Protein AF-A0A1V6R074-F1 (afdb_monomer)

Foldseek 3Di:
DQPPLLVVLCVLQVPAFEAAAEEADDCVVPNFDLLAQAAADGDHPVNVVVVCVSNRHQAYEYEYRCRNPQPCPVVLVSCVVNPLVRYAYAGAHDLVPDDPVNLVVNVVSRYQAYEQDCLVQVNQPPLVSVLVSQLSRLVSCLSRQLGEYEYAHQDLLSLVVCLCSLVPRRVVSVHAYE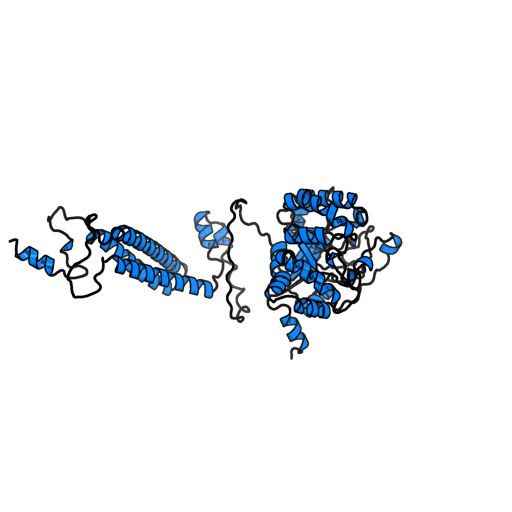YEALSLQAFQQQDDVVCVSPSCPDHNNVSVLQCLLVRSYAYENELNVQHHPPPAQSLSCLVSLVSNVVSPLLRYEYHHHPVAFDHDDRDDSVNRPDHGYHDDYDVNNNSVNVSVSDDPVSSCSHTPVSVCSSSDDDDPPDDDDDDDDDDDDDDDDDDDDDPDDDDDPDPPPPVVLVVDDDPVSVVVVVVPPPQPPVNVVVVVVVVVVLLVVLVVLLVVLQLDDPDPDDDDRQAQDCPRPPHVCSLVSLVVSLVVLVVQLVVLVVCCVVPVDCVSVVSNVSSVVSSVVSVCCNQQRHPPHDQDPVPRDRPVCPQPPHHDPVSVVVVVVPD

Solvent-accessible surface area (backbone atoms only — not comparable to full-atom values): 28790 Å² total; per-residue (Å²): 133,81,52,74,67,59,57,56,31,50,64,75,28,80,84,42,23,41,34,61,29,30,46,65,32,51,54,89,84,46,68,61,35,96,84,24,64,45,28,68,64,80,39,43,67,70,59,50,55,52,53,35,56,71,60,37,42,65,31,37,26,43,35,56,45,61,29,39,50,55,66,48,68,60,50,42,53,51,33,50,76,70,32,64,92,44,28,38,30,26,37,36,74,50,59,90,76,64,48,74,65,57,56,48,55,41,41,76,50,38,34,42,28,35,40,59,62,32,74,84,65,64,17,55,89,30,68,69,45,37,56,52,52,54,46,47,49,44,60,61,40,69,86,44,82,63,30,32,42,33,37,68,59,80,54,35,67,49,31,61,71,44,44,60,49,46,51,67,59,29,37,68,71,64,40,46,37,33,33,42,41,48,52,51,55,45,16,49,77,55,47,61,76,91,34,73,69,41,65,74,66,43,63,27,38,65,45,47,47,49,34,24,42,75,65,58,31,29,37,23,59,21,47,60,78,73,26,35,76,50,74,55,48,37,67,54,38,50,67,59,54,46,53,47,46,75,42,27,50,74,29,36,34,38,22,66,39,38,72,28,71,62,77,91,68,93,55,55,72,73,61,11,71,36,82,44,70,59,53,92,74,52,62,66,50,29,50,52,46,56,54,76,76,42,55,73,68,54,45,47,28,29,31,41,49,31,53,47,58,58,69,53,68,73,84,73,77,88,69,73,91,82,77,96,72,92,82,85,88,80,86,86,88,89,83,93,82,77,95,83,79,89,89,85,81,75,81,83,64,60,76,65,56,78,74,57,62,74,73,64,42,58,61,60,57,69,66,70,60,82,72,49,74,63,54,53,47,51,51,49,52,50,50,51,49,53,51,50,52,43,52,50,49,52,46,72,48,46,79,47,82,90,64,95,76,83,85,76,81,67,64,56,43,95,85,38,90,85,51,91,54,33,67,64,50,38,50,56,46,21,52,52,24,44,54,50,14,51,52,25,42,55,47,21,75,76,64,69,44,67,70,28,50,54,43,23,53,54,27,43,50,52,20,51,50,32,49,45,42,60,50,54,60,32,71,83,33,74,63,41,90,89,71,75,49,62,61,79,54,55,46,70,98,56,76,51,70,67,53,60,52,56,63,67,73,74,114

Organism: NCBI:txid60172

Radius of gyration: 33.89 Å; Cα contacts (8 Å, |Δi|>4): 691; chains: 1; bounding box: 108×57×76 Å

pLDDT: mean 78.93, std 23.16, range [24.23, 98.81]

Mean predicted aligned error: 17.3 Å

Structure (mmCIF, N/CA/C/O backbone):
data_AF-A0A1V6R074-F1
#
_entry.id   AF-A0A1V6R074-F1
#
loop_
_atom_site.group_PDB
_atom_site.id
_atom_site.type_symbol
_atom_site.label_atom_id
_atom_site.label_alt_id
_atom_site.label_comp_id
_atom_site.label_asym_id
_atom_site.label_entity_id
_atom_site.label_seq_id
_atom_site.pdbx_PDB_ins_code
_atom_site.Cartn_x
_atom_site.Cartn_y
_atom_site.Cartn_z
_atom_site.occupancy
_atom_site.B_iso_or_equiv
_atom_site.auth_seq_id
_atom_site.auth_comp_id
_atom_site.auth_asym_id
_atom_site.auth_atom_id
_atom_site.pdbx_PDB_model_num
ATOM 1 N N . MET A 1 1 ? -10.860 -35.120 1.953 1.00 34.34 1 MET A N 1
ATOM 2 C CA . MET A 1 1 ? -9.921 -34.884 3.066 1.00 34.34 1 MET A CA 1
ATOM 3 C C . MET A 1 1 ? -9.210 -33.583 2.770 1.00 34.34 1 MET A C 1
ATOM 5 O O . MET A 1 1 ? -8.476 -33.525 1.796 1.00 34.34 1 MET A O 1
ATOM 9 N N . ILE A 1 2 ? -9.532 -32.528 3.511 1.00 37.94 2 ILE A N 1
ATOM 10 C CA . ILE A 1 2 ? -8.759 -31.283 3.483 1.00 37.94 2 ILE A CA 1
ATOM 11 C C . ILE A 1 2 ? -7.493 -31.594 4.293 1.00 37.94 2 ILE A C 1
ATOM 13 O O . ILE A 1 2 ? -7.618 -32.130 5.392 1.00 37.94 2 ILE A O 1
ATOM 17 N N . SER A 1 3 ? -6.301 -31.396 3.724 1.00 40.56 3 SER A N 1
ATOM 18 C CA . SER A 1 3 ? -5.041 -31.616 4.449 1.00 40.56 3 SER A CA 1
ATOM 19 C C . SER A 1 3 ? -4.970 -30.684 5.665 1.00 40.56 3 SER A C 1
ATOM 21 O O . SER A 1 3 ? -5.509 -29.578 5.611 1.00 40.56 3 SER A O 1
ATOM 23 N N . GLU A 1 4 ? -4.294 -31.098 6.744 1.00 44.56 4 GLU A N 1
ATOM 24 C CA . GLU A 1 4 ? -4.107 -30.270 7.954 1.00 44.56 4 GLU A CA 1
ATOM 25 C C . GLU A 1 4 ? -3.586 -28.857 7.625 1.00 44.56 4 GLU A C 1
ATOM 27 O O . GLU A 1 4 ? -4.014 -27.878 8.240 1.00 44.56 4 GLU A O 1
ATOM 32 N N . ASP A 1 5 ? -2.762 -28.738 6.580 1.00 52.88 5 ASP A N 1
ATOM 33 C CA . ASP A 1 5 ? -2.196 -27.476 6.092 1.00 52.88 5 ASP A CA 1
ATOM 34 C C . ASP A 1 5 ? -3.255 -26.531 5.478 1.00 52.88 5 ASP A C 1
ATOM 36 O O . ASP A 1 5 ? -3.235 -25.324 5.714 1.00 52.88 5 ASP A O 1
ATOM 40 N N . SER A 1 6 ? -4.274 -27.058 4.783 1.00 50.34 6 SER A N 1
ATOM 41 C CA . SER A 1 6 ? -5.385 -26.235 4.272 1.00 50.34 6 SER A CA 1
ATOM 42 C C . SER A 1 6 ? -6.289 -25.694 5.386 1.00 50.34 6 SER A C 1
ATOM 44 O O . SER A 1 6 ? -6.827 -24.595 5.255 1.00 50.34 6 SER A O 1
ATOM 46 N N . THR A 1 7 ? -6.447 -26.421 6.494 1.00 52.94 7 THR A N 1
ATOM 47 C CA . THR A 1 7 ? -7.154 -25.921 7.688 1.00 52.94 7 THR A CA 1
ATOM 48 C C . THR A 1 7 ? -6.379 -24.810 8.398 1.00 52.94 7 THR A C 1
ATOM 50 O O . THR A 1 7 ? -6.995 -23.848 8.851 1.00 52.94 7 THR A O 1
ATOM 53 N N . ALA A 1 8 ? -5.045 -24.890 8.445 1.00 56.25 8 ALA A N 1
ATOM 54 C CA . ALA A 1 8 ? -4.196 -23.858 9.047 1.00 56.25 8 ALA A CA 1
ATOM 55 C C . ALA A 1 8 ? -4.209 -22.538 8.249 1.00 56.25 8 ALA A C 1
ATOM 57 O O . ALA A 1 8 ? -4.224 -21.459 8.838 1.00 56.25 8 ALA A O 1
ATOM 58 N N . VAL A 1 9 ? -4.273 -22.601 6.914 1.00 59.31 9 VAL A N 1
ATOM 59 C CA . VAL A 1 9 ? -4.403 -21.408 6.054 1.00 59.31 9 VAL A CA 1
ATOM 60 C C . VAL A 1 9 ? -5.750 -20.705 6.259 1.00 59.31 9 VAL A C 1
ATOM 62 O O . VAL A 1 9 ? -5.797 -19.480 6.368 1.00 59.31 9 VAL A O 1
ATOM 65 N N . LEU A 1 10 ? -6.850 -21.457 6.377 1.00 58.22 10 LEU A N 1
ATOM 66 C CA . LEU A 1 10 ? -8.176 -20.880 6.638 1.00 58.22 10 LEU A CA 1
ATOM 67 C C . LEU A 1 10 ? -8.248 -20.148 7.992 1.00 58.22 10 LEU A C 1
ATOM 69 O O . LEU A 1 10 ? -9.023 -19.202 8.131 1.00 58.22 10 LEU A O 1
ATOM 73 N N . GLN A 1 11 ? -7.410 -20.523 8.966 1.00 70.56 11 GLN A N 1
ATOM 74 C CA . GLN A 1 11 ? -7.314 -19.830 10.256 1.00 70.56 11 GLN A CA 1
ATOM 75 C C . GLN A 1 11 ? -6.596 -18.475 10.184 1.00 70.56 11 GLN A C 1
ATOM 77 O O . GLN A 1 11 ? -6.813 -17.642 11.064 1.00 70.56 11 GLN A O 1
ATOM 82 N N . LEU A 1 12 ? -5.767 -18.213 9.163 1.00 84.69 12 LEU A N 1
ATOM 83 C CA . LEU A 1 12 ? -5.092 -16.916 9.033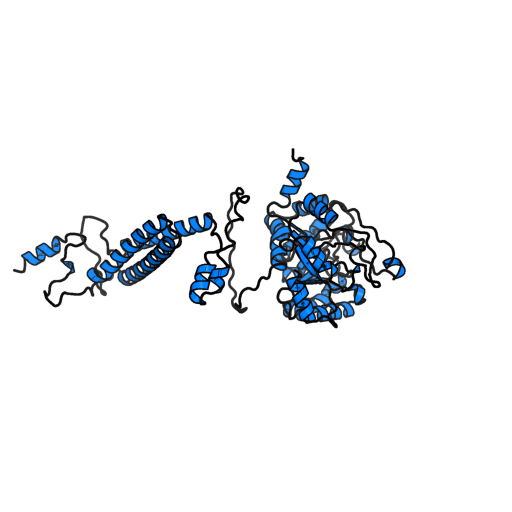 1.00 84.69 12 LEU A CA 1
ATOM 84 C C . LEU A 1 12 ? -6.074 -15.800 8.668 1.00 84.69 12 LEU A C 1
ATOM 86 O O . LEU A 1 12 ? -5.911 -14.672 9.125 1.00 84.69 12 LEU A O 1
ATOM 90 N N . PHE A 1 13 ? -7.119 -16.091 7.893 1.00 88.44 13 PHE A N 1
ATOM 91 C CA . PHE A 1 13 ? -8.046 -15.075 7.386 1.00 88.44 13 PHE A CA 1
ATOM 92 C C . PHE A 1 13 ? -9.510 -15.406 7.701 1.00 88.44 13 PHE A C 1
ATOM 94 O O . PHE A 1 13 ? -10.326 -15.507 6.783 1.00 88.44 13 PHE A O 1
ATOM 101 N N . PRO A 1 14 ? -9.895 -15.505 8.990 1.00 79.69 14 PRO A N 1
ATOM 102 C CA . PRO A 1 14 ? -11.241 -15.935 9.382 1.00 79.69 14 PRO A CA 1
ATOM 103 C C . PRO A 1 14 ? -12.351 -15.008 8.858 1.00 79.69 14 PRO A C 1
ATOM 105 O O . PRO A 1 14 ? -13.484 -15.435 8.673 1.00 79.69 14 PRO A O 1
ATOM 108 N N . ASN A 1 15 ? -12.021 -13.745 8.567 1.00 83.31 15 ASN A N 1
ATOM 109 C CA . ASN A 1 15 ? -12.948 -12.727 8.061 1.00 83.31 15 ASN A CA 1
ATOM 110 C C . ASN A 1 15 ? -12.632 -12.297 6.611 1.00 83.31 15 ASN A C 1
ATOM 112 O O . ASN A 1 15 ? -13.031 -11.208 6.179 1.00 83.31 15 ASN A O 1
ATOM 116 N N . GLY A 1 16 ? -11.882 -13.127 5.879 1.00 85.62 16 GLY A N 1
ATOM 117 C CA . GLY A 1 16 ? -11.248 -12.772 4.611 1.00 85.62 16 GLY A CA 1
ATOM 118 C C . GLY A 1 16 ? -9.976 -11.941 4.801 1.00 85.62 16 GLY A C 1
ATOM 119 O O . GLY A 1 16 ? -9.656 -11.495 5.903 1.00 85.62 16 GLY A O 1
ATOM 120 N N . GLY A 1 17 ? -9.239 -11.736 3.710 1.00 92.56 17 GLY A N 1
ATOM 121 C CA . GLY A 1 17 ? -7.958 -11.026 3.707 1.00 92.56 17 GLY A CA 1
ATOM 122 C C . GLY A 1 17 ? -7.796 -10.161 2.463 1.00 92.56 17 GLY A C 1
ATOM 123 O O . GLY A 1 17 ? -8.316 -10.498 1.393 1.00 92.56 17 GLY A O 1
ATOM 124 N N . TRP A 1 18 ? -7.115 -9.029 2.618 1.00 97.06 18 TRP A N 1
ATOM 125 C CA . TRP A 1 18 ? -6.745 -8.127 1.533 1.00 97.06 18 TRP A CA 1
ATOM 126 C C . TRP A 1 18 ? -5.254 -8.202 1.256 1.00 97.06 18 TRP A C 1
ATOM 128 O O . TRP A 1 18 ? -4.452 -8.008 2.161 1.00 97.06 18 TRP A O 1
ATOM 138 N N . ASP A 1 19 ? -4.906 -8.364 -0.013 1.00 97.88 19 ASP A N 1
ATOM 139 C CA . ASP A 1 19 ? -3.576 -8.050 -0.524 1.00 97.88 19 ASP A CA 1
ATOM 140 C C . ASP A 1 19 ? -3.597 -6.669 -1.181 1.00 97.88 19 ASP A C 1
ATOM 142 O O . ASP A 1 19 ? -4.124 -6.518 -2.286 1.00 97.88 19 ASP A O 1
ATOM 146 N N . VAL A 1 20 ? -3.066 -5.638 -0.513 1.00 97.88 20 VAL A N 1
ATOM 147 C CA . VAL A 1 20 ? -3.132 -4.263 -1.041 1.00 97.88 20 VAL A CA 1
ATOM 148 C C . VAL A 1 20 ? -1.967 -3.877 -1.961 1.00 97.88 20 VAL A C 1
ATOM 150 O O . VAL A 1 20 ? -1.836 -2.701 -2.321 1.00 97.88 20 VAL A O 1
ATOM 153 N N . HIS A 1 21 ? -1.086 -4.819 -2.306 1.00 98.38 21 HIS A N 1
ATOM 154 C CA . HIS A 1 21 ? 0.039 -4.546 -3.195 1.00 98.38 21 HIS A CA 1
ATOM 155 C C . HIS A 1 21 ? 0.448 -5.808 -3.954 1.00 98.38 21 HIS A C 1
ATOM 157 O O . HIS A 1 21 ? 1.218 -6.613 -3.451 1.00 98.38 21 HIS A O 1
ATOM 163 N N . HIS A 1 22 ? -0.021 -5.932 -5.191 1.00 98.56 22 HIS A N 1
ATOM 164 C CA . HIS A 1 22 ? 0.469 -6.915 -6.155 1.00 98.56 22 HIS A CA 1
ATOM 165 C C . HIS A 1 22 ? 0.427 -6.327 -7.568 1.00 98.56 22 HIS A C 1
ATOM 167 O O . HIS A 1 22 ? -0.206 -5.289 -7.805 1.00 98.56 22 HIS A O 1
ATOM 173 N N . HIS A 1 23 ? 1.075 -7.014 -8.501 1.00 98.38 23 HIS A N 1
ATOM 174 C CA . HIS A 1 23 ? 1.160 -6.654 -9.910 1.00 98.38 23 HIS A CA 1
ATOM 175 C C . HIS A 1 23 ? 0.782 -7.839 -10.799 1.00 98.38 23 HIS A C 1
ATOM 177 O O . HIS A 1 23 ? 1.006 -8.987 -10.436 1.00 98.38 23 HIS A O 1
ATOM 183 N N . ILE A 1 24 ? 0.266 -7.558 -11.993 1.00 98.44 24 ILE A N 1
ATOM 184 C CA . ILE A 1 24 ? 0.071 -8.541 -13.065 1.00 98.44 24 ILE A CA 1
ATOM 185 C C . ILE A 1 24 ? 0.965 -8.136 -14.231 1.00 98.44 24 ILE A C 1
ATOM 187 O O . ILE A 1 24 ? 1.045 -6.953 -14.564 1.00 98.44 24 ILE A O 1
ATOM 191 N N . PHE A 1 25 ? 1.608 -9.120 -14.855 1.00 98.25 25 PHE A N 1
ATOM 192 C CA . PHE A 1 25 ? 2.463 -8.920 -16.017 1.00 98.25 25 PHE A CA 1
ATOM 193 C C . PHE A 1 25 ? 2.107 -9.924 -17.121 1.00 98.25 25 PHE A C 1
ATOM 195 O O . PHE A 1 25 ? 2.429 -11.104 -17.031 1.00 98.25 25 PHE A O 1
ATOM 202 N N . GLU A 1 26 ? 1.432 -9.463 -18.172 1.00 97.31 26 GLU A N 1
ATOM 203 C CA . GLU A 1 26 ? 1.058 -10.264 -19.349 1.00 97.31 26 GLU A CA 1
ATOM 204 C C . GLU A 1 26 ? 1.522 -9.554 -20.638 1.00 97.31 26 GLU A C 1
ATOM 206 O O . GLU A 1 26 ? 0.696 -8.975 -21.350 1.00 97.31 26 GLU A O 1
ATOM 211 N N . PRO A 1 27 ? 2.844 -9.550 -20.933 1.00 95.62 27 PRO A N 1
ATOM 212 C CA . PRO A 1 27 ? 3.430 -8.787 -22.042 1.00 95.62 27 PRO A CA 1
ATOM 213 C C . PRO A 1 27 ? 2.909 -9.187 -23.430 1.00 95.62 27 PRO A C 1
ATOM 215 O O . PRO A 1 27 ? 2.964 -8.391 -24.362 1.00 95.62 27 PRO A O 1
ATOM 218 N N . GLU A 1 28 ? 2.385 -10.409 -23.565 1.00 94.88 28 GLU A N 1
ATOM 219 C CA . GLU A 1 28 ? 1.765 -10.898 -24.802 1.00 94.88 28 GLU A CA 1
ATOM 220 C C . GLU A 1 28 ? 0.409 -10.233 -25.091 1.00 94.88 28 GLU A C 1
ATOM 222 O O . GLU A 1 28 ? 0.060 -10.042 -26.253 1.00 94.88 28 GLU A O 1
ATOM 227 N N . ARG A 1 29 ? -0.354 -9.861 -24.051 1.00 95.69 29 ARG A N 1
ATOM 228 C CA . ARG A 1 29 ? -1.637 -9.144 -24.194 1.00 95.69 29 ARG A CA 1
ATOM 229 C C . ARG A 1 29 ? -1.439 -7.637 -24.266 1.00 95.69 29 ARG A C 1
ATOM 231 O O . ARG A 1 29 ? -2.143 -6.963 -25.010 1.00 95.69 29 ARG A O 1
ATOM 238 N N . PHE A 1 30 ? -0.506 -7.121 -23.472 1.00 96.94 30 PHE A N 1
ATOM 239 C CA . PHE A 1 30 ? -0.196 -5.700 -23.390 1.00 96.94 30 PHE A CA 1
ATOM 240 C C . PHE A 1 30 ? 1.321 -5.528 -23.412 1.00 96.94 30 PHE A C 1
ATOM 242 O O . PHE A 1 30 ? 1.972 -5.997 -22.482 1.00 96.94 30 PHE A O 1
ATOM 249 N N . PRO A 1 31 ? 1.911 -4.873 -24.423 1.00 96.31 31 PRO A N 1
ATOM 250 C CA . PRO A 1 31 ? 3.356 -4.704 -24.486 1.00 96.31 31 PRO A CA 1
ATOM 251 C C . PRO A 1 31 ? 3.860 -3.814 -23.344 1.00 96.31 31 PRO A C 1
ATOM 253 O O . PRO A 1 31 ? 3.188 -2.877 -22.913 1.00 96.31 31 PRO A O 1
ATOM 256 N N . TYR A 1 32 ? 5.075 -4.079 -22.864 1.00 96.69 32 TYR A N 1
ATOM 257 C CA . TYR A 1 32 ? 5.729 -3.171 -21.926 1.00 96.69 32 TYR A CA 1
ATOM 258 C C . TYR A 1 32 ? 6.119 -1.851 -22.591 1.00 96.69 32 TYR A C 1
ATOM 260 O O . TYR A 1 32 ? 6.419 -1.796 -23.785 1.00 96.69 32 TYR A O 1
ATOM 268 N N . SER A 1 33 ? 6.216 -0.800 -21.779 1.00 95.25 33 SER A N 1
ATOM 269 C CA . SER A 1 33 ? 6.705 0.497 -22.230 1.00 95.25 33 SER A CA 1
ATOM 270 C C . SER A 1 33 ? 8.169 0.408 -22.704 1.00 95.25 33 SER A C 1
ATOM 272 O O . SER A 1 33 ? 8.992 -0.289 -22.088 1.00 95.25 33 SER A O 1
ATOM 274 N N . PRO A 1 34 ? 8.549 1.137 -23.770 1.00 92.94 34 PRO A N 1
ATOM 275 C CA . PRO A 1 34 ? 9.948 1.321 -24.157 1.00 92.94 34 PRO A CA 1
ATOM 276 C C . PRO A 1 34 ? 10.819 1.959 -23.062 1.00 92.94 34 PRO A C 1
ATOM 278 O O . PRO A 1 34 ? 12.024 1.705 -23.036 1.00 92.94 34 PRO A O 1
ATOM 281 N N . ASP A 1 35 ? 10.209 2.729 -22.153 1.00 90.50 35 ASP A N 1
ATOM 282 C CA . ASP A 1 35 ? 10.868 3.476 -21.069 1.00 90.50 35 ASP A CA 1
ATOM 283 C C . ASP A 1 35 ? 10.756 2.777 -19.703 1.00 90.50 35 ASP A C 1
ATOM 285 O O . ASP A 1 35 ? 10.937 3.382 -18.643 1.00 90.50 35 ASP A O 1
ATOM 289 N N . ARG A 1 36 ? 10.424 1.483 -19.703 1.00 94.00 36 ARG A N 1
ATOM 290 C CA . ARG A 1 36 ? 10.296 0.679 -18.484 1.00 94.00 36 ARG A CA 1
ATOM 291 C C . ARG A 1 36 ? 11.578 0.673 -17.651 1.00 94.00 36 ARG A C 1
ATOM 293 O O . ARG A 1 36 ? 12.682 0.537 -18.166 1.00 94.00 36 ARG A O 1
ATOM 300 N N . HIS A 1 37 ? 11.405 0.719 -16.334 1.00 93.88 37 HIS A N 1
ATOM 301 C CA . HIS A 1 37 ? 12.501 0.654 -15.362 1.00 93.88 37 HIS A CA 1
ATOM 302 C C . HIS A 1 37 ? 13.059 -0.768 -15.131 1.00 93.88 37 HIS A C 1
ATOM 304 O O . HIS A 1 37 ? 14.153 -0.911 -14.583 1.00 93.88 37 HIS A O 1
ATOM 310 N N . LEU A 1 38 ? 12.310 -1.813 -15.511 1.00 95.56 38 LEU A N 1
ATOM 311 C CA . LEU A 1 38 ? 12.726 -3.222 -15.547 1.00 95.56 38 LEU A CA 1
ATOM 312 C C . LEU A 1 38 ? 11.820 -4.026 -16.497 1.00 95.56 38 LEU A C 1
ATOM 314 O O . LEU A 1 38 ? 10.683 -3.612 -16.755 1.00 95.56 38 LEU A O 1
ATOM 318 N N . THR A 1 39 ? 12.293 -5.186 -16.964 1.00 97.06 39 THR A N 1
ATOM 319 C CA . THR A 1 39 ? 11.515 -6.152 -17.764 1.00 97.06 39 THR A CA 1
ATOM 320 C C . THR A 1 39 ? 11.200 -7.387 -16.919 1.00 97.06 39 THR A C 1
ATOM 322 O O . THR A 1 39 ? 12.080 -8.222 -16.728 1.00 97.06 39 THR A O 1
ATOM 325 N N . PRO A 1 40 ? 9.985 -7.518 -16.366 1.00 96.62 40 PRO A N 1
ATOM 326 C CA . PRO A 1 40 ? 9.620 -8.698 -15.600 1.00 96.62 40 PRO A CA 1
ATOM 327 C C . PRO A 1 40 ? 9.151 -9.834 -16.535 1.00 96.62 40 PRO A C 1
ATOM 329 O O . PRO A 1 40 ? 8.530 -9.551 -17.566 1.00 96.62 40 PRO A O 1
ATOM 332 N N . PRO A 1 41 ? 9.391 -11.112 -16.191 1.00 96.88 41 PRO A N 1
ATOM 333 C CA . PRO A 1 41 ? 8.764 -12.249 -16.862 1.00 96.88 41 PRO A CA 1
ATOM 334 C C . PRO A 1 41 ? 7.224 -12.210 -16.778 1.00 96.88 41 PRO A C 1
ATOM 336 O O . PRO A 1 41 ? 6.667 -11.420 -16.020 1.00 96.88 41 PRO A O 1
ATOM 339 N N . PRO A 1 42 ? 6.495 -13.070 -17.507 1.00 97.44 42 PRO A N 1
ATOM 340 C CA . PRO A 1 42 ? 5.044 -13.159 -17.359 1.00 97.44 42 PRO A CA 1
ATOM 341 C C . PRO A 1 42 ? 4.594 -13.641 -15.964 1.00 97.44 42 PRO A C 1
ATOM 343 O O . PRO A 1 42 ? 4.947 -14.732 -15.498 1.00 97.44 42 PRO A O 1
ATOM 346 N N . ALA A 1 43 ? 3.720 -12.859 -15.336 1.00 98.00 43 ALA A N 1
ATOM 347 C CA . ALA A 1 43 ? 3.038 -13.130 -14.076 1.00 98.00 43 ALA A CA 1
ATOM 348 C C . ALA A 1 43 ? 1.528 -12.925 -14.261 1.00 98.00 43 ALA A C 1
ATOM 350 O O . ALA A 1 43 ? 0.970 -11.860 -14.001 1.00 98.00 43 ALA A O 1
ATOM 351 N N . THR A 1 44 ? 0.881 -13.972 -14.770 1.00 97.88 44 THR A N 1
ATOM 352 C CA . THR A 1 44 ? -0.517 -13.940 -15.224 1.00 97.88 44 THR A CA 1
ATOM 353 C C . THR A 1 44 ? -1.537 -13.873 -14.086 1.00 97.88 44 THR A C 1
ATOM 355 O O . THR A 1 44 ? -1.274 -14.376 -12.989 1.00 97.88 44 THR A O 1
ATOM 358 N N . ILE A 1 45 ? -2.757 -13.437 -14.399 1.00 97.69 45 ILE A N 1
ATOM 359 C CA . ILE A 1 45 ? -3.919 -13.471 -13.491 1.00 97.69 45 ILE A CA 1
ATOM 360 C C . ILE A 1 45 ? -4.194 -14.881 -12.960 1.00 97.69 45 ILE A C 1
ATOM 362 O O . ILE A 1 45 ? -4.503 -15.057 -11.781 1.00 97.69 45 ILE A O 1
ATOM 366 N N . SER A 1 46 ? -4.057 -15.904 -13.810 1.00 97.50 46 SER A N 1
ATOM 367 C CA . SER A 1 46 ? -4.261 -17.302 -13.408 1.00 97.50 46 SER A CA 1
ATOM 368 C C . SER A 1 46 ? -3.309 -17.705 -12.275 1.00 97.50 46 SER A C 1
ATOM 370 O O . SER A 1 46 ? -3.749 -18.220 -11.244 1.00 97.50 46 SER A O 1
ATOM 372 N N . ARG A 1 47 ? -2.016 -17.379 -12.419 1.00 97.94 47 ARG A N 1
ATOM 373 C CA . ARG A 1 47 ? -0.983 -17.630 -11.399 1.00 97.94 47 ARG A CA 1
ATOM 374 C C . ARG A 1 47 ? -1.256 -16.848 -10.113 1.00 97.94 47 ARG A C 1
ATOM 376 O O . ARG A 1 47 ? -1.193 -17.441 -9.038 1.00 97.94 47 ARG A O 1
ATOM 383 N N . TYR A 1 48 ? -1.646 -15.576 -10.211 1.00 98.31 48 TYR A N 1
ATOM 384 C CA . TYR A 1 48 ? -2.021 -14.793 -9.030 1.00 98.31 48 TYR A CA 1
ATOM 385 C C . TYR A 1 48 ? -3.238 -15.381 -8.303 1.00 98.31 48 TYR A C 1
ATOM 387 O O . TYR A 1 48 ? -3.254 -15.480 -7.081 1.00 98.31 48 TYR A O 1
ATOM 395 N N . ASN A 1 49 ? -4.257 -15.843 -9.031 1.00 96.94 49 ASN A N 1
ATOM 396 C CA . ASN A 1 49 ? -5.431 -16.466 -8.423 1.00 96.94 49 ASN A CA 1
ATOM 397 C C . ASN A 1 49 ? -5.105 -17.793 -7.718 1.00 96.94 49 ASN A C 1
ATOM 399 O O . ASN A 1 49 ? -5.749 -18.115 -6.720 1.00 96.94 49 ASN A O 1
ATOM 403 N N . VAL A 1 50 ? -4.121 -18.560 -8.204 1.00 96.38 50 VAL A N 1
ATOM 404 C CA . VAL A 1 50 ? -3.600 -19.737 -7.486 1.00 96.38 50 VAL A CA 1
ATOM 405 C C . VAL A 1 50 ? -2.927 -19.307 -6.183 1.00 96.38 50 VAL A C 1
ATOM 407 O O . VAL A 1 50 ? -3.327 -19.793 -5.128 1.00 96.38 50 VAL A O 1
ATOM 410 N N . PHE A 1 51 ? -1.999 -18.351 -6.251 1.00 96.38 51 PHE A N 1
ATOM 411 C CA . PHE A 1 51 ? -1.305 -17.786 -5.089 1.00 96.38 51 PHE A CA 1
ATOM 412 C C . PHE A 1 51 ? -2.287 -17.276 -4.021 1.00 96.38 51 PHE A C 1
ATOM 414 O O . PHE A 1 51 ? -2.259 -17.697 -2.866 1.00 96.38 51 PHE A O 1
ATOM 421 N N . LYS A 1 52 ? -3.247 -16.445 -4.435 1.00 93.31 52 LYS A N 1
ATOM 422 C CA . LYS A 1 52 ? -4.269 -15.851 -3.568 1.00 93.31 52 LYS A CA 1
ATOM 423 C C . LYS A 1 52 ? -5.099 -16.919 -2.842 1.00 93.31 52 LYS A C 1
ATOM 425 O O . LYS A 1 52 ? -5.339 -16.801 -1.642 1.00 93.31 52 LYS A O 1
ATOM 430 N N . ARG A 1 53 ? -5.499 -17.985 -3.552 1.00 92.06 53 ARG A N 1
ATOM 431 C CA . ARG A 1 53 ? -6.231 -19.123 -2.964 1.00 92.06 53 ARG A CA 1
ATOM 432 C C . ARG A 1 53 ? -5.378 -19.929 -1.989 1.00 92.06 53 ARG A C 1
ATOM 434 O O . ARG A 1 53 ? -5.902 -20.328 -0.957 1.00 92.06 53 ARG A O 1
ATOM 441 N N . GLN A 1 54 ? -4.103 -20.160 -2.304 1.00 90.62 54 GLN A N 1
ATOM 442 C CA . GLN A 1 54 ? -3.180 -20.892 -1.429 1.00 90.62 54 GLN A CA 1
ATOM 443 C C . GLN A 1 54 ? -2.936 -20.173 -0.104 1.00 90.62 54 GLN A C 1
ATOM 445 O O . GLN A 1 54 ? -2.751 -20.841 0.904 1.00 90.62 54 GLN A O 1
ATOM 450 N N . LEU A 1 55 ? -2.978 -18.839 -0.095 1.00 90.19 55 LEU A N 1
ATOM 451 C CA . LEU A 1 55 ? -2.866 -18.051 1.131 1.00 90.19 55 LEU A CA 1
ATOM 452 C C . LEU A 1 55 ? -4.215 -17.797 1.820 1.00 90.19 55 LEU A C 1
ATOM 454 O O . LEU A 1 55 ? -4.225 -17.396 2.972 1.00 90.19 55 LEU A O 1
ATOM 458 N N . GLY A 1 56 ? -5.358 -18.020 1.164 1.00 90.06 56 GLY A N 1
ATOM 459 C CA . GLY A 1 56 ? -6.679 -17.698 1.728 1.00 90.06 56 GLY A CA 1
ATOM 460 C C . GLY A 1 56 ? -7.054 -16.211 1.642 1.00 90.06 56 GLY A C 1
ATOM 461 O O . GLY A 1 56 ? -7.949 -15.744 2.346 1.00 90.06 56 GLY A O 1
ATOM 462 N N . ILE A 1 57 ? -6.391 -15.452 0.769 1.00 93.81 57 ILE A N 1
ATOM 463 C CA . ILE A 1 57 ? -6.710 -14.049 0.489 1.00 93.81 57 ILE A CA 1
ATOM 464 C C . ILE A 1 57 ? -7.980 -13.995 -0.374 1.00 93.81 57 ILE A C 1
ATOM 466 O O . ILE A 1 57 ? -8.200 -14.817 -1.263 1.00 93.81 57 ILE A O 1
ATOM 470 N N . THR A 1 58 ? -8.841 -13.009 -0.132 1.00 94.12 58 THR A N 1
ATOM 471 C CA . THR A 1 58 ? -10.156 -12.926 -0.793 1.00 94.12 58 THR A CA 1
ATOM 472 C C . THR A 1 58 ? -10.347 -11.643 -1.593 1.00 94.12 58 THR A C 1
ATOM 474 O O . THR A 1 58 ? -11.130 -11.631 -2.535 1.00 94.12 58 THR A O 1
ATOM 477 N N . ASN A 1 59 ? -9.634 -10.571 -1.243 1.00 96.31 59 ASN A N 1
ATOM 478 C CA . ASN A 1 59 ? -9.717 -9.266 -1.898 1.00 96.31 59 ASN A CA 1
ATOM 479 C C . ASN A 1 59 ? -8.315 -8.790 -2.274 1.00 96.31 59 ASN A C 1
ATOM 481 O O . ASN A 1 59 ? -7.335 -9.181 -1.636 1.00 96.31 59 ASN A O 1
ATOM 485 N N . SER A 1 60 ? -8.211 -7.917 -3.270 1.00 96.94 60 SER A N 1
ATOM 486 C CA . SER A 1 60 ? -6.914 -7.363 -3.647 1.00 96.94 60 SER A CA 1
ATOM 487 C C . SER A 1 60 ? -6.978 -5.921 -4.140 1.00 96.94 60 SER A C 1
ATOM 489 O O . SER A 1 60 ? -8.009 -5.428 -4.597 1.00 96.94 60 SER A O 1
ATOM 491 N N . VAL A 1 61 ? -5.847 -5.226 -4.046 1.00 98.06 61 VAL A N 1
ATOM 492 C CA . VAL A 1 61 ? -5.606 -3.958 -4.732 1.00 98.06 61 VAL A CA 1
ATOM 493 C C . VAL A 1 61 ? -4.503 -4.183 -5.757 1.00 98.06 61 VAL A C 1
ATOM 495 O O . VAL A 1 61 ? -3.343 -4.394 -5.398 1.00 98.06 61 VAL A O 1
ATOM 498 N N . LEU A 1 62 ? -4.881 -4.176 -7.034 1.00 98.38 62 LEU A N 1
ATOM 499 C CA . LEU A 1 62 ? -3.964 -4.310 -8.156 1.00 98.38 62 LEU A CA 1
ATOM 500 C C . LEU A 1 62 ? -3.240 -2.982 -8.368 1.00 98.38 62 LEU A C 1
ATOM 502 O O . LEU A 1 62 ? -3.849 -1.975 -8.730 1.00 98.38 62 LEU A O 1
ATOM 506 N N . THR A 1 63 ? -1.932 -2.974 -8.140 1.00 98.00 63 THR A N 1
ATOM 507 C CA . THR A 1 63 ? -1.102 -1.801 -8.408 1.00 98.00 63 THR A CA 1
ATOM 508 C C . THR A 1 63 ? -0.569 -1.893 -9.830 1.00 98.00 63 THR A C 1
ATOM 510 O O . THR A 1 63 ? -0.011 -2.916 -10.227 1.00 98.00 63 THR A O 1
ATOM 513 N N . HIS A 1 64 ? -0.710 -0.823 -10.609 1.00 97.69 64 HIS A N 1
ATOM 514 C CA . HIS A 1 64 ? -0.174 -0.765 -11.962 1.00 97.69 64 HIS A CA 1
ATOM 515 C C . HIS A 1 64 ? 1.341 -1.008 -11.960 1.00 97.69 64 HIS A C 1
ATOM 517 O O . HIS A 1 64 ? 2.092 -0.395 -11.194 1.00 97.69 64 HIS A O 1
ATOM 523 N N . GLY A 1 65 ? 1.790 -1.940 -12.799 1.00 95.81 65 GLY A N 1
ATOM 524 C CA . GLY A 1 65 ? 3.207 -2.231 -12.951 1.00 95.81 65 GLY A CA 1
ATOM 525 C C . GLY A 1 65 ? 3.892 -1.099 -13.707 1.00 95.81 65 GLY A C 1
ATOM 526 O O . GLY A 1 65 ? 3.571 -0.858 -14.865 1.00 95.81 65 GLY A O 1
ATOM 527 N N . LEU A 1 66 ? 4.888 -0.447 -13.100 1.00 95.31 66 LEU A N 1
ATOM 528 C CA . LEU A 1 66 ? 5.594 0.687 -13.719 1.00 95.31 66 LEU A CA 1
ATOM 529 C C . LEU A 1 66 ? 6.314 0.317 -15.036 1.00 95.31 66 LEU A C 1
ATOM 531 O O . LEU A 1 66 ? 6.747 1.199 -15.774 1.00 95.31 66 LEU A O 1
ATOM 535 N N . SER A 1 67 ? 6.457 -0.977 -15.349 1.00 95.62 67 SER A N 1
ATOM 536 C CA . SER A 1 67 ? 6.962 -1.464 -16.641 1.00 95.62 67 SER A CA 1
ATOM 537 C C . SER A 1 67 ? 6.005 -1.216 -17.813 1.00 95.62 67 SER A C 1
ATOM 539 O O . SER A 1 67 ? 6.437 -1.263 -18.960 1.00 95.62 67 SER A O 1
ATOM 541 N N . TYR A 1 68 ? 4.735 -0.909 -17.546 1.00 95.69 68 TYR A N 1
ATOM 542 C CA . TYR A 1 68 ? 3.752 -0.497 -18.551 1.00 95.69 68 TYR A CA 1
ATOM 543 C C . TYR A 1 68 ? 3.748 1.019 -18.812 1.00 95.69 68 TYR A C 1
ATOM 545 O O . TYR A 1 68 ? 3.133 1.476 -19.770 1.00 95.69 68 TYR A O 1
ATOM 553 N N . GLY A 1 69 ? 4.494 1.808 -18.030 1.00 91.75 69 GLY A N 1
ATOM 554 C CA . GLY A 1 69 ? 4.500 3.267 -18.144 1.00 91.75 69 GLY A CA 1
ATOM 555 C C . GLY A 1 69 ? 3.273 3.902 -17.487 1.00 91.75 69 GLY A C 1
ATOM 556 O O . GLY A 1 69 ? 2.923 3.540 -16.366 1.00 91.75 69 GLY A O 1
ATOM 557 N N . SER A 1 70 ? 2.673 4.893 -18.151 1.00 87.56 70 SER A N 1
ATOM 558 C CA . SER A 1 70 ? 1.454 5.584 -17.702 1.00 87.56 70 SER A CA 1
ATOM 559 C C . SER A 1 70 ? 0.180 5.090 -18.403 1.00 87.56 70 SER A C 1
ATOM 561 O O . SER A 1 70 ? -0.916 5.531 -18.055 1.00 87.56 70 SER A O 1
ATOM 563 N N . ASP A 1 71 ? 0.293 4.164 -19.362 1.00 89.56 71 ASP A N 1
ATOM 564 C CA . ASP A 1 71 ? -0.868 3.563 -20.020 1.00 89.56 71 ASP A CA 1
ATOM 565 C C . ASP A 1 71 ? -1.554 2.547 -19.094 1.00 89.56 71 ASP A C 1
ATOM 567 O O . ASP A 1 71 ? -1.135 1.398 -18.953 1.00 89.56 71 ASP A O 1
ATOM 571 N N . CYS A 1 72 ? -2.653 2.976 -18.474 1.00 94.75 72 CYS A N 1
ATOM 572 C CA . CYS A 1 72 ? -3.454 2.151 -17.573 1.00 94.75 72 CYS A CA 1
ATOM 573 C C . CYS A 1 72 ? -4.485 1.244 -18.279 1.00 94.75 72 CYS A C 1
ATOM 575 O O . CYS A 1 72 ? -5.316 0.649 -17.592 1.00 94.75 72 CYS A O 1
ATOM 577 N N . SER A 1 73 ? -4.462 1.093 -19.608 1.00 92.94 73 SER A N 1
ATOM 578 C CA . SER A 1 73 ? -5.404 0.217 -20.331 1.00 92.94 73 SER A CA 1
ATOM 579 C C . SER A 1 73 ? -5.327 -1.253 -19.889 1.00 92.94 73 SER A C 1
ATOM 581 O O . SER A 1 73 ? -6.352 -1.925 -19.728 1.00 92.94 73 SER A O 1
ATOM 583 N N . CYS A 1 74 ? -4.119 -1.751 -19.602 1.00 96.12 74 CYS A N 1
ATOM 584 C CA . CYS A 1 74 ? -3.934 -3.099 -19.066 1.00 96.12 74 CYS A CA 1
ATOM 585 C C . CYS A 1 74 ? -4.514 -3.231 -17.650 1.00 96.12 74 CYS A C 1
ATOM 587 O O . CYS A 1 74 ? -5.153 -4.229 -17.328 1.00 96.12 74 CYS A O 1
ATOM 589 N N . LEU A 1 75 ? -4.370 -2.192 -16.818 1.00 97.25 75 LEU A N 1
ATOM 590 C CA . LEU A 1 75 ? -4.834 -2.185 -15.432 1.00 97.25 75 LEU A CA 1
ATOM 591 C C . LEU A 1 75 ? -6.347 -2.367 -15.340 1.00 97.25 75 LEU A C 1
ATOM 593 O O . LEU A 1 75 ? -6.814 -3.178 -14.543 1.00 97.25 75 LEU A O 1
ATOM 597 N N . THR A 1 76 ? -7.114 -1.617 -16.131 1.00 94.38 76 THR A N 1
ATOM 598 C CA . THR A 1 76 ? -8.584 -1.671 -16.106 1.00 94.38 76 THR A CA 1
ATOM 599 C C . THR A 1 76 ? -9.101 -3.022 -16.599 1.00 94.38 76 THR A C 1
ATOM 601 O O . THR A 1 76 ? -10.008 -3.599 -15.993 1.00 94.38 76 THR A O 1
ATOM 604 N N . THR A 1 77 ? -8.458 -3.575 -17.631 1.00 96.56 77 THR A N 1
ATOM 605 C CA . THR A 1 77 ? -8.730 -4.927 -18.137 1.00 96.56 77 THR A CA 1
ATOM 606 C C . THR A 1 77 ? -8.462 -5.974 -17.055 1.00 96.56 77 THR A C 1
ATOM 608 O O . THR A 1 77 ? -9.358 -6.729 -16.686 1.00 96.56 77 THR A O 1
ATOM 611 N N . PHE A 1 78 ? -7.266 -5.970 -16.462 1.00 97.81 78 PHE A N 1
ATOM 612 C CA . PHE A 1 78 ? -6.896 -6.929 -15.421 1.00 97.81 78 PHE A CA 1
ATOM 613 C C . PHE A 1 78 ? -7.750 -6.801 -14.156 1.00 97.81 78 PHE A C 1
ATOM 615 O O . PHE A 1 78 ? -8.053 -7.803 -13.516 1.00 97.81 78 PHE A O 1
ATOM 622 N N . THR A 1 79 ? -8.173 -5.587 -13.799 1.00 96.81 79 THR A N 1
ATOM 623 C CA . THR A 1 79 ? -9.067 -5.349 -12.652 1.00 96.81 79 THR A CA 1
ATOM 624 C C . THR A 1 79 ? -10.426 -6.010 -12.864 1.00 96.81 79 THR A C 1
ATOM 626 O O . THR A 1 79 ? -10.983 -6.593 -11.934 1.00 96.81 79 THR A O 1
ATOM 629 N N . THR A 1 80 ? -10.938 -5.960 -14.096 1.00 95.81 80 THR A N 1
ATOM 630 C CA . THR A 1 80 ? -12.190 -6.619 -14.477 1.00 95.81 80 THR A CA 1
ATOM 631 C C . THR A 1 80 ? -12.022 -8.139 -14.482 1.00 95.81 80 THR A C 1
ATOM 633 O O . THR A 1 80 ? -12.830 -8.839 -13.874 1.00 95.81 80 THR A O 1
ATOM 636 N N . ASP A 1 81 ? -10.938 -8.645 -15.079 1.00 96.69 81 ASP A N 1
ATOM 637 C CA . ASP A 1 81 ? -10.603 -10.077 -15.130 1.00 96.69 81 ASP A CA 1
ATOM 638 C C . ASP A 1 81 ? -10.409 -10.695 -13.726 1.00 96.69 81 ASP A C 1
ATOM 640 O O . ASP A 1 81 ? -10.733 -11.862 -13.499 1.00 96.69 81 ASP A O 1
ATOM 644 N N . LEU A 1 82 ? -9.891 -9.923 -12.762 1.00 95.81 82 LEU A N 1
ATOM 645 C CA . LEU A 1 82 ? -9.727 -10.343 -11.362 1.00 95.81 82 LEU A CA 1
ATOM 646 C C . LEU A 1 82 ? -11.032 -10.319 -10.550 1.00 95.81 82 LEU A C 1
ATOM 648 O O . LEU A 1 82 ? -11.088 -10.937 -9.482 1.00 95.81 82 LEU A O 1
ATOM 652 N N . GLY A 1 83 ? -12.068 -9.644 -11.053 1.00 94.44 83 GLY A N 1
ATOM 653 C CA . GLY A 1 83 ? -13.364 -9.483 -10.404 1.00 94.44 83 GLY A CA 1
ATOM 654 C C . GLY A 1 83 ? -13.541 -8.087 -9.787 1.00 94.44 83 GLY A C 1
ATOM 655 O O . GLY A 1 83 ? -12.981 -7.812 -8.720 1.00 94.44 83 GLY A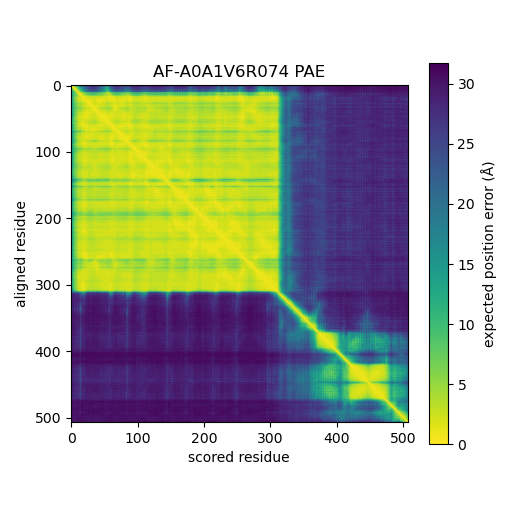 O 1
ATOM 656 N N . PRO A 1 84 ? -14.383 -7.212 -10.369 1.00 89.19 84 PRO A N 1
ATOM 657 C CA . PRO A 1 84 ? -14.526 -5.821 -9.928 1.00 89.19 84 PRO A CA 1
ATOM 658 C C . PRO A 1 84 ? -15.160 -5.671 -8.536 1.00 89.19 84 PRO A C 1
ATOM 660 O O . PRO A 1 84 ? -15.034 -4.619 -7.914 1.00 89.19 84 PRO A O 1
ATOM 663 N N . ASP A 1 85 ? -15.811 -6.701 -7.995 1.00 90.12 85 ASP A N 1
ATOM 664 C CA . ASP A 1 85 ? -16.389 -6.653 -6.645 1.00 90.12 85 ASP A CA 1
ATOM 665 C C . ASP A 1 85 ? -15.342 -6.839 -5.541 1.00 90.12 85 ASP A C 1
ATOM 667 O O . ASP A 1 85 ? -15.477 -6.273 -4.453 1.00 90.12 85 ASP A O 1
ATOM 671 N N . ILE A 1 86 ? -14.278 -7.588 -5.837 1.00 93.44 86 ILE A N 1
ATOM 672 C CA . ILE A 1 86 ? -13.250 -8.010 -4.873 1.00 93.44 86 ILE A CA 1
ATOM 673 C C . ILE A 1 86 ? -11.877 -7.389 -5.145 1.00 93.44 86 ILE A C 1
ATOM 675 O O . ILE A 1 86 ? -10.984 -7.485 -4.300 1.00 93.44 86 ILE A O 1
ATOM 679 N N . THR A 1 87 ? -11.709 -6.732 -6.294 1.00 95.88 87 THR A N 1
ATOM 680 C CA . THR A 1 87 ? -10.466 -6.065 -6.676 1.00 95.88 87 THR A CA 1
ATOM 681 C C . THR A 1 87 ? -10.680 -4.568 -6.875 1.00 95.88 87 THR A C 1
ATOM 683 O O . THR A 1 87 ? -11.669 -4.106 -7.445 1.00 95.88 87 THR A O 1
ATOM 686 N N . ARG A 1 88 ? -9.748 -3.772 -6.353 1.00 96.75 88 ARG A N 1
ATOM 687 C CA . ARG A 1 88 ? -9.603 -2.341 -6.660 1.00 96.75 88 ARG A CA 1
ATOM 688 C C . ARG A 1 88 ? -8.258 -2.113 -7.323 1.00 96.75 88 ARG A C 1
ATOM 690 O O . ARG A 1 88 ? -7.401 -2.989 -7.273 1.00 96.75 88 ARG A O 1
ATOM 697 N N . ALA A 1 89 ? -8.064 -0.942 -7.911 1.00 97.44 89 ALA A N 1
ATOM 698 C CA . ALA A 1 89 ? -6.836 -0.643 -8.630 1.00 97.44 89 ALA A CA 1
ATOM 699 C C . ALA A 1 89 ? -6.167 0.658 -8.180 1.00 97.44 89 ALA A C 1
ATOM 701 O O . ALA A 1 89 ? -6.832 1.600 -7.742 1.00 97.44 89 ALA A O 1
ATOM 702 N N . ILE A 1 90 ? -4.844 0.697 -8.328 1.00 97.94 90 ILE A N 1
ATOM 703 C CA . ILE A 1 90 ? -4.003 1.886 -8.183 1.00 97.94 90 ILE A CA 1
ATOM 704 C C . ILE A 1 90 ? -3.297 2.114 -9.517 1.00 97.94 90 ILE A C 1
ATOM 706 O O . ILE A 1 90 ? -2.503 1.277 -9.946 1.00 97.94 90 ILE A O 1
ATOM 710 N N . GLY A 1 91 ? -3.619 3.222 -10.182 1.00 97.31 91 GLY A N 1
ATOM 711 C CA . GLY A 1 91 ? -3.074 3.574 -11.493 1.00 97.31 91 GLY A CA 1
ATOM 712 C C . GLY A 1 91 ? -1.742 4.311 -11.431 1.00 97.31 91 GLY A C 1
ATOM 713 O O . GLY A 1 91 ? -1.221 4.606 -10.361 1.00 97.31 91 GLY A O 1
ATOM 714 N N . VAL A 1 92 ? -1.210 4.649 -12.596 1.00 96.81 92 VAL A N 1
ATOM 715 C CA . VAL A 1 92 ? -0.157 5.654 -12.769 1.00 96.81 92 VAL A CA 1
ATOM 716 C C . VAL A 1 92 ? -0.714 6.703 -13.714 1.00 96.81 92 VAL A C 1
ATOM 718 O O . VAL A 1 92 ? -1.439 6.374 -14.648 1.00 96.81 92 VAL A O 1
ATOM 721 N N . ILE A 1 93 ? -0.399 7.963 -13.457 1.00 95.56 93 ILE A N 1
ATOM 722 C CA . ILE A 1 93 ? -0.790 9.078 -14.313 1.00 95.56 93 ILE A CA 1
ATOM 723 C C . ILE A 1 93 ? 0.441 9.924 -14.595 1.00 95.56 93 ILE A C 1
ATOM 725 O O . ILE A 1 93 ? 1.411 9.881 -13.841 1.00 95.56 93 ILE A O 1
ATOM 729 N N . ASP A 1 94 ? 0.365 10.706 -15.659 1.00 94.50 94 ASP A N 1
ATOM 730 C CA . ASP A 1 94 ? 1.217 11.870 -15.832 1.00 94.50 94 ASP A CA 1
ATOM 731 C C . ASP A 1 94 ? 0.353 13.114 -15.532 1.00 94.50 94 ASP A C 1
ATOM 733 O O . ASP A 1 94 ? -0.635 13.350 -16.239 1.00 94.50 94 ASP A O 1
ATOM 737 N N . PRO A 1 95 ? 0.653 13.870 -14.456 1.00 94.31 95 PRO A N 1
ATOM 738 C CA . PRO A 1 95 ? -0.168 14.983 -13.999 1.00 94.31 95 PRO A CA 1
ATOM 739 C C . PRO A 1 95 ? -0.195 16.162 -14.982 1.00 94.31 95 PRO A C 1
ATOM 741 O O . PRO A 1 95 ? -1.075 17.007 -14.853 1.00 94.31 95 PRO A O 1
ATOM 744 N N . GLU A 1 96 ? 0.725 16.236 -15.953 1.00 91.31 96 GLU A N 1
ATOM 745 C CA . GLU A 1 96 ? 0.745 17.317 -16.950 1.00 91.31 96 GLU A CA 1
ATOM 746 C C . GLU A 1 96 ? -0.238 17.076 -18.103 1.00 91.31 96 GLU A C 1
ATOM 748 O O . GLU A 1 96 ? -0.741 18.028 -18.701 1.00 91.31 96 GLU A O 1
ATOM 753 N N . VAL A 1 97 ? -0.533 15.810 -18.409 1.00 92.56 97 VAL A N 1
ATOM 754 C CA . VAL A 1 97 ? -1.327 15.424 -19.591 1.00 92.56 97 VAL A CA 1
ATOM 755 C C . VAL A 1 97 ? -2.675 14.800 -19.245 1.00 92.56 97 VAL A C 1
ATOM 757 O O . VAL A 1 97 ? -3.582 14.797 -20.079 1.00 92.56 97 VAL A O 1
ATOM 760 N N . VAL A 1 98 ? -2.827 14.244 -18.039 1.00 94.31 98 VAL A N 1
ATOM 761 C CA . VAL A 1 98 ? -4.051 13.545 -17.642 1.00 94.31 98 VAL A CA 1
ATOM 762 C C . VAL A 1 98 ? -5.241 14.502 -17.571 1.00 94.31 98 VAL A C 1
ATOM 764 O O . VAL A 1 98 ? -5.185 15.595 -17.010 1.00 94.31 98 VAL A O 1
ATOM 767 N N . THR A 1 99 ? -6.370 14.068 -18.118 1.00 94.50 99 THR A N 1
ATOM 768 C CA . THR A 1 99 ? -7.613 14.843 -18.113 1.00 94.50 99 THR A CA 1
ATOM 769 C C . THR A 1 99 ? -8.571 14.368 -17.024 1.00 94.50 99 THR A C 1
ATOM 771 O O . THR A 1 99 ? -8.580 13.202 -16.624 1.00 94.50 99 THR A O 1
ATOM 774 N N . ARG A 1 100 ? -9.481 15.253 -16.594 1.00 93.81 100 ARG A N 1
ATOM 775 C CA . ARG A 1 100 ? -10.563 14.894 -15.657 1.00 93.81 100 ARG A CA 1
ATOM 776 C C . ARG A 1 100 ? -11.453 13.762 -16.183 1.00 93.81 100 ARG A C 1
ATOM 778 O O . ARG A 1 100 ? -11.929 12.956 -15.389 1.00 93.81 100 ARG A O 1
ATOM 785 N N . SER A 1 101 ? -11.664 13.689 -17.502 1.00 94.62 101 SER A N 1
ATOM 786 C CA . SER A 1 101 ? -12.427 12.596 -18.123 1.00 94.62 101 SER A CA 1
ATOM 787 C C . SER A 1 101 ? -11.713 11.261 -17.942 1.00 94.62 101 SER A C 1
ATOM 789 O O . SER A 1 101 ? -12.324 10.320 -17.456 1.00 94.62 101 SER A O 1
ATOM 791 N N . GLN A 1 102 ? -10.407 11.200 -18.224 1.00 94.62 102 GLN A N 1
ATOM 792 C CA . GLN A 1 102 ? -9.622 9.976 -18.035 1.00 94.62 102 GLN A CA 1
ATOM 793 C C . GLN A 1 102 ? -9.605 9.527 -16.570 1.00 94.62 102 GLN A C 1
ATOM 795 O O . GLN A 1 102 ? -9.760 8.342 -16.293 1.00 94.62 102 GLN A O 1
ATOM 800 N N . LEU A 1 103 ? -9.482 10.458 -15.616 1.00 94.94 103 LEU A N 1
ATOM 801 C CA . LEU A 1 103 ? -9.566 10.132 -14.187 1.00 94.94 103 LEU A CA 1
ATOM 802 C C . LEU A 1 103 ? -10.937 9.555 -13.804 1.00 94.94 103 LEU A C 1
ATOM 804 O O . LEU A 1 103 ? -11.017 8.619 -13.006 1.00 94.94 103 LEU A O 1
ATOM 808 N N . LYS A 1 104 ? -12.016 10.077 -14.397 1.00 94.12 104 LYS A N 1
ATOM 809 C CA . LYS A 1 104 ? -13.362 9.528 -14.223 1.00 94.12 104 LYS A CA 1
ATOM 810 C C . LYS A 1 104 ? -13.477 8.124 -14.826 1.00 94.12 104 LYS A C 1
ATOM 812 O O . LYS A 1 104 ? -13.984 7.233 -14.153 1.00 94.12 104 LYS A O 1
ATOM 817 N N . ASP A 1 105 ? -12.965 7.909 -16.033 1.00 94.25 105 ASP A N 1
ATOM 818 C CA . ASP A 1 105 ? -12.987 6.597 -16.692 1.00 94.25 105 ASP A CA 1
ATOM 819 C C . ASP A 1 105 ? -12.206 5.557 -15.870 1.00 94.25 105 ASP A C 1
ATOM 821 O O . ASP A 1 105 ? -12.667 4.436 -15.653 1.00 94.25 105 ASP A O 1
ATOM 825 N N . MET A 1 106 ? -11.059 5.953 -15.309 1.00 95.12 106 MET A N 1
ATOM 826 C CA . MET A 1 106 ? -10.298 5.140 -14.357 1.00 95.12 106 MET A CA 1
ATOM 827 C C . MET A 1 106 ? -11.116 4.835 -13.093 1.00 95.12 106 MET A C 1
ATOM 829 O O . MET A 1 106 ? -11.127 3.693 -12.626 1.00 95.12 106 MET A O 1
ATOM 833 N N . HIS A 1 107 ? -11.823 5.823 -12.534 1.00 94.44 107 HIS A N 1
ATOM 834 C CA . HIS A 1 107 ? -12.693 5.618 -11.373 1.00 94.44 107 HIS A CA 1
ATOM 835 C C . HIS A 1 107 ? -13.788 4.587 -11.664 1.00 94.44 107 HIS A C 1
ATOM 837 O O . HIS A 1 107 ? -13.998 3.666 -10.865 1.00 94.44 107 HIS A O 1
ATOM 843 N N . ASP A 1 108 ? -14.466 4.722 -12.799 1.00 92.94 108 ASP A N 1
ATOM 844 C CA . ASP A 1 108 ? -15.545 3.827 -13.216 1.00 92.94 108 ASP A CA 1
ATOM 845 C C . ASP A 1 108 ? -15.025 2.399 -13.453 1.00 92.94 108 ASP A C 1
ATOM 847 O O . ASP A 1 108 ? -15.704 1.431 -13.116 1.00 92.94 108 ASP A O 1
ATOM 851 N N . ALA A 1 109 ? -13.774 2.258 -13.903 1.00 93.69 109 ALA A N 1
ATOM 852 C CA . ALA A 1 109 ? -13.081 0.978 -14.051 1.00 93.69 109 ALA A CA 1
ATOM 853 C C . ALA A 1 109 ? -12.536 0.374 -12.734 1.00 93.69 109 ALA A C 1
ATOM 855 O O . ALA A 1 109 ? -11.856 -0.651 -12.754 1.00 93.69 109 ALA A O 1
ATOM 856 N N . GLY A 1 110 ? -12.806 0.990 -11.576 1.00 93.69 110 GLY A N 1
ATOM 857 C CA . GLY A 1 110 ? -12.420 0.456 -10.263 1.00 93.69 110 GLY A CA 1
ATOM 858 C C . GLY A 1 110 ? -11.099 0.990 -9.695 1.00 93.69 110 GLY A C 1
ATOM 859 O O . GLY A 1 110 ? -10.674 0.546 -8.620 1.00 93.69 110 GLY A O 1
ATOM 860 N N . VAL A 1 111 ? -10.468 1.974 -10.347 1.00 96.19 111 VAL A N 1
ATOM 861 C CA . VAL A 1 111 ? -9.294 2.670 -9.800 1.00 96.19 111 VAL A CA 1
ATOM 862 C C . VAL A 1 111 ? -9.714 3.560 -8.629 1.00 96.19 111 VAL A C 1
ATOM 864 O O . VAL A 1 111 ? -10.724 4.266 -8.678 1.00 96.19 111 VAL A O 1
ATOM 867 N N . ARG A 1 112 ? -8.967 3.492 -7.528 1.00 96.31 112 ARG A N 1
ATOM 868 C CA . ARG A 1 112 ? -9.219 4.253 -6.289 1.00 96.31 112 ARG A CA 1
ATOM 869 C C . ARG A 1 112 ? -7.986 5.009 -5.807 1.00 96.31 112 ARG A C 1
ATOM 871 O O . ARG A 1 112 ? -7.905 5.402 -4.648 1.00 96.31 112 ARG A O 1
ATOM 878 N N . GLY A 1 113 ? -7.018 5.204 -6.688 1.00 96.62 113 GLY A N 1
ATOM 879 C CA . GLY A 1 113 ? -5.796 5.904 -6.360 1.00 96.62 113 GLY A CA 1
ATOM 880 C C . GLY A 1 113 ? -4.743 5.790 -7.440 1.00 96.62 113 GLY A C 1
ATOM 881 O O . GLY A 1 113 ? -4.938 5.125 -8.457 1.00 96.62 113 GLY A O 1
ATOM 882 N N . ILE A 1 114 ? -3.609 6.422 -7.182 1.00 97.62 114 ILE A N 1
ATOM 883 C CA . ILE A 1 114 ? -2.447 6.424 -8.069 1.00 97.62 114 ILE A CA 1
ATOM 884 C C . ILE A 1 114 ? -1.177 6.051 -7.312 1.00 97.62 114 ILE A C 1
ATOM 886 O O . ILE A 1 114 ? -1.116 6.183 -6.091 1.00 97.62 114 ILE A O 1
ATOM 890 N N . ARG A 1 115 ? -0.154 5.610 -8.039 1.00 97.69 115 ARG A N 1
ATOM 891 C CA . ARG A 1 115 ? 1.213 5.446 -7.557 1.00 97.69 115 ARG A CA 1
ATOM 892 C C . ARG A 1 115 ? 2.132 6.381 -8.334 1.00 97.69 115 ARG A C 1
ATOM 894 O O . ARG A 1 115 ? 2.138 6.362 -9.561 1.00 97.69 115 ARG A O 1
ATOM 901 N N . VAL A 1 116 ? 2.917 7.183 -7.625 1.00 97.62 116 VAL A N 1
ATOM 902 C CA . VAL A 1 116 ? 3.870 8.117 -8.233 1.00 97.62 116 VAL A CA 1
ATOM 903 C C . VAL A 1 116 ? 5.103 7.347 -8.703 1.00 97.62 116 VAL A C 1
ATOM 905 O O . VAL A 1 116 ? 5.807 6.723 -7.906 1.00 97.62 116 VAL A O 1
ATOM 908 N N . ASN A 1 117 ? 5.380 7.388 -10.007 1.00 95.19 117 ASN A N 1
ATOM 909 C CA . ASN A 1 117 ? 6.530 6.717 -10.607 1.00 95.19 117 ASN A CA 1
ATOM 910 C C . ASN A 1 117 ? 7.806 7.565 -10.461 1.00 95.19 117 ASN A C 1
ATOM 912 O O . ASN A 1 117 ? 8.197 8.282 -11.382 1.00 95.19 117 ASN A O 1
ATOM 916 N N . LEU A 1 118 ? 8.491 7.468 -9.319 1.00 95.94 118 LEU A N 1
ATOM 917 C CA . LEU A 1 118 ? 9.715 8.244 -9.078 1.00 95.94 118 LEU A CA 1
ATOM 918 C C . LEU A 1 118 ? 10.864 7.929 -10.057 1.00 95.94 118 LEU A C 1
ATOM 920 O O . LEU A 1 118 ? 11.746 8.773 -10.227 1.00 95.94 118 LEU A O 1
ATOM 924 N N . TYR A 1 119 ? 10.865 6.768 -10.729 1.00 93.81 119 TYR A N 1
ATOM 925 C CA . TYR A 1 119 ? 11.843 6.477 -11.786 1.00 93.81 119 TYR A CA 1
ATOM 926 C C . TYR A 1 119 ? 11.679 7.426 -12.972 1.00 93.81 119 TYR A C 1
ATOM 928 O O . TYR A 1 119 ? 12.666 7.989 -13.443 1.00 93.81 119 TYR A O 1
ATOM 936 N N . HIS A 1 120 ? 10.437 7.638 -13.415 1.00 93.19 120 HIS A N 1
ATOM 937 C CA . HIS A 1 120 ? 10.130 8.512 -14.546 1.00 93.19 120 HIS A CA 1
ATOM 938 C C . HIS A 1 120 ? 10.584 9.958 -14.285 1.00 93.19 120 HIS A C 1
ATOM 940 O O . HIS A 1 120 ? 11.248 10.565 -15.122 1.00 93.19 120 HIS A O 1
ATOM 946 N N . TYR A 1 121 ? 10.344 10.468 -13.074 1.00 94.38 121 TYR A N 1
ATOM 947 C CA . TYR A 1 121 ? 10.722 11.832 -12.681 1.00 94.38 121 TYR A CA 1
ATOM 948 C C . TYR A 1 121 ? 12.188 11.987 -12.250 1.00 94.38 121 TYR A C 1
ATOM 950 O O . TYR A 1 121 ? 12.581 13.063 -11.794 1.00 94.38 121 TYR A O 1
ATOM 958 N N . LYS A 1 122 ? 13.011 10.931 -12.373 1.00 95.31 122 LYS A N 1
ATOM 959 C CA . LYS A 1 122 ? 14.404 10.892 -11.881 1.00 95.31 122 LYS A CA 1
ATOM 960 C C . LYS A 1 122 ? 14.512 11.309 -10.408 1.00 95.31 122 LYS A C 1
ATOM 962 O O . LYS A 1 122 ? 15.488 11.922 -9.994 1.00 95.31 122 LYS A O 1
ATOM 967 N N . ALA A 1 123 ? 13.485 10.983 -9.632 1.00 96.50 123 ALA A N 1
ATOM 968 C CA . ALA A 1 123 ? 13.301 11.437 -8.262 1.00 96.50 123 ALA A CA 1
ATOM 969 C C . ALA A 1 123 ? 13.743 10.387 -7.230 1.00 96.50 123 ALA A C 1
ATOM 971 O O . ALA A 1 123 ? 13.784 10.671 -6.042 1.00 96.50 123 ALA A O 1
ATOM 972 N N . MET A 1 124 ? 14.109 9.169 -7.648 1.00 93.88 124 MET A N 1
ATOM 973 C CA . MET A 1 124 ? 14.508 8.091 -6.727 1.00 93.88 124 MET A CA 1
ATOM 974 C C . MET A 1 124 ? 15.600 8.498 -5.725 1.00 93.88 124 MET A C 1
ATOM 976 O O . MET A 1 124 ? 15.531 8.073 -4.577 1.00 93.88 124 MET A O 1
ATOM 980 N N . HIS A 1 125 ? 16.551 9.332 -6.156 1.00 96.44 125 HIS A N 1
ATOM 981 C CA . HIS A 1 125 ? 17.711 9.785 -5.378 1.00 96.44 125 HIS A CA 1
ATOM 982 C C . HIS A 1 125 ? 17.794 11.321 -5.265 1.00 96.44 125 HIS A C 1
ATOM 984 O O . HIS A 1 125 ? 18.852 11.863 -4.970 1.00 96.44 125 HIS A O 1
ATOM 990 N N . ASP A 1 126 ? 16.704 12.036 -5.558 1.00 97.75 126 ASP A N 1
ATOM 991 C CA . ASP A 1 126 ? 16.675 13.504 -5.608 1.00 97.75 126 ASP A CA 1
ATOM 992 C C . ASP A 1 126 ? 15.422 14.008 -4.888 1.00 97.75 126 ASP A C 1
ATOM 994 O O . ASP A 1 126 ? 14.308 13.937 -5.414 1.00 97.75 126 ASP A O 1
ATOM 998 N N . LEU A 1 127 ? 15.618 14.489 -3.661 1.00 97.56 127 LEU A N 1
ATOM 999 C CA . LEU A 1 127 ? 14.552 14.933 -2.771 1.00 97.56 127 LEU A CA 1
ATOM 1000 C C . LEU A 1 127 ? 13.727 16.086 -3.359 1.00 97.56 127 LEU A C 1
ATOM 1002 O O . LEU A 1 127 ? 12.500 16.074 -3.263 1.00 97.56 127 LEU A O 1
ATOM 1006 N N . GLU A 1 128 ? 14.357 17.066 -4.003 1.00 98.25 128 GLU A N 1
ATOM 1007 C CA . GLU A 1 128 ? 13.623 18.202 -4.570 1.00 98.25 128 GLU A CA 1
ATOM 1008 C C . GLU A 1 128 ? 12.723 17.751 -5.720 1.00 98.25 128 GLU A C 1
ATOM 1010 O O . GLU A 1 128 ? 11.550 18.132 -5.787 1.00 98.25 128 GLU A O 1
ATOM 1015 N N . ARG A 1 129 ? 13.206 16.836 -6.567 1.00 98.31 129 ARG A N 1
ATOM 1016 C CA . ARG A 1 129 ? 12.361 16.205 -7.592 1.00 98.31 129 ARG A CA 1
ATOM 1017 C C . ARG A 1 129 ? 11.233 15.378 -6.987 1.00 98.31 129 ARG A C 1
ATOM 1019 O O . ARG A 1 129 ? 10.141 15.377 -7.553 1.00 98.31 129 ARG A O 1
ATOM 1026 N N . GLN A 1 130 ? 11.446 14.712 -5.847 1.00 97.94 130 GLN A N 1
ATOM 1027 C CA . GLN A 1 130 ? 10.359 14.018 -5.141 1.00 97.94 130 GLN A CA 1
ATOM 1028 C C . GLN A 1 130 ? 9.292 14.998 -4.669 1.00 97.94 130 GLN A C 1
ATOM 1030 O O . GLN A 1 130 ? 8.113 14.779 -4.941 1.00 97.94 130 GLN A O 1
ATOM 1035 N N . LYS A 1 131 ? 9.689 16.098 -4.018 1.00 98.25 131 LYS A N 1
ATOM 1036 C CA . LYS A 1 131 ? 8.763 17.141 -3.552 1.00 98.25 131 LYS A CA 1
ATOM 1037 C C . LYS A 1 131 ? 7.935 17.691 -4.722 1.00 98.25 131 LYS A C 1
ATOM 1039 O O . LYS A 1 131 ? 6.717 17.806 -4.604 1.00 98.25 131 LYS A O 1
ATOM 1044 N N . VAL A 1 132 ? 8.569 17.974 -5.865 1.00 98.31 132 VAL A N 1
ATOM 1045 C CA . VAL A 1 132 ? 7.882 18.442 -7.085 1.00 98.31 132 VAL A CA 1
ATOM 1046 C C . VAL A 1 132 ? 6.909 17.390 -7.623 1.00 98.31 132 VAL A C 1
ATOM 1048 O O . VAL A 1 132 ? 5.738 17.703 -7.839 1.00 98.31 132 VAL A O 1
ATOM 1051 N N . ALA A 1 133 ? 7.356 16.143 -7.793 1.00 97.94 133 ALA A N 1
ATOM 1052 C CA . ALA A 1 133 ? 6.515 15.073 -8.319 1.00 97.94 133 ALA A CA 1
ATOM 1053 C C . ALA A 1 133 ? 5.298 14.823 -7.415 1.00 97.94 133 ALA A C 1
ATOM 1055 O O . ALA A 1 133 ? 4.170 14.805 -7.902 1.00 97.94 133 ALA A O 1
ATOM 1056 N N . LEU A 1 134 ? 5.495 14.697 -6.100 1.00 98.12 134 LEU A N 1
ATOM 1057 C CA . LEU A 1 134 ? 4.410 14.448 -5.149 1.00 98.12 134 LEU A CA 1
ATOM 1058 C C . LEU A 1 134 ? 3.362 15.570 -5.156 1.00 98.12 134 LEU A C 1
ATOM 1060 O O . LEU A 1 134 ? 2.168 15.275 -5.175 1.00 98.12 134 LEU A O 1
ATOM 1064 N N . ARG A 1 135 ? 3.783 16.842 -5.208 1.00 97.88 135 ARG A N 1
ATOM 1065 C CA . ARG A 1 135 ? 2.863 17.990 -5.310 1.00 97.88 135 ARG A CA 1
ATOM 1066 C C . ARG A 1 135 ? 2.066 17.977 -6.609 1.00 97.88 135 ARG A C 1
ATOM 1068 O O . ARG A 1 135 ? 0.851 18.143 -6.576 1.00 97.88 135 ARG A O 1
ATOM 1075 N N . ALA A 1 136 ? 2.729 17.747 -7.743 1.00 97.56 136 ALA A N 1
ATOM 1076 C CA . ALA A 1 136 ? 2.063 17.702 -9.043 1.00 97.56 136 ALA A CA 1
ATOM 1077 C C . ALA A 1 136 ? 0.978 16.611 -9.086 1.00 97.56 136 ALA A C 1
ATOM 1079 O O . ALA A 1 136 ? -0.135 16.857 -9.546 1.00 97.56 136 ALA A O 1
ATOM 1080 N N . HIS A 1 137 ? 1.269 15.429 -8.535 1.00 97.56 137 HIS A N 1
ATOM 1081 C CA . HIS A 1 137 ? 0.303 14.331 -8.473 1.00 97.56 137 HIS A CA 1
ATOM 1082 C C . HIS A 1 137 ? -0.823 14.609 -7.475 1.00 97.56 137 HIS A C 1
ATOM 1084 O O . HIS A 1 137 ? -1.975 14.338 -7.795 1.00 97.56 137 HIS A O 1
ATOM 1090 N N . ALA A 1 138 ? -0.528 15.187 -6.306 1.00 96.44 138 ALA A N 1
ATOM 1091 C CA . ALA A 1 138 ? -1.560 15.582 -5.348 1.00 96.44 138 ALA A CA 1
ATOM 1092 C C . ALA A 1 138 ? -2.548 16.586 -5.967 1.00 96.44 138 ALA A C 1
ATOM 1094 O O . ALA A 1 138 ? -3.758 16.394 -5.859 1.00 96.44 138 ALA A O 1
ATOM 1095 N N . ASN A 1 139 ? -2.045 17.589 -6.694 1.00 95.12 139 ASN A N 1
ATOM 1096 C CA . ASN A 1 139 ? -2.874 18.574 -7.393 1.00 95.12 139 ASN A CA 1
ATOM 1097 C C . ASN A 1 139 ? -3.751 17.929 -8.478 1.00 95.12 139 ASN A C 1
ATOM 1099 O O . ASN A 1 139 ? -4.929 18.257 -8.599 1.00 95.12 139 ASN A O 1
ATOM 1103 N N . ALA A 1 140 ? -3.217 16.965 -9.235 1.00 95.00 140 ALA A N 1
ATOM 1104 C CA . ALA A 1 140 ? -3.989 16.243 -10.250 1.00 95.00 140 ALA A CA 1
ATOM 1105 C C . ALA A 1 140 ? -5.159 15.426 -9.658 1.00 95.00 140 ALA A C 1
ATOM 1107 O O . ALA A 1 140 ? -6.125 15.125 -10.361 1.00 95.00 140 ALA A O 1
ATOM 1108 N N . LEU A 1 141 ? -5.106 15.083 -8.365 1.00 93.44 141 LEU A N 1
ATOM 1109 C CA . LEU A 1 141 ? -6.158 14.339 -7.671 1.00 93.44 141 LEU A CA 1
ATOM 1110 C C . LEU A 1 141 ? -7.268 15.210 -7.070 1.00 93.44 141 LEU A C 1
ATOM 1112 O O . LEU A 1 141 ? -8.192 14.648 -6.485 1.00 93.44 141 LEU A O 1
ATOM 1116 N N . GLU A 1 142 ? -7.241 16.535 -7.231 1.00 87.81 142 GLU A N 1
ATOM 1117 C CA . GLU A 1 142 ? -8.243 17.446 -6.650 1.00 87.81 142 GLU A CA 1
ATOM 1118 C C . GLU A 1 142 ? -9.692 17.030 -6.988 1.00 87.81 142 GLU A C 1
ATOM 1120 O O . GLU A 1 142 ? -10.585 17.080 -6.143 1.00 87.81 142 GLU A O 1
ATOM 1125 N N . SER A 1 143 ? -9.938 16.536 -8.210 1.00 85.06 143 SER A N 1
ATOM 1126 C CA . SER A 1 143 ? -11.264 16.061 -8.638 1.00 85.06 143 SER A CA 1
ATOM 1127 C C . SER A 1 143 ? -11.582 14.607 -8.261 1.00 85.06 143 SER A C 1
ATOM 1129 O O . SER A 1 143 ? -12.669 14.121 -8.571 1.00 85.06 143 SER A O 1
ATOM 1131 N N . CYS A 1 144 ? -10.654 13.893 -7.626 1.00 88.31 144 CYS A N 1
ATOM 1132 C CA . CYS A 1 144 ? -10.745 12.465 -7.317 1.00 88.31 144 CYS A CA 1
ATOM 1133 C C . CYS A 1 144 ? -10.973 12.240 -5.820 1.00 88.31 144 CYS A C 1
ATOM 1135 O O . CYS A 1 144 ? -10.167 11.606 -5.136 1.00 88.31 144 CYS A O 1
ATOM 1137 N N . ALA A 1 145 ? -12.087 12.760 -5.300 1.00 84.06 145 ALA A N 1
ATOM 1138 C CA . ALA A 1 145 ? -12.411 12.658 -3.882 1.00 84.06 145 ALA A CA 1
ATOM 1139 C C . ALA A 1 145 ? -12.312 11.205 -3.378 1.00 84.06 145 ALA A C 1
ATOM 1141 O O . ALA A 1 145 ? -12.918 10.281 -3.926 1.00 84.06 145 ALA A O 1
ATOM 1142 N N . GLY A 1 146 ? -11.535 11.011 -2.312 1.00 86.50 146 GLY A N 1
ATOM 1143 C CA . GLY A 1 146 ? -11.340 9.708 -1.682 1.00 86.50 146 GLY A CA 1
ATOM 1144 C C . GLY A 1 146 ? -10.283 8.811 -2.321 1.00 86.50 146 GLY A C 1
ATOM 1145 O O . GLY A 1 146 ? -10.053 7.724 -1.790 1.00 86.50 146 GLY A O 1
ATOM 1146 N N . TRP A 1 147 ? -9.632 9.234 -3.409 1.00 94.00 147 TRP A N 1
ATOM 1147 C CA . TRP A 1 147 ? -8.492 8.499 -3.949 1.00 94.00 147 TRP A CA 1
ATOM 1148 C C . TRP A 1 147 ? -7.276 8.574 -3.022 1.00 94.00 147 TRP A C 1
ATOM 1150 O O . TRP A 1 147 ? -7.023 9.584 -2.364 1.00 94.00 147 TRP A O 1
ATOM 1160 N N . SER A 1 148 ? -6.507 7.486 -2.982 1.00 96.50 148 SER A N 1
ATOM 1161 C CA . SER A 1 148 ? -5.209 7.452 -2.307 1.00 96.50 148 SER A CA 1
ATOM 1162 C C . SER A 1 148 ? -4.061 7.711 -3.278 1.00 96.50 148 SER A C 1
ATOM 1164 O O . SER A 1 148 ? -4.125 7.320 -4.442 1.00 96.50 148 SER A O 1
ATOM 1166 N N . MET A 1 149 ? -2.969 8.278 -2.783 1.00 97.62 149 MET A N 1
ATOM 1167 C CA . MET A 1 149 ? -1.715 8.409 -3.517 1.00 97.62 149 MET A CA 1
ATOM 1168 C C . MET A 1 149 ? -0.656 7.536 -2.850 1.00 97.62 149 MET A C 1
ATOM 1170 O O . MET A 1 149 ? -0.453 7.639 -1.647 1.00 97.62 149 MET A O 1
ATOM 1174 N N . ALA A 1 150 ? 0.004 6.670 -3.612 1.00 97.94 150 ALA A N 1
ATOM 1175 C CA . ALA A 1 150 ? 1.083 5.811 -3.144 1.00 97.94 150 ALA A CA 1
ATOM 1176 C C . ALA A 1 150 ? 2.432 6.244 -3.727 1.00 97.94 150 ALA A C 1
ATOM 1178 O O . ALA A 1 150 ? 2.497 6.734 -4.855 1.00 97.94 150 ALA A O 1
ATOM 1179 N N . PHE A 1 151 ? 3.520 6.029 -2.997 1.00 97.19 151 PHE A N 1
ATOM 1180 C CA . PHE A 1 151 ? 4.873 6.190 -3.526 1.00 97.19 151 PHE A CA 1
ATOM 1181 C C . PHE A 1 151 ? 5.871 5.304 -2.777 1.00 97.19 151 PHE A C 1
ATOM 1183 O O . PHE A 1 151 ? 5.580 4.743 -1.719 1.00 97.19 151 PHE A O 1
ATOM 1190 N N . THR A 1 152 ? 7.065 5.171 -3.342 1.00 94.06 152 THR A N 1
ATOM 1191 C CA . THR A 1 152 ? 8.187 4.466 -2.721 1.00 94.06 152 THR A CA 1
ATOM 1192 C C . THR A 1 152 ? 9.468 5.200 -3.058 1.00 94.06 152 THR A C 1
ATOM 1194 O O . THR A 1 152 ? 9.660 5.562 -4.215 1.00 94.06 152 THR A O 1
ATOM 1197 N N . HIS A 1 153 ? 10.360 5.358 -2.087 1.00 89.50 153 HIS A N 1
ATOM 1198 C CA . HIS A 1 153 ? 11.708 5.889 -2.280 1.00 89.50 153 HIS A CA 1
ATOM 1199 C C . HIS A 1 153 ? 12.710 5.076 -1.458 1.00 89.50 153 HIS A C 1
ATOM 1201 O O . HIS A 1 153 ? 12.306 4.254 -0.639 1.00 89.50 153 HIS A O 1
ATOM 1207 N N . VAL A 1 154 ? 14.005 5.261 -1.716 1.00 91.88 154 VAL A N 1
ATOM 1208 C CA . VAL A 1 154 ? 15.082 4.427 -1.144 1.00 91.88 154 VAL A CA 1
ATOM 1209 C C . VAL A 1 154 ? 15.919 5.137 -0.079 1.00 91.88 154 VAL A C 1
ATOM 1211 O O . VAL A 1 154 ? 16.876 4.540 0.402 1.00 91.88 154 VAL A O 1
ATOM 1214 N N . HIS A 1 155 ? 15.547 6.365 0.292 1.00 95.50 155 HIS A N 1
ATOM 1215 C CA . HIS A 1 155 ? 16.316 7.240 1.180 1.00 95.50 155 HIS A CA 1
ATOM 1216 C C . HIS A 1 155 ? 15.517 7.616 2.433 1.00 95.50 155 HIS A C 1
ATOM 1218 O O . HIS A 1 155 ? 14.886 8.675 2.457 1.00 95.50 155 HIS A O 1
ATOM 1224 N N . PRO A 1 156 ? 15.485 6.773 3.481 1.00 95.50 156 PRO A N 1
ATOM 1225 C CA . PRO A 1 156 ? 14.822 7.112 4.736 1.00 95.50 156 PRO A CA 1
ATOM 1226 C C . PRO A 1 156 ? 15.221 8.484 5.310 1.00 95.50 156 PRO A C 1
ATOM 1228 O O . PRO A 1 156 ? 14.379 9.178 5.878 1.00 95.50 156 PRO A O 1
ATOM 1231 N N . GLU A 1 157 ? 16.451 8.937 5.083 1.00 96.75 157 GLU A N 1
ATOM 1232 C CA . GLU A 1 157 ? 16.952 10.257 5.470 1.00 96.75 157 GLU A CA 1
ATOM 1233 C C . GLU A 1 157 ? 16.146 11.437 4.901 1.00 96.75 157 GLU A C 1
ATOM 1235 O O . GLU A 1 157 ? 16.195 12.534 5.450 1.00 96.75 157 GLU A O 1
ATOM 1240 N N . PHE A 1 158 ? 15.335 11.228 3.859 1.00 97.94 158 PHE A N 1
ATOM 1241 C CA . PHE A 1 158 ? 14.461 12.262 3.297 1.00 97.94 158 PHE A CA 1
ATOM 1242 C C . PHE A 1 158 ? 13.182 12.502 4.115 1.00 97.94 158 PHE A C 1
ATOM 1244 O O . PHE A 1 158 ? 12.536 13.540 3.948 1.00 97.94 158 PHE A O 1
ATOM 1251 N N . TRP A 1 159 ? 12.781 11.583 5.003 1.00 97.94 159 TRP A N 1
ATOM 1252 C CA . TRP A 1 159 ? 11.520 11.694 5.755 1.00 97.94 159 TRP A CA 1
ATOM 1253 C C . TRP A 1 159 ? 11.362 12.993 6.571 1.00 97.94 159 TRP A C 1
ATOM 1255 O O . TRP A 1 159 ? 10.263 13.554 6.529 1.00 97.94 159 TRP A O 1
ATOM 1265 N N . PRO A 1 160 ? 12.388 13.521 7.275 1.00 98.25 160 PRO A N 1
ATOM 1266 C CA . PRO A 1 160 ? 12.277 14.780 8.015 1.00 98.25 160 PRO A CA 1
ATOM 1267 C C . PRO A 1 160 ? 11.898 15.972 7.129 1.00 98.25 160 PRO A C 1
ATOM 1269 O O . PRO A 1 160 ? 11.066 16.789 7.517 1.00 98.25 160 PRO A O 1
ATOM 1272 N N . GLU A 1 161 ? 12.451 16.044 5.920 1.00 98.25 161 GLU A N 1
ATOM 1273 C CA . GLU A 1 161 ? 12.171 17.120 4.967 1.00 98.25 161 GLU A CA 1
ATOM 1274 C C . GLU A 1 161 ? 10.901 16.893 4.139 1.00 98.25 161 GLU A C 1
ATOM 1276 O O . GLU A 1 161 ? 10.249 17.854 3.725 1.00 98.25 161 GLU A O 1
ATOM 1281 N N . LEU A 1 162 ? 10.519 15.636 3.898 1.00 98.06 162 LEU A N 1
ATOM 1282 C CA . LEU A 1 162 ? 9.243 15.304 3.263 1.00 98.06 162 LEU A CA 1
ATOM 1283 C C . LEU A 1 162 ? 8.062 15.555 4.200 1.00 98.06 162 LEU A C 1
ATOM 1285 O O . LEU A 1 162 ? 6.995 15.937 3.726 1.00 98.06 162 LEU A O 1
ATOM 1289 N N . LYS A 1 163 ? 8.232 15.381 5.517 1.00 98.31 163 LYS A N 1
ATOM 1290 C CA . LYS A 1 163 ? 7.172 15.568 6.518 1.00 98.31 163 LYS A CA 1
ATOM 1291 C C . LYS A 1 163 ? 6.377 16.873 6.337 1.00 98.31 163 LYS A C 1
ATOM 1293 O O . LYS A 1 163 ? 5.157 16.771 6.203 1.00 98.31 163 LYS A O 1
ATOM 1298 N N . PRO A 1 164 ? 6.983 18.078 6.292 1.00 98.12 164 PRO A N 1
ATOM 1299 C CA . PRO A 1 164 ? 6.219 19.310 6.094 1.00 98.12 164 PRO A CA 1
ATOM 1300 C C . PRO A 1 164 ? 5.486 19.350 4.748 1.00 98.12 164 PRO A C 1
ATOM 1302 O O . PRO A 1 164 ? 4.361 19.831 4.703 1.00 98.12 164 PRO A O 1
ATOM 1305 N N . VAL A 1 165 ? 6.062 18.802 3.672 1.00 98.00 165 VAL A N 1
ATOM 1306 C CA . VAL A 1 165 ? 5.402 18.723 2.353 1.00 98.00 165 VAL A CA 1
ATOM 1307 C C . VAL A 1 165 ? 4.185 17.801 2.407 1.00 98.00 165 VAL A C 1
ATOM 1309 O O . VAL A 1 165 ? 3.115 18.146 1.918 1.00 98.00 165 VAL A O 1
ATOM 1312 N N . ILE A 1 166 ? 4.319 16.643 3.056 1.00 98.19 166 ILE A N 1
ATOM 1313 C CA . ILE A 1 166 ? 3.225 15.685 3.228 1.00 98.19 166 ILE A CA 1
ATOM 1314 C C . ILE A 1 166 ? 2.071 16.325 3.997 1.00 98.19 166 ILE A C 1
ATOM 1316 O O . ILE A 1 166 ? 0.926 16.244 3.561 1.00 98.19 166 ILE A O 1
ATOM 1320 N N . VAL A 1 167 ? 2.362 16.979 5.119 1.00 98.19 167 VAL A N 1
ATOM 1321 C CA . VAL A 1 167 ? 1.322 17.577 5.962 1.00 98.19 167 VAL A CA 1
ATOM 1322 C C . VAL A 1 167 ? 0.674 18.778 5.273 1.00 98.19 167 VAL A C 1
ATOM 1324 O O . VAL A 1 167 ? -0.551 18.834 5.173 1.00 98.19 167 VAL A O 1
ATOM 1327 N N . ASN A 1 168 ? 1.483 19.714 4.774 1.00 97.31 168 ASN A N 1
ATOM 1328 C CA . ASN A 1 168 ? 1.002 21.025 4.340 1.00 97.31 168 ASN A CA 1
ATOM 1329 C C . ASN A 1 168 ? 0.523 21.063 2.890 1.00 97.31 168 ASN A C 1
ATOM 1331 O O . ASN A 1 168 ? -0.334 21.892 2.586 1.00 97.31 168 ASN A O 1
ATOM 1335 N N . ASP A 1 169 ? 1.028 20.182 2.020 1.00 95.94 169 ASP A N 1
ATOM 1336 C CA . ASP A 1 169 ? 0.764 20.252 0.576 1.00 95.94 169 ASP A CA 1
ATOM 1337 C C . ASP A 1 169 ? -0.012 19.032 0.047 1.00 95.94 169 ASP A C 1
ATOM 1339 O O . ASP A 1 169 ? -0.578 19.086 -1.044 1.00 95.94 169 ASP A O 1
ATOM 1343 N N . ILE A 1 170 ? -0.038 17.912 0.781 1.00 96.06 170 ILE A N 1
ATOM 1344 C CA . ILE A 1 170 ? -0.687 16.667 0.332 1.00 96.06 170 ILE A CA 1
ATOM 1345 C C . ILE A 1 170 ? -1.918 16.364 1.188 1.00 96.06 170 ILE A C 1
ATOM 1347 O O . ILE A 1 170 ? -3.039 16.314 0.682 1.00 96.06 170 ILE A O 1
ATOM 1351 N N . VAL A 1 171 ? -1.725 16.170 2.492 1.00 94.94 171 VAL A N 1
ATOM 1352 C CA . VAL A 1 171 ? -2.796 15.753 3.406 1.00 94.94 171 VAL A CA 1
ATOM 1353 C C . VAL A 1 171 ? -3.790 16.883 3.663 1.00 94.94 171 VAL A C 1
ATOM 1355 O O . VAL A 1 171 ? -4.994 16.631 3.701 1.00 94.94 171 VAL A O 1
ATOM 1358 N N . SER A 1 172 ? -3.316 18.126 3.769 1.00 92.50 172 SER A N 1
ATOM 1359 C CA . SER A 1 172 ? -4.159 19.332 3.839 1.00 92.50 172 SER A CA 1
ATOM 1360 C C . SER A 1 172 ? -5.137 19.452 2.660 1.00 92.50 172 SER A C 1
ATOM 1362 O O . SER A 1 172 ? -6.266 19.902 2.844 1.00 92.50 172 SER A O 1
ATOM 1364 N N . ASN A 1 173 ? -4.738 18.969 1.478 1.00 89.88 173 ASN A N 1
ATOM 1365 C CA . ASN A 1 173 ? -5.544 18.922 0.256 1.00 89.88 173 ASN A CA 1
ATOM 1366 C C . ASN A 1 173 ? -6.475 17.694 0.196 1.00 89.88 173 ASN A C 1
ATOM 1368 O O . ASN A 1 173 ? -7.102 17.423 -0.826 1.00 89.88 173 ASN A O 1
ATOM 1372 N N . GLY A 1 174 ? -6.580 16.927 1.286 1.00 90.00 174 GLY A N 1
ATOM 1373 C CA . GLY A 1 174 ? -7.476 15.776 1.405 1.00 90.00 174 GLY A CA 1
ATOM 1374 C C . GLY A 1 174 ? -6.955 14.486 0.765 1.00 90.00 174 GLY A C 1
ATOM 1375 O O . GLY A 1 174 ? -7.685 13.489 0.734 1.00 90.00 174 GLY A O 1
ATOM 1376 N N . VAL A 1 175 ? -5.708 14.463 0.281 1.00 94.06 175 VAL A N 1
ATOM 1377 C CA . VAL A 1 175 ? -5.102 13.269 -0.321 1.00 94.06 175 VAL A CA 1
ATOM 1378 C C . VAL A 1 175 ? -4.622 12.319 0.774 1.00 94.06 175 VAL A C 1
ATOM 1380 O O . VAL A 1 175 ? -3.830 12.674 1.645 1.00 94.06 175 VAL A O 1
ATOM 1383 N N . ARG A 1 176 ? -5.068 11.060 0.708 1.00 95.69 176 ARG A N 1
ATOM 1384 C CA . ARG A 1 176 ? -4.576 9.994 1.592 1.00 95.69 176 ARG A CA 1
ATOM 1385 C C . ARG A 1 176 ? -3.266 9.448 1.040 1.00 95.69 176 ARG A C 1
ATOM 1387 O O . ARG A 1 176 ? -3.279 8.764 0.017 1.00 95.69 176 ARG A O 1
ATOM 1394 N N . LEU A 1 177 ? -2.156 9.733 1.713 1.00 97.88 177 LEU A N 1
ATOM 1395 C CA . LEU A 1 177 ? -0.834 9.286 1.283 1.00 97.88 177 LEU A CA 1
ATOM 1396 C C . LEU A 1 177 ? -0.498 7.896 1.836 1.00 97.88 177 LEU A C 1
ATOM 1398 O O . LEU A 1 177 ? -0.765 7.593 2.999 1.00 97.88 177 LEU A O 1
ATOM 1402 N N . VAL A 1 178 ? 0.121 7.066 1.002 1.00 98.62 178 VAL A N 1
ATOM 1403 C CA . VAL A 1 178 ? 0.575 5.714 1.327 1.00 98.62 178 VAL A CA 1
ATOM 1404 C C . VAL A 1 178 ? 2.043 5.568 0.928 1.00 98.62 178 VAL A C 1
ATOM 1406 O O . VAL A 1 178 ? 2.412 5.876 -0.202 1.00 98.62 178 VAL A O 1
ATOM 1409 N N . THR A 1 179 ? 2.883 5.065 1.826 1.00 98.44 179 THR A N 1
ATOM 1410 C CA . THR A 1 179 ? 4.254 4.657 1.496 1.00 98.44 179 THR A CA 1
ATOM 1411 C C . THR A 1 179 ? 4.344 3.138 1.412 1.00 98.44 179 THR A C 1
ATOM 1413 O O . THR A 1 179 ? 3.782 2.415 2.245 1.00 98.44 179 THR A O 1
ATOM 1416 N N . ASP A 1 180 ? 4.997 2.640 0.366 1.00 97.88 180 ASP A N 1
ATOM 1417 C CA . ASP A 1 180 ? 5.162 1.203 0.159 1.00 97.88 180 ASP A CA 1
ATOM 1418 C C . ASP A 1 180 ? 6.329 0.630 0.999 1.00 97.88 180 ASP A C 1
ATOM 1420 O O . ASP A 1 180 ? 7.249 1.340 1.405 1.00 97.88 180 ASP A O 1
ATOM 1424 N N . HIS A 1 181 ? 6.289 -0.683 1.236 1.00 97.81 181 HIS A N 1
ATOM 1425 C CA . HIS A 1 181 ? 7.403 -1.517 1.714 1.00 97.81 181 HIS A CA 1
ATOM 1426 C C . HIS A 1 181 ? 8.135 -1.010 2.972 1.00 97.81 181 HIS A C 1
ATOM 1428 O O . HIS A 1 181 ? 9.334 -0.737 2.942 1.00 97.81 181 HIS A O 1
ATOM 1434 N N . PHE A 1 182 ? 7.414 -0.872 4.091 1.00 98.31 182 PHE A N 1
ATOM 1435 C CA . PHE A 1 182 ? 7.960 -0.399 5.377 1.00 98.31 182 PHE A CA 1
ATOM 1436 C C . PHE A 1 182 ? 8.601 0.995 5.307 1.00 98.31 182 PHE A C 1
ATOM 1438 O O . PHE A 1 182 ? 9.423 1.337 6.156 1.00 98.31 182 PHE A O 1
ATOM 1445 N N . ALA A 1 183 ? 8.256 1.797 4.290 1.00 97.44 183 ALA A N 1
ATOM 1446 C CA . ALA A 1 183 ? 8.909 3.076 4.017 1.00 97.44 183 ALA A CA 1
ATOM 1447 C C . ALA A 1 183 ? 10.436 2.959 3.823 1.00 97.44 183 ALA A C 1
ATOM 1449 O O . ALA A 1 183 ? 11.158 3.940 4.002 1.00 97.44 183 ALA A O 1
ATOM 1450 N N . LEU A 1 184 ? 10.904 1.748 3.492 1.00 97.00 184 LEU A N 1
ATOM 1451 C CA . LEU A 1 184 ? 12.300 1.329 3.382 1.00 97.00 184 LEU A CA 1
ATOM 1452 C C . LEU A 1 184 ? 13.136 1.447 4.673 1.00 97.00 184 LEU A C 1
ATOM 1454 O O . LEU A 1 184 ? 14.356 1.268 4.596 1.00 97.00 184 LEU A O 1
ATOM 1458 N N . LEU A 1 185 ? 12.502 1.641 5.839 1.00 97.88 185 LEU A N 1
ATOM 1459 C CA . LEU A 1 185 ? 13.159 1.450 7.137 1.00 97.88 185 LEU A CA 1
ATOM 1460 C C . LEU A 1 185 ? 13.595 -0.011 7.295 1.00 97.88 185 LEU A C 1
ATOM 1462 O O . LEU A 1 185 ? 12.876 -0.930 6.905 1.00 97.88 185 LEU A O 1
ATOM 1466 N N . LYS A 1 186 ? 14.787 -0.214 7.851 1.00 97.81 186 LYS A N 1
ATOM 1467 C CA . LYS A 1 186 ? 15.473 -1.505 7.931 1.00 97.81 186 LYS A CA 1
ATOM 1468 C C . LYS A 1 186 ? 15.138 -2.249 9.222 1.00 97.81 186 LYS A C 1
ATOM 1470 O O . LYS A 1 186 ? 15.040 -1.637 10.290 1.00 97.81 186 LYS A O 1
ATOM 1475 N N . GLY A 1 187 ? 14.987 -3.568 9.101 1.00 97.56 187 GLY A N 1
ATOM 1476 C CA . GLY A 1 187 ? 15.046 -4.507 10.219 1.00 97.56 187 GLY A CA 1
ATOM 1477 C C . GLY A 1 187 ? 16.471 -4.634 10.748 1.00 97.56 187 GLY A C 1
ATOM 1478 O O . GLY A 1 187 ? 17.424 -4.173 10.111 1.00 97.56 187 GLY A O 1
ATOM 1479 N N . THR A 1 188 ? 16.639 -5.247 11.922 1.00 96.88 188 THR A N 1
ATOM 1480 C CA . THR A 1 188 ? 17.943 -5.270 12.606 1.00 96.88 188 THR A CA 1
ATOM 1481 C C . THR A 1 188 ? 19.046 -5.950 11.800 1.00 96.88 188 THR A C 1
ATOM 1483 O O . THR A 1 188 ? 20.204 -5.569 11.948 1.00 96.88 188 THR A O 1
ATOM 1486 N N . SER A 1 189 ? 18.707 -6.880 10.901 1.00 97.06 189 SER A N 1
ATOM 1487 C CA . SER A 1 189 ? 19.676 -7.558 10.025 1.00 97.06 189 SER A CA 1
ATOM 1488 C C . SER A 1 189 ? 20.265 -6.666 8.921 1.00 97.06 189 SER A C 1
ATOM 1490 O O . SER A 1 189 ? 21.308 -6.991 8.354 1.00 97.06 189 SER A O 1
ATOM 1492 N N . MET A 1 190 ? 19.611 -5.542 8.606 1.00 96.88 190 MET A N 1
ATOM 1493 C CA . MET A 1 190 ? 20.026 -4.581 7.576 1.00 96.88 190 MET A CA 1
ATOM 1494 C C . MET A 1 190 ? 20.272 -3.172 8.131 1.00 96.88 190 MET A C 1
ATOM 1496 O O . MET A 1 190 ? 20.459 -2.233 7.353 1.00 96.88 190 MET A O 1
ATOM 1500 N N . LEU A 1 191 ? 20.251 -3.000 9.455 1.00 96.12 191 LEU A N 1
ATOM 1501 C CA . LEU A 1 191 ? 20.561 -1.718 10.075 1.00 96.12 191 LEU A CA 1
ATOM 1502 C C . LEU A 1 191 ? 22.037 -1.345 9.865 1.00 96.12 191 LEU A C 1
ATOM 1504 O O . LEU A 1 191 ? 22.910 -2.214 9.937 1.00 96.12 191 LEU A O 1
ATOM 1508 N N . PRO A 1 192 ? 22.339 -0.048 9.698 1.00 93.94 192 PRO A N 1
ATOM 1509 C CA . PRO A 1 192 ? 23.705 0.445 9.799 1.00 93.94 192 PRO A CA 1
ATOM 1510 C C . PRO A 1 192 ? 24.329 0.112 11.164 1.00 93.94 192 PRO A C 1
ATOM 1512 O O . PRO A 1 192 ? 23.646 0.110 12.194 1.00 93.94 192 PRO A O 1
ATOM 1515 N N . ALA A 1 193 ? 25.636 -0.158 11.190 1.00 93.44 193 ALA A N 1
ATOM 1516 C CA . ALA A 1 193 ? 26.340 -0.610 12.394 1.00 93.44 193 ALA A CA 1
ATOM 1517 C C . ALA A 1 193 ? 26.264 0.411 13.547 1.00 93.44 193 ALA A C 1
ATOM 1519 O O . ALA A 1 193 ? 26.166 0.039 14.718 1.00 93.44 193 ALA A O 1
ATOM 1520 N N . GLU A 1 194 ? 26.240 1.701 13.217 1.00 95.12 194 GLU A N 1
ATOM 1521 C CA . GLU A 1 194 ? 26.079 2.831 14.132 1.00 95.12 194 GLU A CA 1
ATOM 1522 C C . GLU A 1 194 ? 24.753 2.813 14.906 1.00 95.12 194 GLU A C 1
ATOM 1524 O O . GLU A 1 194 ? 24.678 3.353 16.012 1.00 95.12 194 GLU A O 1
ATOM 1529 N N . CYS A 1 195 ? 23.725 2.135 14.385 1.00 94.94 195 CYS A N 1
ATOM 1530 C CA . CYS A 1 195 ? 22.455 1.964 15.085 1.00 94.94 195 CYS A CA 1
ATOM 1531 C C . CYS A 1 195 ? 22.564 0.956 16.241 1.00 94.94 195 CYS A C 1
ATOM 1533 O O . CYS A 1 195 ? 21.701 0.941 17.114 1.00 94.94 195 CYS A O 1
ATOM 1535 N N . GLN A 1 196 ? 23.621 0.131 16.293 1.00 93.12 196 GLN A N 1
ATOM 1536 C CA . GLN A 1 196 ? 23.858 -0.862 17.355 1.00 93.12 196 GLN A CA 1
ATOM 1537 C C . GLN A 1 196 ? 22.652 -1.792 17.594 1.00 93.12 196 GLN A C 1
ATOM 1539 O O . GLN A 1 196 ? 22.323 -2.123 18.731 1.00 93.12 196 GLN A O 1
ATOM 1544 N N . GLY A 1 197 ? 21.958 -2.175 16.517 1.00 92.94 197 GLY A N 1
ATOM 1545 C CA . GLY A 1 197 ? 20.753 -3.011 16.575 1.00 92.94 197 GLY A CA 1
ATOM 1546 C C . GLY A 1 197 ? 19.477 -2.289 17.031 1.00 92.94 197 GLY A C 1
ATOM 1547 O O . GLY A 1 197 ? 18.415 -2.903 17.053 1.00 92.94 197 GLY A O 1
ATOM 1548 N N . ASP A 1 198 ? 19.540 -0.999 17.364 1.00 96.69 198 ASP A N 1
ATOM 1549 C CA . ASP A 1 198 ? 18.375 -0.196 17.732 1.00 96.69 198 ASP A CA 1
ATOM 1550 C C . ASP A 1 198 ? 17.733 0.431 16.487 1.00 96.69 198 ASP A C 1
ATOM 1552 O O . ASP A 1 198 ? 18.248 1.394 15.912 1.00 96.69 198 ASP A O 1
ATOM 1556 N N . ILE A 1 199 ? 16.574 -0.102 16.088 1.00 97.06 199 ILE A N 1
ATOM 1557 C CA . ILE A 1 199 ? 15.817 0.383 14.926 1.00 97.06 199 ILE A CA 1
ATOM 1558 C C . ILE A 1 199 ? 15.415 1.856 15.034 1.00 97.06 199 ILE A C 1
ATOM 1560 O O . ILE A 1 199 ? 15.121 2.460 14.007 1.00 97.06 199 ILE A O 1
ATOM 1564 N N . THR A 1 200 ? 15.377 2.439 16.235 1.00 97.69 200 THR A N 1
ATOM 1565 C CA . THR A 1 200 ? 14.924 3.821 16.437 1.00 97.69 200 THR A CA 1
ATOM 1566 C C . THR A 1 200 ? 15.983 4.856 16.065 1.00 97.69 200 THR A C 1
ATOM 1568 O O . THR A 1 200 ? 15.647 6.019 15.843 1.00 97.69 200 THR A O 1
ATOM 1571 N N . LYS A 1 201 ? 17.250 4.434 15.958 1.00 97.75 201 LYS A N 1
ATOM 1572 C CA . LYS A 1 201 ? 18.393 5.303 15.637 1.00 97.75 201 LYS A CA 1
ATOM 1573 C C . LYS A 1 201 ? 18.620 5.505 14.141 1.00 97.75 201 LYS A C 1
ATOM 1575 O O . LYS A 1 201 ? 19.416 6.364 13.774 1.00 97.75 201 LYS A O 1
ATOM 1580 N N . GLN A 1 202 ? 17.956 4.728 13.285 1.00 97.50 202 GLN A N 1
ATOM 1581 C CA . GLN A 1 202 ? 18.110 4.867 11.838 1.00 97.50 202 GLN A CA 1
ATOM 1582 C C . GLN A 1 202 ? 17.484 6.174 11.333 1.00 97.50 202 GLN A C 1
ATOM 1584 O O . GLN A 1 202 ? 16.492 6.670 11.880 1.00 97.50 202 GLN A O 1
ATOM 1589 N N . GLU A 1 203 ? 18.046 6.720 10.260 1.00 97.19 203 GLU A N 1
ATOM 1590 C CA . GLU A 1 203 ? 17.592 7.987 9.696 1.00 97.19 203 GLU A CA 1
ATOM 1591 C C . GLU A 1 203 ? 16.124 7.926 9.251 1.00 97.19 203 GLU A C 1
ATOM 1593 O O . GLU A 1 203 ? 15.611 6.907 8.787 1.00 97.19 203 GLU A O 1
ATOM 1598 N N . GLY A 1 204 ? 15.412 9.035 9.450 1.00 97.44 204 GLY A N 1
ATOM 1599 C CA . GLY A 1 204 ? 13.998 9.156 9.098 1.00 97.44 204 GLY A CA 1
ATOM 1600 C C . GLY A 1 204 ? 13.004 8.428 10.003 1.00 97.44 204 GLY A C 1
ATOM 1601 O O . GLY A 1 204 ? 11.811 8.726 9.906 1.00 97.44 204 GLY A O 1
ATOM 1602 N N . PHE A 1 205 ? 13.450 7.547 10.910 1.00 98.44 205 PHE A N 1
ATOM 1603 C CA . PHE A 1 205 ? 12.570 6.763 11.787 1.00 98.44 205 PHE A CA 1
ATOM 1604 C C . PHE A 1 205 ? 11.565 7.642 12.536 1.00 98.44 205 PHE A C 1
ATOM 1606 O O . PHE A 1 205 ? 10.354 7.452 12.422 1.00 98.44 205 PHE A O 1
ATOM 1613 N N . GLN A 1 206 ? 12.055 8.649 13.261 1.00 98.50 206 GLN A N 1
ATOM 1614 C CA . GLN A 1 206 ? 11.202 9.507 14.081 1.00 98.50 206 GLN A CA 1
ATOM 1615 C C . GLN A 1 206 ? 10.171 10.275 13.240 1.00 98.50 206 GLN A C 1
ATOM 1617 O O . GLN A 1 206 ? 8.981 10.256 13.559 1.00 98.50 206 GLN A O 1
ATOM 1622 N N . ALA A 1 207 ? 10.608 10.909 12.147 1.00 98.56 207 ALA A N 1
ATOM 1623 C CA . ALA A 1 207 ? 9.732 11.697 11.280 1.00 98.56 207 ALA A CA 1
ATOM 1624 C C . ALA A 1 207 ? 8.623 10.838 10.653 1.00 98.56 207 ALA A C 1
ATOM 1626 O O . ALA A 1 207 ? 7.465 11.259 10.602 1.00 98.56 207 ALA A O 1
ATOM 1627 N N . LEU A 1 208 ? 8.961 9.618 10.223 1.00 98.50 208 LEU A N 1
ATOM 1628 C CA . LEU A 1 208 ? 7.995 8.669 9.684 1.00 98.50 208 LEU A CA 1
ATOM 1629 C C . LEU A 1 208 ? 6.990 8.215 10.749 1.00 98.50 208 LEU A C 1
ATOM 1631 O O . LEU A 1 208 ? 5.785 8.237 10.506 1.00 98.50 208 LEU A O 1
ATOM 1635 N N . ILE A 1 209 ? 7.468 7.806 11.925 1.00 98.75 209 ILE A N 1
ATOM 1636 C CA . ILE A 1 209 ? 6.599 7.333 13.007 1.00 98.75 209 ILE A CA 1
ATOM 1637 C C . ILE A 1 209 ? 5.645 8.441 13.469 1.00 98.75 209 ILE A C 1
ATOM 1639 O O . ILE A 1 209 ? 4.485 8.161 13.761 1.00 98.75 209 ILE A O 1
ATOM 1643 N N . GLU A 1 210 ? 6.084 9.701 13.486 1.00 98.81 210 GLU A N 1
ATOM 1644 C CA . GLU A 1 210 ? 5.214 10.852 13.750 1.00 98.81 210 GLU A CA 1
ATOM 1645 C C . GLU A 1 210 ? 4.129 11.023 12.677 1.00 98.81 210 GLU A C 1
ATOM 1647 O O . GLU A 1 210 ? 2.959 11.144 13.026 1.00 98.81 210 GLU A O 1
ATOM 1652 N N . LEU A 1 211 ? 4.467 10.935 11.383 1.00 98.81 211 LEU A N 1
ATOM 1653 C CA . LEU A 1 211 ? 3.470 10.978 10.299 1.00 98.81 211 LEU A CA 1
ATOM 1654 C C . LEU A 1 211 ? 2.409 9.873 10.430 1.00 98.81 211 LEU A C 1
ATOM 1656 O O . LEU A 1 211 ? 1.225 10.111 10.180 1.00 98.81 211 LEU A O 1
ATOM 1660 N N . VAL A 1 212 ? 2.823 8.668 10.826 1.00 98.81 212 VAL A N 1
ATOM 1661 C CA . VAL A 1 212 ? 1.917 7.537 11.070 1.00 98.81 212 VAL A CA 1
ATOM 1662 C C . VAL A 1 212 ? 1.048 7.794 12.301 1.00 98.81 212 VAL A C 1
ATOM 1664 O O . VAL A 1 212 ? -0.177 7.665 12.227 1.00 98.81 212 VAL A O 1
ATOM 1667 N N . ARG A 1 213 ? 1.660 8.205 13.418 1.00 98.81 213 ARG A N 1
ATOM 1668 C CA . ARG A 1 213 ? 0.975 8.522 14.680 1.00 98.81 213 ARG A CA 1
ATOM 1669 C C . ARG A 1 213 ? -0.125 9.557 14.469 1.00 98.81 213 ARG A C 1
ATOM 1671 O O . ARG A 1 213 ? -1.275 9.305 14.828 1.00 98.81 213 ARG A O 1
ATOM 1678 N N . ASP A 1 214 ? 0.207 10.645 13.781 1.00 98.50 214 ASP A N 1
ATOM 1679 C CA . ASP A 1 214 ? -0.699 11.765 13.506 1.00 98.50 214 ASP A CA 1
ATOM 1680 C C . ASP A 1 214 ? -1.765 11.417 12.449 1.00 98.50 214 ASP A C 1
ATOM 1682 O O . ASP A 1 214 ? -2.730 12.149 12.245 1.00 98.50 214 ASP A O 1
ATOM 1686 N N . GLY A 1 215 ? -1.642 10.258 11.794 1.00 97.94 215 GLY A N 1
ATOM 1687 C CA . GLY A 1 215 ? -2.611 9.772 10.818 1.00 97.94 215 GLY A CA 1
ATOM 1688 C C . GLY A 1 215 ? -2.461 10.371 9.419 1.00 97.94 215 GLY A C 1
ATOM 1689 O O . GLY A 1 215 ? -3.382 10.240 8.613 1.00 97.94 215 GLY A O 1
ATOM 1690 N N . HIS A 1 216 ? -1.319 10.996 9.133 1.00 98.25 216 HIS A N 1
ATOM 1691 C CA . HIS A 1 216 ? -0.999 11.648 7.863 1.00 98.25 216 HIS A CA 1
ATOM 1692 C C . HIS A 1 216 ? -0.450 10.685 6.801 1.00 98.25 216 HIS A C 1
ATOM 1694 O O . HIS A 1 216 ? -0.471 11.005 5.614 1.00 98.25 216 HIS A O 1
ATOM 1700 N N . LEU A 1 217 ? 0.038 9.510 7.204 1.00 98.44 217 LEU A N 1
ATOM 1701 C CA . LEU A 1 217 ? 0.656 8.549 6.295 1.00 98.44 217 LEU A CA 1
ATOM 1702 C C . LEU A 1 217 ? 0.239 7.116 6.619 1.00 98.44 217 LEU A C 1
ATOM 1704 O O . LEU A 1 217 ? 0.416 6.656 7.745 1.00 98.44 217 LEU A O 1
ATOM 1708 N N . PHE A 1 218 ? -0.240 6.401 5.602 1.00 98.62 218 PHE A N 1
ATOM 1709 C CA . PHE A 1 218 ? -0.380 4.950 5.645 1.00 98.62 218 PHE A CA 1
ATOM 1710 C C . PHE A 1 218 ? 0.946 4.275 5.278 1.00 98.62 218 PHE A C 1
ATOM 1712 O O . PHE A 1 218 ? 1.626 4.712 4.350 1.00 98.62 218 PHE A O 1
ATOM 1719 N N . VAL A 1 219 ? 1.280 3.160 5.927 1.00 98.69 219 VAL A N 1
ATOM 1720 C CA . VAL A 1 219 ? 2.471 2.352 5.621 1.00 98.69 219 VAL A CA 1
ATOM 1721 C C . VAL A 1 219 ? 2.048 0.946 5.221 1.00 98.69 219 VAL A C 1
ATOM 1723 O O . VAL A 1 219 ? 1.304 0.283 5.947 1.00 98.69 219 VAL A O 1
ATOM 1726 N N . LYS A 1 220 ? 2.545 0.463 4.078 1.00 98.69 220 LYS A N 1
ATOM 1727 C CA . LYS A 1 220 ? 2.398 -0.944 3.692 1.00 98.69 220 LYS A CA 1
ATOM 1728 C C . LYS A 1 220 ? 3.545 -1.777 4.261 1.00 98.69 220 LYS A C 1
ATOM 1730 O O . LYS A 1 220 ? 4.675 -1.668 3.786 1.00 98.69 220 LYS A O 1
ATOM 1735 N N . ILE A 1 221 ? 3.255 -2.664 5.206 1.00 98.56 221 ILE A N 1
ATOM 1736 C CA . ILE A 1 221 ? 4.178 -3.709 5.662 1.00 98.56 221 ILE A CA 1
ATOM 1737 C C . ILE A 1 221 ? 4.194 -4.849 4.633 1.00 98.56 221 ILE A C 1
ATOM 1739 O O . ILE A 1 221 ? 3.424 -5.802 4.685 1.00 98.56 221 ILE A O 1
ATOM 1743 N N . SER A 1 222 ? 5.021 -4.674 3.608 1.00 97.94 222 SER A N 1
ATOM 1744 C CA . SER A 1 222 ? 5.079 -5.506 2.399 1.00 97.94 222 SER A CA 1
ATOM 1745 C C . SER A 1 222 ? 6.529 -5.699 1.974 1.00 97.94 222 SER A C 1
ATOM 1747 O O . SER A 1 222 ? 7.369 -4.873 2.332 1.00 97.94 222 SER A O 1
ATOM 1749 N N . ALA A 1 223 ? 6.812 -6.749 1.199 1.00 97.75 223 ALA A N 1
ATOM 1750 C CA . ALA A 1 223 ? 8.148 -7.032 0.668 1.00 97.75 223 ALA A CA 1
ATOM 1751 C C . ALA A 1 223 ? 9.276 -6.969 1.729 1.00 97.75 223 ALA A C 1
ATOM 1753 O O . ALA A 1 223 ? 10.225 -6.195 1.560 1.00 97.75 223 ALA A O 1
ATOM 1754 N N . PRO A 1 224 ? 9.201 -7.744 2.831 1.00 97.94 224 PRO A N 1
ATOM 1755 C CA . PRO A 1 224 ? 10.190 -7.673 3.914 1.00 97.94 224 PRO A CA 1
ATOM 1756 C C . PRO A 1 224 ? 11.625 -7.952 3.433 1.00 97.94 224 PRO A C 1
ATOM 1758 O O . PRO A 1 224 ? 12.565 -7.346 3.934 1.00 97.94 224 PRO A O 1
ATOM 1761 N N . TYR A 1 225 ? 11.801 -8.740 2.367 1.00 97.69 225 TYR A N 1
ATOM 1762 C CA . TYR A 1 225 ? 13.088 -8.974 1.692 1.00 97.69 225 TYR A CA 1
ATOM 1763 C C . TYR A 1 225 ? 13.773 -7.707 1.141 1.00 97.69 225 TYR A C 1
ATOM 1765 O O . TYR A 1 225 ? 14.924 -7.761 0.717 1.00 97.69 225 TYR A O 1
ATOM 1773 N N . ARG A 1 226 ? 13.089 -6.553 1.099 1.00 97.06 226 ARG A N 1
ATOM 1774 C CA . ARG A 1 226 ? 13.691 -5.255 0.733 1.00 97.06 226 ARG A CA 1
ATOM 1775 C C . ARG A 1 226 ? 14.402 -4.569 1.906 1.00 97.06 226 ARG A C 1
ATOM 1777 O O . ARG A 1 226 ? 15.122 -3.584 1.701 1.00 97.06 226 ARG A O 1
ATOM 1784 N N . VAL A 1 227 ? 14.149 -5.039 3.124 1.00 97.44 227 VAL A N 1
ATOM 1785 C CA . VAL A 1 227 ? 14.520 -4.379 4.383 1.00 97.44 227 VAL A CA 1
ATOM 1786 C C . VAL A 1 227 ? 15.006 -5.346 5.472 1.00 97.44 227 VAL A C 1
ATOM 1788 O O . VAL A 1 227 ? 15.352 -4.882 6.554 1.00 97.44 227 VAL A O 1
ATOM 1791 N N . SER A 1 228 ? 15.076 -6.648 5.179 1.00 98.00 228 SER A N 1
ATOM 1792 C CA . SER A 1 228 ? 15.610 -7.709 6.039 1.00 98.00 228 SER A CA 1
ATOM 1793 C C . SER A 1 228 ? 16.290 -8.805 5.205 1.00 98.00 228 SER A C 1
ATOM 1795 O O . SER A 1 228 ? 15.922 -9.036 4.049 1.00 98.00 228 SER A O 1
ATOM 1797 N N . THR A 1 229 ? 17.269 -9.491 5.803 1.00 97.56 229 THR A N 1
ATOM 1798 C CA . THR A 1 229 ? 17.929 -10.686 5.250 1.00 97.56 229 THR A CA 1
ATOM 1799 C C . THR A 1 229 ? 17.490 -11.999 5.915 1.00 97.56 229 THR A C 1
ATOM 1801 O O . THR A 1 229 ? 17.940 -13.064 5.500 1.00 97.56 229 THR A O 1
ATOM 1804 N N . GLU A 1 230 ? 16.576 -11.969 6.891 1.00 97.69 230 GLU A N 1
ATOM 1805 C CA . GLU A 1 230 ? 16.177 -13.139 7.699 1.00 97.69 230 GLU A CA 1
ATOM 1806 C C . GLU A 1 230 ? 15.002 -13.936 7.104 1.00 97.69 230 GLU A C 1
ATOM 1808 O O . GLU A 1 230 ? 14.106 -14.408 7.809 1.00 97.69 230 GLU A O 1
ATOM 1813 N N . ALA A 1 231 ? 14.982 -14.095 5.781 1.00 97.12 231 ALA A N 1
ATOM 1814 C CA . ALA A 1 231 ? 13.986 -14.930 5.116 1.00 97.12 231 ALA A CA 1
ATOM 1815 C C . A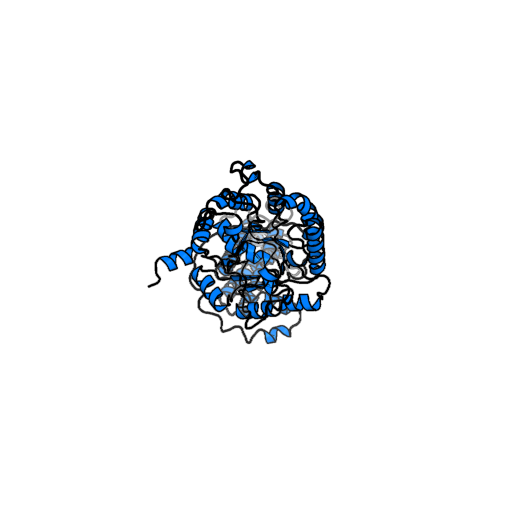LA A 1 231 ? 14.018 -16.387 5.647 1.00 97.12 231 ALA A C 1
ATOM 1817 O O . ALA A 1 231 ? 15.085 -16.888 6.006 1.00 97.12 231 ALA A O 1
ATOM 1818 N N . PRO A 1 232 ? 12.880 -17.106 5.661 1.00 97.12 232 PRO A N 1
ATOM 1819 C CA . PRO A 1 232 ? 11.552 -16.664 5.227 1.00 97.12 232 PRO A CA 1
ATOM 1820 C C . PRO A 1 232 ? 10.701 -16.027 6.344 1.00 97.12 232 PRO A C 1
ATOM 1822 O O . PRO A 1 232 ? 9.599 -15.556 6.076 1.00 97.12 232 PRO A O 1
ATOM 1825 N N . HIS A 1 233 ? 11.182 -16.032 7.591 1.00 97.38 233 HIS A N 1
ATOM 1826 C CA . HIS A 1 233 ? 10.405 -15.617 8.767 1.00 97.38 233 HIS A CA 1
ATOM 1827 C C . HIS A 1 233 ? 10.499 -14.114 9.062 1.00 97.38 233 HIS A C 1
ATOM 1829 O O . HIS A 1 233 ? 9.541 -13.527 9.561 1.00 97.38 233 HIS A O 1
ATOM 1835 N N . PHE A 1 234 ? 11.623 -13.485 8.704 1.00 98.38 234 PHE A N 1
ATOM 1836 C CA . PHE A 1 234 ? 11.894 -12.054 8.867 1.00 98.38 234 PHE A CA 1
ATOM 1837 C C . PHE A 1 234 ? 11.692 -11.561 10.314 1.00 98.38 234 PHE A C 1
ATOM 1839 O O . PHE A 1 234 ? 11.109 -10.500 10.534 1.00 98.38 234 PHE A O 1
ATOM 1846 N N . GLU A 1 235 ? 12.118 -12.346 11.314 1.00 98.06 235 GLU A N 1
ATOM 1847 C CA . GLU A 1 235 ? 11.867 -12.071 12.742 1.00 98.06 235 GLU A CA 1
ATOM 1848 C C . GLU A 1 235 ? 12.442 -10.724 13.208 1.00 98.06 235 GLU A C 1
ATOM 1850 O O . GLU A 1 235 ? 11.832 -10.034 14.033 1.00 98.06 235 GLU A O 1
ATOM 1855 N N . ASP A 1 236 ? 13.552 -10.285 12.616 1.00 98.06 236 ASP A N 1
ATOM 1856 C CA . ASP A 1 236 ? 14.134 -8.954 12.809 1.00 98.06 236 ASP A CA 1
ATOM 1857 C C . ASP A 1 236 ? 13.215 -7.772 12.449 1.00 98.06 236 ASP A C 1
ATOM 1859 O O . ASP A 1 236 ? 13.479 -6.635 12.852 1.00 98.06 236 ASP A O 1
ATOM 1863 N N . MET A 1 237 ? 12.120 -8.010 11.724 1.00 98.56 237 MET A N 1
ATOM 1864 C CA . MET A 1 237 ? 11.124 -6.989 11.392 1.00 98.56 237 MET A CA 1
ATOM 1865 C C . MET A 1 237 ? 10.115 -6.746 12.517 1.00 98.56 237 MET A C 1
ATOM 1867 O O . MET A 1 237 ? 9.430 -5.716 12.507 1.00 98.56 237 MET A O 1
ATOM 1871 N N . LYS A 1 238 ? 10.016 -7.645 13.505 1.00 98.50 238 LYS A N 1
ATOM 1872 C CA . LYS A 1 238 ? 9.047 -7.540 14.607 1.00 98.50 238 LYS A CA 1
ATOM 1873 C C . LYS A 1 238 ? 9.102 -6.194 15.346 1.00 98.50 238 LYS A C 1
ATOM 1875 O O . LYS A 1 238 ? 8.029 -5.615 15.547 1.00 98.50 238 LYS A O 1
ATOM 1880 N N . PRO A 1 239 ? 10.277 -5.645 15.726 1.00 98.38 239 PRO A N 1
ATOM 1881 C CA . PRO A 1 239 ? 10.343 -4.345 16.393 1.00 98.38 239 PRO A CA 1
ATOM 1882 C C . PRO A 1 239 ? 9.753 -3.216 15.540 1.00 98.38 239 PRO A C 1
ATOM 1884 O O . PRO A 1 239 ? 9.027 -2.367 16.054 1.00 98.38 239 PRO A O 1
ATOM 1887 N N . LEU A 1 240 ? 10.005 -3.232 14.227 1.00 98.38 240 LEU A N 1
ATOM 1888 C CA . LEU A 1 240 ? 9.518 -2.196 13.318 1.00 98.38 240 LEU A CA 1
ATOM 1889 C C . LEU A 1 240 ? 8.009 -2.323 13.070 1.00 98.38 240 LEU A C 1
ATOM 1891 O O . LEU A 1 240 ? 7.298 -1.318 13.072 1.00 98.38 240 LEU A O 1
ATOM 1895 N N . VAL A 1 241 ? 7.497 -3.552 12.924 1.00 98.75 241 VAL A N 1
ATOM 1896 C CA . VAL A 1 241 ? 6.049 -3.804 12.873 1.00 98.75 241 VAL A CA 1
ATOM 1897 C C . VAL A 1 241 ? 5.379 -3.259 14.132 1.00 98.75 241 VAL A C 1
ATOM 1899 O O . VAL A 1 241 ? 4.414 -2.503 14.019 1.00 98.75 241 VAL A O 1
ATOM 1902 N N . ARG A 1 242 ? 5.901 -3.576 15.326 1.00 98.62 242 ARG A N 1
ATOM 1903 C CA . ARG A 1 242 ? 5.339 -3.050 16.578 1.00 98.62 242 ARG A CA 1
ATOM 1904 C C . ARG A 1 242 ? 5.377 -1.530 16.630 1.00 98.62 242 ARG A C 1
ATOM 1906 O O . ARG A 1 242 ? 4.344 -0.944 16.923 1.00 98.62 242 ARG A O 1
ATOM 1913 N N . ALA A 1 243 ? 6.477 -0.893 16.232 1.00 98.69 243 ALA A N 1
ATOM 1914 C CA . ALA A 1 243 ? 6.568 0.567 16.199 1.00 98.69 243 ALA A CA 1
ATOM 1915 C C . ALA A 1 243 ? 5.445 1.220 15.367 1.00 98.69 243 ALA A C 1
ATOM 1917 O O . ALA A 1 243 ? 4.866 2.218 15.796 1.00 98.69 243 ALA A O 1
ATOM 1918 N N . PHE A 1 244 ? 5.079 0.649 14.212 1.00 98.81 244 PHE A N 1
ATOM 1919 C CA . PHE A 1 244 ? 3.963 1.160 13.407 1.00 98.81 244 PHE A CA 1
ATOM 1920 C C . PHE A 1 244 ? 2.592 0.939 14.057 1.00 98.81 244 PHE A C 1
ATOM 1922 O O . PHE A 1 244 ? 1.752 1.842 14.040 1.00 98.81 244 PHE A O 1
ATOM 1929 N N . PHE A 1 245 ? 2.357 -0.242 14.633 1.00 98.69 245 PHE A N 1
ATOM 1930 C CA . PHE A 1 245 ? 1.093 -0.553 15.308 1.00 98.69 245 PHE A CA 1
ATOM 1931 C C . PHE A 1 245 ? 0.905 0.250 16.596 1.00 98.69 245 PHE A C 1
ATOM 1933 O O . PHE A 1 245 ? -0.194 0.740 16.840 1.00 98.69 245 PHE A O 1
ATOM 1940 N N . ASP A 1 246 ? 1.971 0.443 17.368 1.00 98.56 246 ASP A N 1
ATOM 1941 C CA . ASP A 1 246 ? 1.967 1.251 18.587 1.00 98.56 246 ASP A CA 1
ATOM 1942 C C . ASP A 1 246 ? 1.780 2.742 18.261 1.00 98.56 246 ASP A C 1
ATOM 1944 O O . ASP A 1 246 ? 1.155 3.475 19.027 1.00 98.56 246 ASP A O 1
ATOM 1948 N N . ALA A 1 247 ? 2.271 3.200 17.101 1.00 98.69 247 ALA A N 1
ATOM 1949 C CA . ALA A 1 247 ? 2.059 4.565 16.628 1.00 98.69 247 ALA A CA 1
ATOM 1950 C C . ALA A 1 247 ? 0.613 4.813 16.178 1.00 98.69 247 ALA A C 1
ATOM 1952 O O . ALA A 1 247 ? -0.026 5.749 16.660 1.00 98.69 247 ALA A O 1
ATOM 1953 N N . ASN A 1 248 ? 0.097 4.014 15.236 1.00 98.62 248 ASN A N 1
ATOM 1954 C CA . ASN A 1 248 ? -1.294 4.101 14.791 1.00 98.62 248 ASN A CA 1
ATOM 1955 C C . ASN A 1 248 ? -1.716 2.838 14.017 1.00 98.62 248 ASN A C 1
ATOM 1957 O O . ASN A 1 248 ? -1.505 2.756 12.801 1.00 98.62 248 ASN A O 1
ATOM 1961 N N . PRO A 1 249 ? -2.430 1.886 14.644 1.00 98.19 249 PRO A N 1
ATOM 1962 C CA . PRO A 1 249 ? -2.774 0.618 14.001 1.00 98.19 249 PRO A CA 1
ATOM 1963 C C . PRO A 1 249 ? -3.759 0.795 12.839 1.00 98.19 249 PRO A C 1
ATOM 1965 O O . PRO A 1 249 ? -3.937 -0.117 12.038 1.00 98.19 249 PRO A O 1
ATOM 1968 N N . ARG A 1 250 ? -4.403 1.965 12.705 1.00 97.69 250 ARG A N 1
ATOM 1969 C CA . ARG A 1 250 ? -5.317 2.266 11.592 1.00 97.69 250 ARG A CA 1
ATOM 1970 C C . ARG A 1 250 ? -4.574 2.641 10.304 1.00 97.69 250 ARG A C 1
ATOM 1972 O O . ARG A 1 250 ? -5.173 2.616 9.229 1.00 97.69 250 ARG A O 1
ATOM 1979 N N . GLN A 1 251 ? -3.302 3.016 10.400 1.00 98.31 251 GLN A N 1
ATOM 1980 C CA . GLN A 1 251 ? -2.487 3.477 9.273 1.00 98.31 251 GLN A CA 1
ATOM 1981 C C . GLN A 1 251 ? -1.616 2.370 8.668 1.00 98.31 251 GLN A C 1
ATOM 1983 O O . GLN A 1 251 ? -0.829 2.625 7.763 1.00 98.31 251 GLN A O 1
ATOM 1988 N N . VAL A 1 252 ? -1.756 1.129 9.132 1.00 98.75 252 VAL A N 1
ATOM 1989 C CA . VAL A 1 252 ? -0.934 0.008 8.667 1.00 98.75 252 VAL A CA 1
ATOM 1990 C C . VAL A 1 252 ? -1.720 -0.859 7.685 1.00 98.75 252 VAL A C 1
ATOM 1992 O O . VAL A 1 252 ? -2.893 -1.168 7.903 1.00 98.75 252 VAL A O 1
ATOM 1995 N N . LEU A 1 253 ? -1.077 -1.238 6.586 1.00 98.62 253 LEU A N 1
ATOM 1996 C CA . LEU A 1 253 ? -1.639 -2.047 5.505 1.00 98.62 253 LEU A CA 1
ATOM 1997 C C . LEU A 1 253 ? -0.693 -3.205 5.182 1.00 98.62 253 LEU A C 1
ATOM 1999 O O . LEU A 1 253 ? 0.513 -3.062 5.345 1.00 98.62 253 LEU A O 1
ATOM 2003 N N . TRP A 1 254 ? -1.209 -4.319 4.666 1.00 98.50 254 TRP A N 1
ATOM 2004 C CA . TRP A 1 254 ? -0.389 -5.452 4.223 1.00 98.50 254 TRP A CA 1
ATOM 2005 C C . TRP A 1 254 ? -0.525 -5.699 2.718 1.00 98.50 254 TRP A C 1
ATOM 2007 O O . TRP A 1 254 ? -1.613 -5.579 2.153 1.00 98.50 254 TRP A O 1
ATOM 2017 N N . GLY A 1 255 ? 0.577 -6.065 2.068 1.00 97.88 255 GLY A N 1
ATOM 2018 C CA . GLY A 1 255 ? 0.579 -6.511 0.677 1.00 97.88 255 GLY A CA 1
ATOM 2019 C C . GLY A 1 255 ? 1.707 -7.500 0.417 1.00 97.88 255 GLY A C 1
ATOM 2020 O O . GLY A 1 255 ? 2.752 -7.425 1.067 1.00 97.88 255 GLY A O 1
ATOM 2021 N N . SER A 1 256 ? 1.491 -8.407 -0.530 1.00 97.94 256 SER A N 1
ATOM 2022 C CA . SER A 1 256 ? 2.443 -9.473 -0.868 1.00 97.94 256 SER A CA 1
ATOM 2023 C C . SER A 1 256 ? 3.667 -8.958 -1.632 1.00 97.94 256 SER A C 1
ATOM 2025 O O . SER A 1 256 ? 4.757 -9.511 -1.523 1.00 97.94 256 SER A O 1
ATOM 2027 N N . ASP A 1 257 ? 3.491 -7.883 -2.407 1.00 98.00 257 ASP A N 1
ATOM 2028 C CA . ASP A 1 257 ? 4.405 -7.470 -3.480 1.00 98.00 257 ASP A CA 1
ATOM 2029 C C . ASP A 1 257 ? 4.570 -8.551 -4.565 1.00 98.00 257 ASP A C 1
ATOM 2031 O O . ASP A 1 257 ? 5.536 -8.525 -5.328 1.00 98.00 257 ASP A O 1
ATOM 2035 N N . TRP A 1 258 ? 3.618 -9.493 -4.669 1.00 98.56 258 TRP A N 1
ATOM 2036 C CA . TRP A 1 258 ? 3.597 -10.505 -5.725 1.00 98.56 258 TRP A CA 1
ATOM 2037 C C . TRP A 1 258 ? 3.644 -9.812 -7.094 1.00 98.56 258 TRP A C 1
ATOM 2039 O O . TRP A 1 258 ? 2.907 -8.841 -7.312 1.00 98.56 258 TRP A O 1
ATOM 2049 N N . PRO A 1 259 ? 4.478 -10.264 -8.045 1.00 98.06 259 PRO A N 1
ATOM 2050 C CA . PRO A 1 259 ? 5.238 -11.522 -8.077 1.00 98.06 259 PRO A CA 1
ATOM 2051 C C . PRO A 1 259 ? 6.684 -11.427 -7.550 1.00 98.06 259 PRO A C 1
ATOM 2053 O O . PRO A 1 259 ? 7.540 -12.172 -8.002 1.00 98.06 259 PRO A O 1
ATOM 2056 N N . HIS A 1 260 ? 6.976 -10.519 -6.619 1.00 98.00 260 HIS A N 1
ATOM 2057 C CA . HIS A 1 260 ? 8.268 -10.375 -5.933 1.00 98.00 260 HIS A CA 1
ATOM 2058 C C . HIS A 1 260 ? 9.414 -9.931 -6.847 1.00 98.00 260 HIS A C 1
ATOM 2060 O O . HIS A 1 260 ? 10.410 -10.622 -7.070 1.00 98.00 260 HIS A O 1
ATOM 2066 N N . THR A 1 261 ? 9.279 -8.723 -7.396 1.00 95.94 261 THR A N 1
ATOM 2067 C CA . THR A 1 261 ? 10.374 -8.087 -8.145 1.00 95.94 261 THR A CA 1
ATOM 2068 C C . THR A 1 261 ? 11.598 -7.847 -7.245 1.00 95.94 261 THR A C 1
ATOM 2070 O O . THR A 1 261 ? 11.442 -7.610 -6.043 1.00 95.94 261 THR A O 1
ATOM 2073 N N . PRO A 1 262 ? 12.827 -7.861 -7.793 1.00 93.25 262 PRO A N 1
ATOM 2074 C CA . PRO A 1 262 ? 14.035 -7.707 -6.987 1.00 93.25 262 PRO A CA 1
ATOM 2075 C C . PRO A 1 262 ? 14.168 -6.304 -6.386 1.00 93.25 262 PRO A C 1
ATOM 2077 O O . PRO A 1 262 ? 13.355 -5.406 -6.631 1.00 93.25 262 PRO A O 1
ATOM 2080 N N . LEU A 1 263 ? 15.230 -6.106 -5.599 1.00 89.88 263 LEU A N 1
ATOM 2081 C CA . LEU A 1 263 ? 15.534 -4.837 -4.938 1.00 89.88 263 LEU A CA 1
ATOM 2082 C C . LEU A 1 263 ? 15.456 -3.639 -5.895 1.00 89.88 263 LEU A C 1
ATOM 2084 O O . LEU A 1 263 ? 15.837 -3.701 -7.071 1.00 89.88 263 LEU A O 1
ATOM 2088 N N . MET A 1 264 ? 14.939 -2.535 -5.357 1.00 88.69 264 MET A N 1
ATOM 2089 C CA . MET A 1 264 ? 14.814 -1.288 -6.095 1.00 88.69 264 MET A CA 1
ATOM 2090 C C . MET A 1 264 ? 16.207 -0.748 -6.405 1.00 88.69 264 MET A C 1
ATOM 2092 O O . MET A 1 264 ? 17.002 -0.500 -5.504 1.00 88.69 264 MET A O 1
ATOM 2096 N N . LYS A 1 265 ? 16.487 -0.541 -7.689 1.00 91.00 265 LYS A N 1
ATOM 2097 C CA . LYS A 1 265 ? 17.661 0.191 -8.166 1.00 91.00 265 LYS A CA 1
ATOM 2098 C C . LYS A 1 265 ? 17.308 0.964 -9.426 1.00 91.00 265 LYS A C 1
ATOM 2100 O O . LYS A 1 265 ? 16.401 0.555 -10.156 1.00 91.00 265 LYS A O 1
ATOM 2105 N N . VAL A 1 266 ? 18.010 2.062 -9.684 1.00 91.81 266 VAL A N 1
ATOM 2106 C CA . VAL A 1 266 ? 17.968 2.728 -10.991 1.00 91.81 266 VAL A CA 1
ATOM 2107 C C . VAL A 1 266 ? 18.822 1.905 -11.954 1.00 91.81 266 VAL A C 1
ATOM 2109 O O . VAL A 1 266 ? 20.000 1.676 -11.698 1.00 91.81 266 VAL A O 1
ATOM 2112 N N . ARG A 1 267 ? 18.201 1.397 -13.022 1.00 93.88 267 ARG A N 1
ATOM 2113 C CA . ARG A 1 267 ? 18.854 0.586 -14.058 1.00 93.88 267 ARG A CA 1
ATOM 2114 C C . ARG A 1 267 ? 19.281 1.464 -15.222 1.00 93.88 267 ARG A C 1
ATOM 2116 O O . ARG A 1 267 ? 18.591 2.427 -15.558 1.00 93.88 267 ARG A O 1
ATOM 2123 N N . THR A 1 268 ? 20.376 1.094 -15.879 1.00 94.56 268 THR A N 1
ATOM 2124 C CA . THR A 1 268 ? 20.638 1.615 -17.225 1.00 94.56 268 THR A CA 1
ATOM 2125 C C . THR A 1 268 ? 19.555 1.124 -18.187 1.00 94.56 268 THR A C 1
ATOM 2127 O O . THR A 1 268 ? 18.870 0.133 -17.920 1.00 94.56 268 THR A O 1
ATOM 2130 N N . ARG A 1 269 ? 19.406 1.786 -19.340 1.00 92.62 269 ARG A N 1
ATOM 2131 C CA . ARG A 1 269 ? 18.442 1.345 -20.358 1.00 92.62 269 ARG A CA 1
ATOM 2132 C C . ARG A 1 269 ? 18.706 -0.098 -20.791 1.00 92.62 269 ARG A C 1
ATOM 2134 O O . ARG A 1 269 ? 17.773 -0.881 -20.875 1.00 92.62 269 ARG A O 1
ATOM 2141 N N . GLU A 1 270 ? 19.965 -0.460 -21.022 1.00 94.50 270 GLU A N 1
ATOM 2142 C CA . GLU A 1 270 ? 20.329 -1.818 -21.432 1.00 94.50 270 GLU A CA 1
ATOM 2143 C C . GLU A 1 270 ? 19.961 -2.858 -20.364 1.00 94.50 270 GLU A C 1
ATOM 2145 O O . GLU A 1 270 ? 19.381 -3.892 -20.686 1.00 94.50 270 GLU A O 1
ATOM 2150 N N . GLU A 1 271 ? 20.243 -2.577 -19.088 1.00 94.88 271 GLU A N 1
ATOM 2151 C CA . GLU A 1 271 ? 19.847 -3.454 -17.981 1.00 94.88 271 GLU A CA 1
ATOM 2152 C C . GLU A 1 271 ? 18.326 -3.579 -17.859 1.00 94.88 271 GLU A C 1
ATOM 2154 O O . GLU A 1 271 ? 17.819 -4.666 -17.605 1.00 94.88 271 GLU A O 1
ATOM 2159 N N . ALA A 1 272 ? 17.591 -2.476 -18.020 1.00 94.75 272 ALA A N 1
ATOM 2160 C CA . ALA A 1 272 ? 16.142 -2.460 -17.867 1.00 94.75 272 ALA A CA 1
ATOM 2161 C C . ALA A 1 272 ? 15.420 -3.267 -18.954 1.00 94.75 272 ALA A C 1
ATOM 2163 O O . ALA A 1 272 ? 14.342 -3.797 -18.690 1.00 94.75 272 ALA A O 1
ATOM 2164 N N . LEU A 1 273 ? 16.005 -3.382 -20.152 1.00 94.88 273 LEU A N 1
ATOM 2165 C CA . LEU A 1 273 ? 15.458 -4.165 -21.263 1.00 94.88 273 LEU A CA 1
ATOM 2166 C C . LEU A 1 273 ? 15.717 -5.676 -21.133 1.00 94.88 273 LEU A C 1
ATOM 2168 O O . LEU A 1 273 ? 15.100 -6.439 -21.872 1.00 94.88 273 LEU A O 1
ATOM 2172 N N . LYS A 1 274 ? 16.599 -6.101 -20.219 1.00 95.38 274 LYS A N 1
ATOM 2173 C CA . LYS A 1 274 ? 16.871 -7.517 -19.939 1.00 95.38 274 LYS A CA 1
ATOM 2174 C C . LYS A 1 274 ? 15.855 -8.076 -18.947 1.00 95.38 274 LYS A C 1
ATOM 2176 O O . LYS A 1 274 ? 15.449 -7.394 -18.000 1.00 95.38 274 LYS A O 1
ATOM 2181 N N . ASP A 1 275 ? 15.500 -9.341 -19.148 1.00 94.31 275 ASP A N 1
ATOM 2182 C CA . ASP A 1 275 ? 14.614 -10.071 -18.249 1.00 94.31 275 ASP A CA 1
ATOM 2183 C C . ASP A 1 275 ? 15.164 -10.062 -16.822 1.00 94.31 275 ASP A C 1
ATOM 2185 O O . ASP A 1 275 ? 16.328 -10.363 -16.556 1.00 94.31 275 ASP A O 1
ATOM 2189 N N . THR A 1 276 ? 14.299 -9.670 -15.897 1.00 94.62 276 THR A N 1
ATOM 2190 C CA . THR A 1 276 ? 14.601 -9.501 -14.484 1.00 94.62 276 THR A CA 1
ATOM 2191 C C . THR A 1 276 ? 13.815 -10.554 -13.706 1.00 94.62 276 THR A C 1
ATOM 2193 O O . THR A 1 276 ? 12.613 -10.366 -13.507 1.00 94.62 276 THR A O 1
ATOM 2196 N N . PRO A 1 277 ? 14.448 -11.664 -13.285 1.00 95.31 277 PRO A N 1
ATOM 2197 C CA . PRO A 1 277 ? 13.745 -12.748 -12.613 1.00 95.31 277 PRO A CA 1
ATOM 2198 C C . PRO A 1 277 ? 13.143 -12.289 -11.284 1.00 95.31 277 PRO A C 1
ATOM 2200 O O . PRO A 1 277 ? 13.617 -11.340 -10.650 1.00 95.31 277 PRO A O 1
ATOM 2203 N N . TYR A 1 278 ? 12.090 -12.988 -10.878 1.00 97.44 278 TYR A N 1
ATOM 2204 C CA . TYR A 1 278 ? 11.459 -12.802 -9.580 1.00 97.44 278 TYR A CA 1
ATOM 2205 C C . TYR A 1 278 ? 12.267 -13.457 -8.467 1.00 97.44 278 TYR A C 1
ATOM 2207 O O . TYR A 1 278 ? 13.010 -14.410 -8.702 1.00 97.44 278 TYR A O 1
ATOM 2215 N N . LEU A 1 279 ? 12.108 -12.934 -7.256 1.00 97.06 279 LEU A N 1
ATOM 2216 C CA . LEU A 1 279 ? 12.607 -13.572 -6.049 1.00 97.06 279 LEU A CA 1
ATOM 2217 C C . LEU A 1 279 ? 11.667 -14.712 -5.649 1.00 97.06 279 LEU A C 1
ATOM 2219 O O . LEU A 1 279 ? 10.449 -14.604 -5.789 1.00 97.06 279 LEU A O 1
ATOM 2223 N N . GLU A 1 280 ? 12.236 -15.788 -5.117 1.00 95.88 280 GLU A N 1
ATOM 2224 C CA . GLU A 1 280 ? 11.457 -16.827 -4.450 1.00 95.88 280 GLU A CA 1
ATOM 2225 C C . GLU A 1 280 ? 11.232 -16.409 -2.998 1.00 95.88 280 GLU A C 1
ATOM 2227 O O . GLU A 1 280 ? 12.183 -16.193 -2.245 1.00 95.88 280 GLU A O 1
ATOM 2232 N N . VAL A 1 281 ? 9.965 -16.241 -2.625 1.00 96.69 281 VAL A N 1
ATOM 2233 C CA . VAL A 1 281 ? 9.555 -15.761 -1.305 1.00 96.69 281 VAL A CA 1
ATOM 2234 C C . VAL A 1 281 ? 8.484 -16.697 -0.767 1.00 96.69 281 VAL A C 1
ATOM 2236 O O . VAL A 1 281 ? 7.516 -17.009 -1.457 1.00 96.69 281 VAL A O 1
ATOM 2239 N N . ASP A 1 282 ? 8.659 -17.149 0.472 1.00 97.19 282 ASP A N 1
ATOM 2240 C CA . ASP A 1 282 ? 7.639 -17.912 1.188 1.00 97.19 282 ASP A CA 1
ATOM 2241 C C . ASP A 1 282 ? 6.727 -16.946 1.961 1.00 97.19 282 ASP A C 1
ATOM 2243 O O . ASP A 1 282 ? 6.940 -16.642 3.139 1.00 97.19 282 ASP A O 1
ATOM 2247 N N . ASP A 1 283 ? 5.707 -16.424 1.273 1.00 96.25 283 ASP A N 1
ATOM 2248 C CA . ASP A 1 283 ? 4.720 -15.519 1.874 1.00 96.25 283 ASP A CA 1
ATOM 2249 C C . ASP A 1 283 ? 3.935 -16.162 3.020 1.00 96.25 283 ASP A C 1
ATOM 2251 O O . ASP A 1 283 ? 3.478 -15.454 3.918 1.00 96.25 283 ASP A O 1
ATOM 2255 N N . LEU A 1 284 ? 3.756 -17.488 3.012 1.00 95.25 284 LEU A N 1
ATOM 2256 C CA . LEU A 1 284 ? 3.015 -18.171 4.067 1.00 95.25 284 LEU A CA 1
ATOM 2257 C C . LEU A 1 284 ? 3.821 -18.181 5.367 1.00 95.25 284 LEU A C 1
ATOM 2259 O O . LEU A 1 284 ? 3.260 -17.899 6.427 1.00 95.25 284 LEU A O 1
ATOM 2263 N N . ALA A 1 285 ? 5.121 -18.475 5.299 1.00 96.25 285 ALA A N 1
ATOM 2264 C CA . ALA A 1 285 ? 6.018 -18.383 6.447 1.00 96.25 285 ALA A CA 1
ATOM 2265 C C . ALA A 1 285 ? 6.083 -16.949 6.996 1.00 96.25 285 ALA A C 1
ATOM 2267 O O . ALA A 1 285 ? 5.930 -16.757 8.205 1.00 96.25 285 ALA A O 1
ATOM 2268 N N . TRP A 1 286 ? 6.198 -15.950 6.113 1.00 96.75 286 TRP A N 1
ATOM 2269 C CA . TRP A 1 286 ? 6.153 -14.536 6.491 1.00 96.75 286 TRP A CA 1
ATOM 2270 C C . TRP A 1 286 ? 4.840 -14.162 7.196 1.00 96.75 286 TRP A C 1
ATOM 2272 O O . TRP A 1 286 ? 4.850 -13.591 8.288 1.00 96.75 286 TRP A O 1
ATOM 2282 N N . LEU A 1 287 ? 3.691 -14.518 6.612 1.00 96.69 287 LEU A N 1
ATOM 2283 C CA . LEU A 1 287 ? 2.372 -14.257 7.193 1.00 96.69 287 LEU A CA 1
ATOM 2284 C C . LEU A 1 287 ? 2.190 -14.947 8.548 1.00 96.69 287 LEU A C 1
ATOM 2286 O O . LEU A 1 287 ? 1.606 -14.349 9.454 1.00 96.69 287 LEU A O 1
ATOM 2290 N N . LYS A 1 288 ? 2.693 -16.179 8.701 1.00 96.12 288 LYS A N 1
ATOM 2291 C CA . LYS A 1 288 ? 2.666 -16.913 9.973 1.00 96.12 288 LYS A CA 1
ATOM 2292 C C . LYS A 1 288 ? 3.470 -16.173 11.043 1.00 96.12 288 LYS A C 1
ATOM 2294 O O . LYS A 1 288 ? 2.918 -15.941 12.115 1.00 96.12 288 LYS A O 1
ATOM 2299 N N . SER A 1 289 ? 4.697 -15.733 10.755 1.00 97.25 289 SER A N 1
ATOM 2300 C CA . SER A 1 289 ? 5.489 -14.926 11.696 1.00 97.25 289 SER A CA 1
ATOM 2301 C C . SER A 1 289 ? 4.771 -13.620 12.048 1.00 97.25 289 SER A C 1
ATOM 2303 O O . SER A 1 289 ? 4.491 -13.376 13.225 1.00 97.25 289 SER A O 1
ATOM 2305 N N . LEU A 1 290 ? 4.329 -12.848 11.048 1.00 97.81 290 LEU A N 1
ATOM 2306 C CA . LEU A 1 290 ? 3.612 -11.585 11.255 1.00 97.81 290 LEU A CA 1
ATOM 2307 C C . LEU A 1 290 ? 2.354 -11.750 12.124 1.00 97.81 290 LEU A C 1
ATOM 2309 O O . LEU A 1 290 ? 2.080 -10.919 12.993 1.00 97.81 290 LEU A O 1
ATOM 2313 N N . ARG A 1 291 ? 1.598 -12.838 11.929 1.00 96.50 291 ARG A N 1
ATOM 2314 C CA . ARG A 1 291 ? 0.398 -13.157 12.714 1.00 96.50 291 ARG A CA 1
ATOM 2315 C C . ARG A 1 291 ? 0.693 -13.313 14.203 1.00 96.50 291 ARG A C 1
ATOM 2317 O O . ARG A 1 291 ? -0.152 -12.928 15.013 1.00 96.50 291 ARG A O 1
ATOM 2324 N N . THR A 1 292 ? 1.857 -13.854 14.569 1.00 97.31 292 THR A N 1
ATOM 2325 C CA . THR A 1 292 ? 2.241 -14.057 15.979 1.00 97.31 292 THR A CA 1
ATOM 2326 C C . THR A 1 292 ? 2.591 -12.758 16.708 1.00 97.31 292 THR A C 1
ATOM 2328 O O . THR A 1 292 ? 2.629 -12.733 17.936 1.00 97.31 292 THR A O 1
ATOM 2331 N N . TRP A 1 293 ? 2.842 -11.665 15.983 1.00 98.19 293 TRP A N 1
ATOM 2332 C CA . TRP A 1 293 ? 3.246 -10.380 16.569 1.00 98.19 293 TRP A CA 1
ATOM 2333 C C . TRP A 1 293 ? 2.074 -9.435 16.845 1.00 98.19 293 TRP A C 1
ATOM 2335 O O . TRP A 1 293 ? 2.258 -8.373 17.451 1.00 98.19 293 TRP A O 1
ATOM 2345 N N . LEU A 1 294 ? 0.885 -9.802 16.371 1.00 97.81 294 LEU A N 1
ATOM 2346 C CA . LEU A 1 294 ? -0.308 -8.972 16.384 1.00 97.81 294 LEU A CA 1
ATOM 2347 C C . LEU A 1 294 ? -1.424 -9.662 17.164 1.00 97.81 294 LEU A C 1
ATOM 2349 O O . LEU A 1 294 ? -1.660 -10.864 17.027 1.00 97.81 294 LEU A O 1
ATOM 2353 N N . SER A 1 295 ? -2.150 -8.875 17.952 1.00 96.88 295 SER A N 1
ATOM 2354 C CA . SER A 1 295 ? -3.420 -9.317 18.529 1.00 96.88 295 SER A CA 1
ATOM 2355 C C . SER A 1 295 ? -4.455 -9.588 17.431 1.00 96.88 295 SER A C 1
ATOM 2357 O O . SER A 1 295 ? -4.364 -9.057 16.323 1.00 96.88 295 SER A O 1
ATOM 2359 N N . ASP A 1 296 ? -5.502 -10.350 17.743 1.00 95.50 296 ASP A N 1
ATOM 2360 C CA . ASP A 1 296 ? -6.573 -10.665 16.784 1.00 95.50 296 ASP A CA 1
ATOM 2361 C C . ASP A 1 296 ? -7.242 -9.403 16.219 1.00 95.50 296 ASP A C 1
ATOM 2363 O O . ASP A 1 296 ? -7.565 -9.325 15.031 1.00 95.50 296 ASP A O 1
ATOM 2367 N N . LYS A 1 297 ? -7.389 -8.370 17.059 1.00 96.12 297 LYS A N 1
ATOM 2368 C CA . LYS A 1 297 ? -7.935 -7.067 16.664 1.00 96.12 297 LYS A CA 1
ATOM 2369 C C . LYS A 1 297 ? -7.008 -6.322 15.703 1.00 96.12 297 LYS A C 1
ATOM 2371 O O . LYS A 1 297 ? -7.481 -5.745 14.721 1.00 96.12 297 LYS A O 1
ATOM 2376 N N . GLU A 1 298 ? -5.707 -6.306 15.979 1.00 97.75 298 GLU A N 1
ATOM 2377 C CA . GLU A 1 298 ? -4.703 -5.687 15.106 1.00 97.75 298 GLU A CA 1
ATOM 2378 C C . GLU A 1 298 ? -4.610 -6.423 13.769 1.00 97.75 298 GLU A C 1
ATOM 2380 O O . GLU A 1 298 ? -4.636 -5.782 12.720 1.00 97.75 298 GLU A O 1
ATOM 2385 N N . TRP A 1 299 ? -4.607 -7.756 13.795 1.00 97.56 299 TRP A N 1
ATOM 2386 C CA . TRP A 1 299 ? -4.616 -8.589 12.598 1.00 97.56 299 TRP A CA 1
ATOM 2387 C C . TRP A 1 299 ? -5.859 -8.344 11.738 1.00 97.56 299 TRP A C 1
ATOM 2389 O O . TRP A 1 299 ? -5.759 -8.106 10.535 1.00 97.56 299 TRP A O 1
ATOM 2399 N N . HIS A 1 300 ? -7.046 -8.314 12.351 1.00 96.19 300 HIS A N 1
ATOM 2400 C CA . HIS A 1 300 ? -8.279 -7.995 11.637 1.00 96.19 300 HIS A CA 1
ATOM 2401 C C . HIS A 1 300 ? -8.267 -6.567 11.064 1.00 96.19 300 HIS A C 1
ATOM 2403 O O . HIS A 1 300 ? -8.740 -6.332 9.948 1.00 96.19 300 HIS A O 1
ATOM 2409 N N . SER A 1 301 ? -7.684 -5.613 11.795 1.00 96.69 301 SER A N 1
ATOM 2410 C CA . SER A 1 301 ? -7.526 -4.238 11.315 1.00 96.69 301 SER A CA 1
ATOM 2411 C C . SER A 1 301 ? -6.619 -4.177 10.086 1.00 96.69 301 SER A C 1
ATOM 2413 O O . SER A 1 301 ? -7.004 -3.593 9.075 1.00 96.69 301 SER A O 1
ATOM 2415 N N . LEU A 1 302 ? -5.467 -4.847 10.145 1.00 97.94 302 LEU A N 1
ATOM 2416 C CA . LEU A 1 302 ? -4.485 -4.934 9.067 1.00 97.94 302 LEU A CA 1
ATOM 2417 C C . LEU A 1 302 ? -5.050 -5.595 7.808 1.00 97.94 302 LEU A C 1
ATOM 2419 O O . LEU A 1 302 ? -4.939 -5.045 6.714 1.00 97.94 302 LEU A O 1
ATOM 2423 N N . MET A 1 303 ? -5.659 -6.771 7.971 1.00 96.88 303 MET A N 1
ATOM 2424 C CA . MET A 1 303 ? -6.039 -7.637 6.855 1.00 96.88 303 MET A CA 1
ATOM 2425 C C . MET A 1 303 ? -7.417 -7.316 6.277 1.00 96.88 303 MET A C 1
ATOM 2427 O O . MET A 1 303 ? -7.717 -7.749 5.166 1.00 96.88 303 MET A O 1
ATOM 2431 N N . VAL A 1 304 ? -8.270 -6.577 7.001 1.00 95.31 304 VAL A N 1
ATOM 2432 C CA . VAL A 1 304 ? -9.660 -6.325 6.585 1.00 95.31 304 VAL A CA 1
ATOM 2433 C C . VAL A 1 304 ? -10.065 -4.861 6.710 1.00 95.31 304 VAL A C 1
ATOM 2435 O O . VAL A 1 304 ? -10.488 -4.268 5.715 1.00 95.31 304 VAL A O 1
ATOM 2438 N N . LEU A 1 305 ? -9.988 -4.262 7.903 1.00 95.88 305 LEU A N 1
ATOM 2439 C CA . LEU A 1 305 ? -10.613 -2.951 8.140 1.00 95.88 305 LEU A CA 1
ATOM 2440 C C . LEU A 1 305 ? -9.867 -1.802 7.456 1.00 95.88 305 LEU A C 1
ATOM 2442 O O . LEU A 1 305 ? -10.496 -0.994 6.770 1.00 95.88 305 LEU A O 1
ATOM 2446 N N . ASN A 1 306 ? -8.543 -1.730 7.600 1.00 96.81 306 ASN A N 1
ATOM 2447 C CA . ASN A 1 306 ? -7.741 -0.646 7.034 1.00 96.81 306 ASN A CA 1
ATOM 2448 C C . ASN A 1 306 ? -7.783 -0.653 5.496 1.00 96.81 306 ASN A C 1
ATOM 2450 O O . ASN A 1 306 ? -8.093 0.398 4.924 1.00 96.81 306 ASN A O 1
ATOM 2454 N N . PRO A 1 307 ? -7.596 -1.802 4.808 1.00 95.56 307 PRO A N 1
ATOM 2455 C CA . PRO A 1 307 ? -7.768 -1.894 3.361 1.00 95.56 307 PRO A CA 1
ATOM 2456 C C . PRO A 1 307 ? -9.163 -1.480 2.900 1.00 95.56 307 PRO A C 1
ATOM 2458 O O . PRO A 1 307 ? -9.288 -0.690 1.965 1.00 95.56 307 PRO A O 1
ATOM 2461 N N . ARG A 1 308 ? -10.227 -1.941 3.575 1.00 92.25 308 ARG A N 1
ATOM 2462 C CA . ARG A 1 308 ? -11.608 -1.538 3.256 1.00 92.25 308 ARG A CA 1
ATOM 2463 C C . ARG A 1 308 ? -11.816 -0.040 3.426 1.00 92.25 308 ARG A C 1
ATOM 2465 O O . ARG A 1 308 ? -12.458 0.567 2.583 1.00 92.25 308 ARG A O 1
ATOM 2472 N N . ARG A 1 309 ? -11.277 0.564 4.483 1.00 91.50 309 ARG A N 1
ATOM 2473 C CA . ARG A 1 309 ? -11.398 2.004 4.749 1.00 91.50 309 ARG A CA 1
ATOM 2474 C C . ARG A 1 309 ? -10.661 2.854 3.716 1.00 91.50 309 ARG A C 1
ATOM 2476 O O . ARG A 1 309 ? -11.155 3.915 3.335 1.00 91.50 309 ARG A O 1
ATOM 2483 N N . LEU A 1 310 ? -9.487 2.402 3.275 1.00 88.69 310 LEU A N 1
ATOM 2484 C CA . LEU A 1 310 ? -8.726 3.093 2.238 1.00 88.69 310 LEU A CA 1
ATOM 2485 C C . LEU A 1 310 ? -9.403 2.950 0.866 1.00 88.69 310 LEU A C 1
ATOM 2487 O O . LEU A 1 310 ? -9.482 3.924 0.128 1.00 88.69 310 LEU A O 1
ATOM 2491 N N . SER A 1 311 ? -9.932 1.761 0.560 1.00 76.50 311 SER A N 1
ATOM 2492 C CA . SER A 1 311 ? -10.504 1.416 -0.750 1.00 76.50 311 SER A CA 1
ATOM 2493 C C . SER A 1 311 ? -11.995 1.745 -0.925 1.00 76.50 311 SER A C 1
ATOM 2495 O O . SER A 1 311 ? -12.473 1.834 -2.060 1.00 76.50 311 SER A O 1
ATOM 2497 N N . ARG A 1 312 ? -12.750 1.937 0.166 1.00 69.62 312 ARG A N 1
ATOM 2498 C CA . ARG A 1 312 ? -14.148 2.389 0.145 1.00 69.62 312 ARG A CA 1
ATOM 2499 C C . ARG A 1 312 ? -14.245 3.878 0.455 1.00 69.62 312 ARG A C 1
ATOM 2501 O O . ARG A 1 312 ? -14.153 4.292 1.605 1.00 69.62 312 ARG A O 1
ATOM 2508 N N . LEU A 1 313 ? -14.604 4.639 -0.571 1.00 43.31 313 LEU A N 1
ATOM 2509 C CA . LEU A 1 313 ? -15.519 5.769 -0.460 1.00 43.31 313 LEU A CA 1
ATOM 2510 C C . LEU A 1 313 ? -16.550 5.605 -1.580 1.00 43.31 313 LEU A C 1
ATOM 2512 O O . LEU A 1 313 ? -16.348 6.026 -2.713 1.00 43.31 313 LEU A O 1
ATOM 2516 N N . HIS A 1 314 ? -17.648 4.918 -1.258 1.00 31.78 314 HIS A N 1
ATOM 2517 C CA . HIS A 1 314 ? -18.918 5.313 -1.848 1.00 31.78 314 HIS A CA 1
ATOM 2518 C C . HIS A 1 314 ? -19.252 6.681 -1.261 1.00 31.78 314 HIS A C 1
ATOM 2520 O O . HIS A 1 314 ? -19.078 6.899 -0.063 1.00 31.78 314 HIS A O 1
ATOM 2526 N N . ILE A 1 315 ? -19.705 7.565 -2.141 1.00 30.06 315 ILE A N 1
ATOM 2527 C CA . ILE A 1 315 ? -20.419 8.806 -1.864 1.00 30.06 315 ILE A CA 1
ATOM 2528 C C . ILE A 1 315 ? -21.263 8.626 -0.593 1.00 30.06 315 ILE A C 1
ATOM 2530 O O . ILE A 1 315 ? -22.298 7.962 -0.615 1.00 30.06 315 ILE A O 1
ATOM 2534 N N . LEU A 1 316 ? -20.813 9.193 0.528 1.00 28.47 316 LEU A N 1
ATOM 2535 C CA . LEU A 1 316 ? -21.771 9.667 1.512 1.00 28.47 316 LEU A CA 1
ATOM 2536 C C . LEU A 1 316 ? -22.445 10.848 0.828 1.00 28.47 316 LEU A C 1
ATOM 2538 O O . LEU A 1 316 ? -21.783 11.839 0.520 1.00 28.47 316 LEU A O 1
ATOM 2542 N N . ASP A 1 317 ? -23.732 10.694 0.526 1.00 31.47 317 ASP A N 1
ATOM 2543 C CA . ASP A 1 317 ? -24.612 11.792 0.146 1.00 31.47 317 ASP A CA 1
ATOM 2544 C C . ASP A 1 317 ? -24.297 13.010 1.015 1.00 31.47 317 ASP A C 1
ATOM 2546 O O . ASP A 1 317 ? -24.506 12.963 2.225 1.00 31.47 317 ASP A O 1
ATOM 2550 N N . GLY A 1 318 ? -23.768 14.062 0.383 1.00 28.97 318 GLY A N 1
ATOM 2551 C CA . GLY A 1 318 ? -23.792 15.471 0.783 1.00 28.97 318 GLY A CA 1
ATOM 2552 C C . GLY A 1 318 ? -24.012 15.834 2.254 1.00 28.97 318 GLY A C 1
ATOM 2553 O O . GLY A 1 318 ? -24.767 16.765 2.526 1.00 28.97 318 GLY A O 1
ATOM 2554 N N . ARG A 1 319 ? -23.360 15.175 3.214 1.00 30.83 319 ARG A N 1
ATOM 2555 C CA . ARG A 1 319 ? -23.274 15.673 4.587 1.00 30.83 319 ARG A CA 1
ATOM 2556 C C . ARG A 1 319 ? -21.911 16.297 4.768 1.00 30.83 319 ARG A C 1
ATOM 2558 O O . ARG A 1 319 ? -20.911 15.620 4.978 1.00 30.83 319 ARG A O 1
ATOM 2565 N N . MET A 1 320 ? -21.942 17.614 4.593 1.00 25.84 320 MET A N 1
ATOM 2566 C CA . MET A 1 320 ? -21.000 18.604 5.092 1.00 25.84 320 MET A CA 1
ATOM 2567 C C . MET A 1 320 ? -20.106 18.048 6.200 1.00 25.84 320 MET A C 1
ATOM 2569 O O . MET A 1 320 ? -20.582 17.634 7.258 1.00 25.84 320 MET A O 1
ATOM 2573 N N . ALA A 1 321 ? -18.801 18.090 5.943 1.00 30.25 321 ALA A N 1
ATOM 2574 C CA . ALA A 1 321 ? -17.798 18.070 6.986 1.00 30.25 321 ALA A CA 1
ATOM 2575 C C . ALA A 1 321 ? -18.136 19.169 8.003 1.00 30.25 321 ALA A C 1
ATOM 2577 O O . ALA A 1 321 ? -18.193 20.347 7.653 1.00 30.25 321 ALA A O 1
ATOM 2578 N N . GLY A 1 322 ? -18.401 18.773 9.244 1.00 29.36 322 GLY A N 1
ATOM 2579 C CA . GLY A 1 322 ? -18.675 19.717 10.318 1.00 29.36 322 GLY A CA 1
ATOM 2580 C C . GLY A 1 322 ? -19.640 19.170 11.350 1.00 29.36 322 GLY A C 1
ATOM 2581 O O . GLY A 1 322 ? -20.751 19.661 11.431 1.00 29.36 322 GLY A O 1
ATOM 2582 N N . THR A 1 323 ? -19.208 18.166 12.111 1.00 24.23 323 THR A N 1
ATOM 2583 C CA . THR A 1 323 ? -19.401 18.077 13.569 1.00 24.23 323 THR A CA 1
ATOM 2584 C C . THR A 1 323 ? -18.718 16.808 14.060 1.00 24.23 323 THR A C 1
ATOM 2586 O O . THR A 1 323 ? -19.006 15.702 13.607 1.00 24.23 323 THR A O 1
ATOM 2589 N N . SER A 1 324 ? -17.776 16.992 14.975 1.00 31.09 324 SER A N 1
ATOM 2590 C CA . SER A 1 324 ? -17.150 15.953 15.777 1.00 31.09 324 SER A CA 1
ATOM 2591 C C . SER A 1 324 ? -18.198 15.218 16.612 1.00 31.09 324 SER A C 1
ATOM 2593 O O . SER A 1 324 ? -18.714 15.795 17.562 1.00 31.09 324 SER A O 1
ATOM 2595 N N . GLU A 1 325 ? -18.466 13.949 16.321 1.00 26.45 325 GLU A N 1
ATOM 2596 C CA . GLU A 1 325 ? -19.101 13.059 17.292 1.00 26.45 325 GLU A CA 1
ATOM 2597 C C . GLU A 1 325 ? -18.473 11.666 17.208 1.00 26.45 325 GLU A C 1
ATOM 2599 O O . GLU A 1 325 ? -18.548 10.954 16.205 1.00 26.45 325 GLU A O 1
ATOM 2604 N N . PHE A 1 326 ? -17.770 11.334 18.290 1.00 29.69 326 PHE A N 1
ATOM 2605 C CA . PHE A 1 326 ? -17.234 10.021 18.603 1.00 29.69 326 PHE A CA 1
ATOM 2606 C C . PHE A 1 326 ? -18.365 8.989 18.574 1.00 29.69 326 PHE A C 1
ATOM 2608 O O . PHE A 1 326 ? -19.294 9.069 19.372 1.00 29.69 326 PHE A O 1
ATOM 2615 N N . THR A 1 327 ? -18.263 7.982 17.711 1.00 25.62 327 THR A N 1
ATOM 2616 C CA . THR A 1 327 ? -19.075 6.767 17.833 1.00 25.62 327 THR A CA 1
ATOM 2617 C C . THR A 1 327 ? -18.226 5.676 18.479 1.00 25.62 327 THR A C 1
ATOM 2619 O O . THR A 1 327 ? -17.185 5.272 17.966 1.00 25.62 327 THR A O 1
ATOM 2622 N N . PHE A 1 328 ? -18.650 5.287 19.681 1.00 24.50 328 PHE A N 1
ATOM 2623 C CA . PHE A 1 328 ? -18.135 4.163 20.456 1.00 24.50 328 PHE A CA 1
ATOM 2624 C C . PHE A 1 328 ? -18.568 2.846 19.793 1.00 24.50 328 PHE A C 1
ATOM 2626 O O . PHE A 1 328 ? -19.762 2.568 19.708 1.00 24.50 328 PHE A O 1
ATOM 2633 N N . ASP A 1 329 ? -17.605 2.022 19.378 1.00 26.27 329 ASP A N 1
ATOM 2634 C CA . ASP A 1 329 ? -17.843 0.632 18.976 1.00 26.27 329 ASP A CA 1
ATOM 2635 C C . ASP A 1 329 ? -17.838 -0.267 20.221 1.00 26.27 329 ASP A C 1
ATOM 2637 O O . ASP A 1 329 ? -16.799 -0.442 20.865 1.00 26.27 329 ASP A O 1
ATOM 2641 N N . CYS A 1 330 ? -18.988 -0.860 20.551 1.00 25.34 330 CYS A N 1
ATOM 2642 C CA . CYS A 1 330 ? -19.093 -1.915 21.559 1.00 25.34 330 CYS A CA 1
ATOM 2643 C C . CYS A 1 330 ? -19.317 -3.274 20.876 1.00 25.34 330 CYS A C 1
ATOM 2645 O O . CYS A 1 330 ? -20.188 -3.425 20.021 1.00 25.34 330 CYS A O 1
ATOM 2647 N N . TRP A 1 331 ? -18.483 -4.239 21.254 1.00 30.44 331 TRP A N 1
ATOM 2648 C CA . TRP A 1 331 ? -18.438 -5.626 20.789 1.00 30.44 331 TRP A CA 1
ATOM 2649 C C . TRP A 1 331 ? -19.561 -6.487 21.390 1.00 30.44 331 TRP A C 1
ATOM 2651 O O . TRP A 1 331 ? -19.974 -6.226 22.517 1.00 30.44 331 TRP A O 1
ATOM 2661 N N . THR A 1 332 ? -19.978 -7.560 20.700 1.00 30.59 332 THR A N 1
ATOM 2662 C CA . THR A 1 332 ? -20.082 -8.940 21.249 1.00 30.59 332 THR A CA 1
ATOM 2663 C C . THR A 1 332 ? -20.478 -9.979 20.184 1.00 30.59 332 THR A C 1
ATOM 2665 O O . THR A 1 332 ? -20.934 -9.641 19.095 1.00 30.59 332 THR A O 1
ATOM 2668 N N . GLU A 1 333 ? -20.174 -11.235 20.514 1.00 29.92 333 GLU A N 1
ATOM 2669 C CA . GLU A 1 333 ? -19.944 -12.427 19.691 1.00 29.92 333 GLU A CA 1
ATOM 2670 C C . GLU A 1 333 ? -21.190 -13.184 19.180 1.00 29.92 333 GLU A C 1
ATOM 2672 O O . GLU A 1 333 ? -22.294 -13.031 19.695 1.00 29.92 333 GLU A O 1
ATOM 2677 N N . HIS A 1 334 ? -20.898 -14.096 18.240 1.00 28.89 334 HIS A N 1
ATOM 2678 C CA . HIS A 1 334 ? -21.478 -15.431 17.999 1.00 28.89 334 HIS A CA 1
ATOM 2679 C C . HIS A 1 334 ? -22.292 -15.725 16.722 1.00 28.89 334 HIS A C 1
ATOM 2681 O O . HIS A 1 334 ? -23.157 -14.978 16.275 1.00 28.89 334 HIS A O 1
ATOM 2687 N N . ASP A 1 335 ? -21.944 -16.911 16.210 1.00 29.70 335 ASP A N 1
ATOM 2688 C CA . ASP A 1 335 ? -22.550 -17.801 15.220 1.00 29.70 335 ASP A CA 1
ATOM 2689 C C . ASP A 1 335 ? -22.441 -17.501 13.717 1.00 29.70 335 ASP A C 1
ATOM 2691 O O . ASP A 1 335 ? -23.309 -16.951 13.037 1.00 29.70 335 ASP A O 1
ATOM 2695 N N . SER A 1 336 ? -21.329 -18.021 13.193 1.00 33.84 336 SER A N 1
ATOM 2696 C CA . SER A 1 336 ? -21.114 -18.509 11.839 1.00 33.84 336 SER A CA 1
ATOM 2697 C C . SER A 1 336 ? -21.891 -19.805 11.581 1.00 33.84 336 SER A C 1
ATOM 2699 O O . SER A 1 336 ? -21.463 -20.861 12.027 1.00 33.84 336 SER A O 1
ATOM 2701 N N . ASP A 1 337 ? -22.999 -19.725 10.847 1.00 29.91 337 ASP A N 1
ATOM 2702 C CA . ASP A 1 337 ? -23.441 -20.744 9.879 1.00 29.91 337 ASP A CA 1
ATOM 2703 C C . ASP A 1 337 ? -24.806 -20.339 9.310 1.00 29.91 337 ASP A C 1
ATOM 2705 O O . ASP A 1 337 ? -25.782 -20.356 10.045 1.00 29.91 337 ASP A O 1
ATOM 2709 N N . HIS A 1 338 ? -24.873 -19.957 8.019 1.00 29.95 338 HIS A N 1
ATOM 2710 C CA . HIS A 1 338 ? -26.066 -20.022 7.123 1.00 29.95 338 HIS A CA 1
ATOM 2711 C C . HIS A 1 338 ? -26.009 -19.127 5.860 1.00 29.95 338 HIS A C 1
ATOM 2713 O O . HIS A 1 338 ? -27.002 -18.994 5.145 1.00 29.95 338 HIS A O 1
ATOM 2719 N N . ALA A 1 339 ? -24.859 -18.560 5.489 1.00 29.08 339 ALA A N 1
ATOM 2720 C CA . ALA A 1 339 ? -24.761 -17.620 4.361 1.00 29.08 339 ALA A CA 1
ATOM 2721 C C . ALA A 1 339 ? -24.622 -18.256 2.952 1.00 29.08 339 ALA A C 1
ATOM 2723 O O . ALA A 1 339 ? -23.999 -17.658 2.082 1.00 29.08 339 ALA A O 1
ATOM 2724 N N . ALA A 1 340 ? -25.174 -19.450 2.691 1.00 29.17 340 ALA A N 1
ATOM 2725 C CA . ALA A 1 340 ? -24.947 -20.156 1.414 1.00 29.17 340 ALA A CA 1
ATOM 2726 C C . ALA A 1 340 ? -26.168 -20.304 0.487 1.00 29.17 340 ALA A C 1
ATOM 2728 O O . ALA A 1 340 ? -26.049 -20.906 -0.578 1.00 29.17 340 ALA A O 1
ATOM 2729 N N . ARG A 1 341 ? -27.358 -19.794 0.828 1.00 30.16 341 ARG A N 1
ATOM 2730 C CA . ARG A 1 341 ? -28.531 -19.895 -0.064 1.00 30.16 341 ARG A CA 1
ATOM 2731 C C . ARG A 1 341 ? -29.471 -18.714 0.137 1.00 30.16 341 ARG A C 1
ATOM 2733 O O . ARG A 1 341 ? -30.234 -18.773 1.095 1.00 30.16 341 ARG A O 1
ATOM 2740 N N . ARG A 1 342 ? -29.444 -17.689 -0.735 1.00 33.16 342 ARG A N 1
ATOM 2741 C CA . ARG A 1 342 ? -30.580 -16.778 -1.061 1.00 33.16 342 ARG A CA 1
ATOM 2742 C C . ARG A 1 342 ? -30.147 -15.585 -1.945 1.00 33.16 342 ARG A C 1
ATOM 2744 O O . ARG A 1 342 ? -30.293 -14.448 -1.533 1.00 33.16 342 ARG A O 1
ATOM 2751 N N . ASP A 1 343 ? -29.711 -15.826 -3.183 1.00 33.97 343 ASP A N 1
ATOM 2752 C CA . ASP A 1 343 ? -29.449 -14.742 -4.160 1.00 33.97 343 ASP A CA 1
ATOM 2753 C C . ASP A 1 343 ? -30.176 -14.974 -5.493 1.00 33.97 343 ASP A C 1
ATOM 2755 O O . ASP A 1 343 ? -29.568 -15.104 -6.552 1.00 33.97 343 ASP A O 1
ATOM 2759 N N . SER A 1 344 ? -31.510 -15.087 -5.480 1.00 33.44 344 SER A N 1
ATOM 2760 C CA . SER A 1 344 ? -32.253 -15.298 -6.743 1.00 33.44 344 SER A CA 1
ATOM 2761 C C . SER A 1 344 ? -33.622 -14.621 -6.855 1.00 33.44 344 SER A C 1
ATOM 2763 O O . SER A 1 344 ? -34.323 -14.877 -7.825 1.00 33.44 344 SER A O 1
ATOM 2765 N N . ALA A 1 345 ? -34.038 -13.756 -5.919 1.00 36.06 345 ALA A N 1
ATOM 2766 C CA . ALA A 1 345 ? -35.433 -13.277 -5.892 1.00 36.06 345 ALA A CA 1
ATOM 2767 C C . ALA A 1 345 ? -35.661 -11.754 -6.022 1.00 36.06 345 ALA A C 1
ATOM 2769 O O . ALA A 1 345 ? -36.812 -11.342 -6.123 1.00 36.06 345 ALA A O 1
ATOM 2770 N N . CYS A 1 346 ? -34.632 -10.898 -6.065 1.00 36.22 346 CYS A N 1
ATOM 2771 C CA . CYS A 1 346 ? -34.841 -9.435 -5.986 1.00 36.22 346 CYS A CA 1
ATOM 2772 C C . CYS A 1 346 ? -34.887 -8.667 -7.321 1.00 36.22 346 CYS A C 1
ATOM 2774 O O . CYS A 1 346 ? -35.077 -7.451 -7.313 1.00 36.22 346 CYS A O 1
ATOM 2776 N N . PHE A 1 347 ? -34.738 -9.319 -8.477 1.00 36.28 347 PHE A N 1
ATOM 2777 C CA . PHE A 1 347 ? -34.507 -8.581 -9.727 1.00 36.28 347 PHE A CA 1
ATOM 2778 C C . PHE A 1 347 ? -35.720 -7.912 -10.424 1.00 36.28 347 PHE A C 1
ATOM 2780 O O . PHE A 1 347 ? -35.480 -6.955 -11.159 1.00 36.28 347 PHE A O 1
ATOM 2787 N N . PRO A 1 348 ? -37.007 -8.265 -10.205 1.00 35.31 348 PRO A N 1
ATOM 2788 C CA . PRO A 1 348 ? -38.092 -7.593 -10.932 1.00 35.31 348 PRO A CA 1
ATOM 2789 C C . PRO A 1 348 ? -38.694 -6.345 -10.250 1.00 35.31 348 PRO A C 1
ATOM 2791 O O . PRO A 1 348 ? -39.476 -5.641 -10.884 1.00 35.31 348 PRO A O 1
ATOM 2794 N N . TYR A 1 349 ? -38.350 -6.011 -8.997 1.00 36.44 349 TYR A N 1
ATOM 2795 C CA . TYR A 1 349 ? -39.047 -4.940 -8.248 1.00 36.44 349 TYR A CA 1
ATOM 2796 C C . 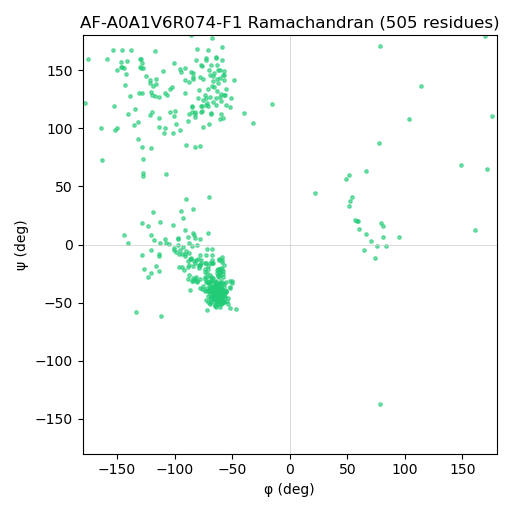TYR A 1 349 ? -38.399 -3.541 -8.346 1.00 36.44 349 TYR A C 1
ATOM 2798 O O . TYR A 1 349 ? -39.056 -2.522 -8.124 1.00 36.44 349 TYR A O 1
ATOM 2806 N N . VAL A 1 350 ? -37.119 -3.460 -8.725 1.00 42.62 350 VAL A N 1
ATOM 2807 C CA . VAL A 1 350 ? -36.322 -2.213 -8.691 1.00 42.62 350 VAL A CA 1
ATOM 2808 C C . VAL A 1 350 ? -36.726 -1.219 -9.793 1.00 42.62 350 VAL A C 1
ATOM 2810 O O . VAL A 1 350 ? -36.719 -0.005 -9.582 1.00 42.62 350 VAL A O 1
ATOM 2813 N N . ALA A 1 351 ? -37.168 -1.713 -10.953 1.00 40.94 351 ALA A N 1
ATOM 2814 C CA . ALA A 1 351 ? -37.510 -0.872 -12.103 1.00 40.94 351 ALA A CA 1
ATOM 2815 C C . ALA A 1 351 ? -38.780 -0.018 -11.896 1.00 40.94 351 ALA A C 1
ATOM 2817 O O . ALA A 1 351 ? -38.905 1.059 -12.483 1.00 40.94 351 ALA A O 1
ATOM 2818 N N . HIS A 1 352 ? -39.709 -0.451 -11.035 1.00 43.00 352 HIS A N 1
ATOM 2819 C CA . HIS A 1 352 ? -40.956 0.281 -10.778 1.00 43.00 352 HIS A CA 1
ATOM 2820 C C . HIS A 1 352 ? -40.786 1.425 -9.760 1.00 43.00 352 HIS A C 1
ATOM 2822 O O . HIS A 1 352 ? -41.451 2.458 -9.865 1.00 43.00 352 HIS A O 1
ATOM 2828 N N . ILE A 1 353 ? -39.849 1.284 -8.817 1.00 41.25 353 ILE A N 1
ATOM 2829 C CA . ILE A 1 353 ? -39.568 2.253 -7.740 1.00 41.25 353 ILE A CA 1
ATOM 2830 C C . ILE A 1 353 ? -38.835 3.495 -8.281 1.00 41.25 353 ILE A C 1
ATOM 2832 O O . ILE A 1 353 ? -39.028 4.623 -7.812 1.00 41.25 353 ILE A O 1
ATOM 2836 N N . LEU A 1 354 ? -38.069 3.328 -9.362 1.00 45.50 354 LEU A N 1
ATOM 2837 C CA . LEU A 1 354 ? -37.415 4.418 -10.084 1.00 45.50 354 LEU A CA 1
ATOM 2838 C C . LEU A 1 354 ? -38.385 5.314 -10.880 1.00 45.50 354 LEU A C 1
ATOM 2840 O O . LEU A 1 354 ? -37.917 6.202 -11.586 1.00 45.50 354 LEU A O 1
ATOM 2844 N N . LYS A 1 355 ? -39.707 5.193 -10.716 1.00 42.12 355 LYS A N 1
ATOM 2845 C CA . LYS A 1 355 ? -40.684 6.132 -11.299 1.00 42.12 355 LYS A CA 1
ATOM 2846 C C . LYS A 1 355 ? -41.539 6.893 -10.271 1.00 42.12 355 LYS A C 1
ATOM 2848 O O . LYS A 1 355 ? -42.400 7.667 -10.671 1.00 42.12 355 LYS A O 1
ATOM 2853 N N . MET A 1 356 ? -41.303 6.726 -8.964 1.00 38.53 356 MET A N 1
ATOM 2854 C CA . MET A 1 356 ? -42.109 7.375 -7.913 1.00 38.53 356 MET A CA 1
ATOM 2855 C C . MET A 1 356 ? -41.557 8.750 -7.456 1.00 38.53 356 MET A C 1
ATOM 2857 O O . MET A 1 356 ? -40.342 8.974 -7.500 1.00 38.53 356 MET A O 1
ATOM 2861 N N . PRO A 1 357 ? -42.413 9.679 -6.973 1.00 45.41 357 PRO A N 1
ATOM 2862 C CA . PRO A 1 357 ? -41.988 10.942 -6.354 1.00 45.41 357 PRO A CA 1
ATOM 2863 C C . PRO A 1 357 ? -41.087 10.742 -5.115 1.00 45.41 357 PRO A C 1
ATOM 2865 O O . PRO A 1 357 ? -41.095 9.684 -4.490 1.00 45.41 357 PRO A O 1
ATOM 2868 N N . ARG A 1 358 ? -40.297 11.764 -4.744 1.00 42.00 358 ARG A N 1
ATOM 2869 C CA . ARG A 1 358 ? -39.189 11.680 -3.758 1.00 42.00 358 ARG A CA 1
ATOM 2870 C C . ARG A 1 358 ? -39.567 11.165 -2.358 1.00 42.00 358 ARG A C 1
ATOM 2872 O O . ARG A 1 358 ? -38.752 10.477 -1.754 1.00 42.00 358 ARG A O 1
ATOM 2879 N N . ALA A 1 359 ? -40.763 11.459 -1.849 1.00 41.16 359 ALA A N 1
ATOM 2880 C CA . ALA A 1 359 ? -41.152 11.092 -0.483 1.00 41.16 359 ALA A CA 1
ATOM 2881 C C . ALA A 1 359 ? -41.393 9.573 -0.279 1.00 41.16 359 ALA A C 1
ATOM 2883 O O . ALA A 1 359 ? -40.779 9.007 0.623 1.00 41.16 359 ALA A O 1
ATOM 2884 N N . PRO A 1 360 ? -42.173 8.861 -1.122 1.00 40.25 360 PRO A N 1
ATOM 2885 C CA . PRO A 1 360 ? -42.325 7.404 -0.991 1.00 40.25 360 PRO A CA 1
ATOM 2886 C C . PRO A 1 360 ? -41.070 6.597 -1.382 1.00 40.25 360 PRO A C 1
ATOM 2888 O O . PRO A 1 360 ? -40.905 5.466 -0.927 1.00 40.25 360 PRO A O 1
ATOM 2891 N N . ARG A 1 361 ? -40.146 7.167 -2.174 1.00 38.28 361 ARG A N 1
ATOM 2892 C CA . ARG A 1 361 ? -38.872 6.514 -2.546 1.00 38.28 361 ARG A CA 1
ATOM 2893 C C . ARG A 1 361 ? -37.927 6.305 -1.364 1.00 38.28 361 ARG A C 1
ATOM 2895 O O . ARG A 1 361 ? -37.296 5.257 -1.288 1.00 38.28 361 ARG A O 1
ATOM 2902 N N . LEU A 1 362 ? -37.847 7.263 -0.440 1.00 39.56 362 LEU A N 1
ATOM 2903 C CA . LEU A 1 362 ? -36.974 7.162 0.737 1.00 39.56 362 LEU A CA 1
ATOM 2904 C C . LEU A 1 362 ? -37.417 6.016 1.667 1.00 39.56 362 LEU A C 1
ATOM 2906 O O . LEU A 1 362 ? -36.592 5.321 2.253 1.00 39.56 362 LEU A O 1
ATOM 2910 N N . GLN A 1 363 ? -38.727 5.773 1.737 1.00 41.78 363 GLN A N 1
ATOM 2911 C CA . GLN A 1 363 ? -39.323 4.750 2.595 1.00 41.78 363 GLN A CA 1
ATOM 2912 C C . GLN A 1 363 ? -39.230 3.335 1.993 1.00 41.78 363 GLN A C 1
ATOM 2914 O O . GLN A 1 363 ? -39.027 2.370 2.729 1.00 41.78 363 GLN A O 1
ATOM 2919 N N . ALA A 1 364 ? -39.278 3.220 0.660 1.00 41.41 364 ALA A N 1
ATOM 2920 C CA . ALA A 1 364 ? -39.022 1.971 -0.068 1.00 41.41 364 ALA A CA 1
ATOM 2921 C C . ALA A 1 364 ? -37.528 1.577 -0.104 1.00 41.41 364 ALA A C 1
ATOM 2923 O O . ALA A 1 364 ? -37.188 0.411 -0.279 1.00 41.41 364 ALA A O 1
ATOM 2924 N N . MET A 1 365 ? -36.617 2.542 0.059 1.00 39.06 365 MET A N 1
ATOM 2925 C CA . MET A 1 365 ? -35.170 2.296 0.027 1.00 39.06 365 MET A CA 1
ATOM 2926 C C . MET A 1 365 ? -34.629 1.816 1.385 1.00 39.06 365 MET A C 1
ATOM 2928 O O . MET A 1 365 ? -33.737 0.973 1.426 1.00 39.06 365 MET A O 1
ATOM 2932 N N . LEU A 1 366 ? -35.237 2.257 2.495 1.00 43.06 366 LEU A N 1
ATOM 2933 C CA . LEU A 1 366 ? -34.954 1.752 3.850 1.00 43.06 366 LEU A CA 1
ATOM 2934 C C . LEU A 1 366 ? -35.390 0.288 4.065 1.00 43.06 366 LEU A C 1
ATOM 2936 O O . LEU A 1 366 ? -34.949 -0.350 5.015 1.00 43.06 366 LEU A O 1
ATOM 2940 N N . THR A 1 367 ? -36.236 -0.254 3.186 1.00 44.88 367 THR A N 1
ATOM 2941 C CA . THR A 1 367 ? -36.809 -1.610 3.273 1.00 44.88 367 THR A CA 1
ATOM 2942 C C . THR A 1 367 ? -36.044 -2.670 2.466 1.00 44.88 367 THR A C 1
ATOM 2944 O O . THR A 1 367 ? -36.383 -3.847 2.553 1.00 44.88 367 THR A O 1
ATOM 2947 N N . LEU A 1 368 ? -35.012 -2.289 1.700 1.00 40.84 368 LEU A N 1
ATOM 2948 C CA . LEU A 1 368 ? -34.275 -3.197 0.802 1.00 40.84 368 LEU A CA 1
ATOM 2949 C C . LEU A 1 368 ? -32.981 -3.781 1.393 1.00 40.84 368 LEU A C 1
ATOM 2951 O O . LEU A 1 368 ? -32.407 -4.691 0.797 1.00 40.84 368 LEU A O 1
ATOM 2955 N N . CYS A 1 369 ? -32.539 -3.325 2.568 1.00 40.19 369 CYS A N 1
ATOM 2956 C CA . CYS A 1 369 ? -31.552 -4.072 3.345 1.00 40.19 369 CYS A CA 1
ATOM 2957 C C . CYS A 1 369 ? -32.301 -5.112 4.184 1.00 40.19 369 CYS A C 1
ATOM 2959 O O . CYS A 1 369 ? -33.119 -4.714 5.018 1.00 40.19 369 CYS A O 1
ATOM 2961 N N . PRO A 1 370 ? -32.057 -6.422 4.009 1.00 41.31 370 PRO A N 1
ATOM 2962 C CA . PRO A 1 370 ? -32.580 -7.400 4.945 1.00 41.31 370 PRO A CA 1
ATOM 2963 C C . PRO A 1 370 ? -31.985 -7.074 6.316 1.00 41.31 370 PRO A C 1
ATOM 2965 O O . PRO A 1 370 ? -30.786 -7.244 6.536 1.00 41.31 370 PRO A O 1
ATOM 2968 N N . SER A 1 371 ? -32.814 -6.551 7.218 1.00 52.38 371 SER A N 1
ATOM 2969 C CA . SER A 1 371 ? -32.417 -6.338 8.606 1.00 52.38 371 SER A CA 1
ATOM 2970 C C . SER A 1 371 ? -32.064 -7.707 9.172 1.00 52.38 371 SER A C 1
ATOM 2972 O O . SER A 1 371 ? -32.827 -8.670 9.019 1.00 52.38 371 SER A O 1
ATOM 2974 N N . LYS A 1 372 ? -30.872 -7.832 9.759 1.00 61.84 372 LYS A N 1
ATOM 2975 C CA . LYS A 1 372 ? -30.409 -9.122 10.287 1.00 61.84 372 LYS A CA 1
ATOM 2976 C C . LYS A 1 372 ? -31.427 -9.608 11.322 1.00 61.84 372 LYS A C 1
ATOM 2978 O O . LYS A 1 372 ? -31.997 -8.799 12.052 1.00 61.84 372 LYS A O 1
ATOM 2983 N N . ALA A 1 373 ? -31.650 -10.919 11.437 1.00 58.72 373 ALA A N 1
ATOM 2984 C CA . ALA A 1 373 ? -32.594 -11.474 12.421 1.00 58.72 373 ALA A CA 1
ATOM 2985 C C . ALA A 1 373 ? -32.327 -10.949 13.847 1.00 58.72 373 ALA A C 1
ATOM 2987 O O . ALA A 1 373 ? -33.258 -10.720 14.615 1.00 58.72 373 ALA A O 1
ATOM 2988 N N . MET A 1 374 ? -31.056 -10.673 14.146 1.00 50.66 374 MET A N 1
ATOM 2989 C CA . MET A 1 374 ? -30.595 -10.068 15.388 1.00 50.66 374 MET A CA 1
ATOM 2990 C C . MET A 1 374 ? -31.006 -8.594 15.546 1.00 50.66 374 MET A C 1
ATOM 2992 O O . MET A 1 374 ? -31.422 -8.197 16.626 1.00 50.66 374 MET A O 1
ATOM 2996 N N . GLU A 1 375 ? -30.988 -7.792 14.479 1.00 56.56 375 GLU A N 1
ATOM 2997 C CA . GLU A 1 375 ? -31.497 -6.411 14.499 1.00 56.56 375 GLU A CA 1
ATOM 2998 C C . GLU A 1 375 ? -33.013 -6.390 14.708 1.00 56.56 375 GLU A C 1
ATOM 3000 O O . GLU A 1 375 ? -33.516 -5.587 15.486 1.00 56.56 375 GLU A O 1
ATOM 3005 N N . ILE A 1 376 ? -33.744 -7.317 14.079 1.00 63.94 376 ILE A N 1
ATOM 3006 C CA . ILE A 1 376 ? -35.188 -7.474 14.297 1.00 63.94 376 ILE A CA 1
ATOM 3007 C C . ILE A 1 376 ? -35.464 -7.925 15.737 1.00 63.94 376 ILE A C 1
ATOM 3009 O O . ILE A 1 376 ? -36.393 -7.419 16.364 1.00 63.94 376 ILE A O 1
ATOM 3013 N N . TYR A 1 377 ? -34.670 -8.854 16.277 1.00 63.00 377 TYR A N 1
ATOM 3014 C CA . TYR A 1 377 ? -34.777 -9.301 17.666 1.00 63.00 377 TYR A CA 1
ATOM 3015 C C . TYR A 1 377 ? -34.519 -8.150 18.643 1.00 63.00 377 TYR A C 1
ATOM 3017 O O . TYR A 1 377 ? -35.379 -7.867 19.472 1.00 63.00 377 TYR A O 1
ATOM 3025 N N . PHE A 1 378 ? -33.413 -7.417 18.495 1.00 55.03 378 PHE A N 1
ATOM 3026 C CA . PHE A 1 378 ? -33.103 -6.276 19.354 1.00 55.03 378 PHE A CA 1
ATOM 3027 C C . PHE A 1 378 ? -34.104 -5.133 19.194 1.00 55.03 378 PHE A C 1
ATOM 3029 O O . PHE A 1 378 ? -34.496 -4.546 20.196 1.00 55.03 378 PHE A O 1
ATOM 3036 N N . ALA A 1 379 ? -34.601 -4.861 17.986 1.00 65.19 379 ALA A N 1
ATOM 3037 C CA . ALA A 1 379 ? -35.663 -3.880 17.772 1.00 65.19 379 ALA A CA 1
ATOM 3038 C C . ALA A 1 379 ? -36.984 -4.307 18.434 1.00 65.19 379 ALA A C 1
ATOM 3040 O O . ALA A 1 379 ? -37.687 -3.472 19.000 1.00 65.19 379 ALA A O 1
ATOM 3041 N N . ARG A 1 380 ? -37.315 -5.607 18.421 1.00 70.00 380 ARG A N 1
ATOM 3042 C CA . ARG A 1 380 ? -38.480 -6.155 19.136 1.00 70.00 380 ARG A CA 1
ATOM 3043 C C . ARG A 1 380 ? -38.291 -6.084 20.649 1.00 70.00 380 ARG A C 1
ATOM 3045 O O . ARG A 1 380 ? -39.191 -5.604 21.328 1.00 70.00 380 ARG A O 1
ATOM 3052 N N . CYS A 1 381 ? -37.137 -6.496 21.173 1.00 57.75 381 CYS A N 1
ATOM 3053 C CA . CYS A 1 381 ? -36.798 -6.381 22.593 1.00 57.75 381 CYS A CA 1
ATOM 3054 C C . CYS A 1 381 ? -36.833 -4.923 23.056 1.00 57.75 381 CYS A C 1
ATOM 3056 O O . CYS A 1 381 ? -37.427 -4.632 24.086 1.00 57.75 381 CYS A O 1
ATOM 3058 N N . LEU A 1 382 ? -36.290 -3.998 22.263 1.00 64.94 382 LEU A N 1
ATOM 3059 C CA . LEU A 1 382 ? -36.353 -2.564 22.524 1.00 64.94 382 LEU A CA 1
ATOM 3060 C C . LEU A 1 382 ? -37.802 -2.054 22.510 1.00 64.94 382 LEU A C 1
ATOM 3062 O O . LEU A 1 382 ? -38.200 -1.309 23.402 1.00 64.94 382 LEU A O 1
ATOM 3066 N N . GLY A 1 383 ? -38.618 -2.510 21.556 1.00 67.69 383 GLY A N 1
ATOM 3067 C CA . GLY A 1 383 ? -40.052 -2.220 21.505 1.00 67.69 383 GLY A CA 1
ATOM 3068 C C . GLY A 1 383 ? -40.816 -2.714 22.739 1.00 67.69 383 GLY A C 1
ATOM 3069 O O . GLY A 1 383 ? -41.637 -1.969 23.280 1.00 67.69 383 GLY A O 1
ATOM 3070 N N . PHE A 1 384 ? -40.522 -3.926 23.226 1.00 67.19 384 PHE A N 1
ATOM 3071 C CA . PHE A 1 384 ? -41.097 -4.478 24.459 1.00 67.19 384 PHE A CA 1
ATOM 3072 C C . PHE A 1 384 ? -40.599 -3.755 25.715 1.00 67.19 384 PHE A C 1
ATOM 3074 O O . PHE A 1 384 ? -41.391 -3.503 26.624 1.00 67.19 384 PHE A O 1
ATOM 3081 N N . SER A 1 385 ? -39.327 -3.360 25.760 1.00 60.19 385 SER A N 1
ATOM 3082 C CA . SER A 1 385 ? -38.769 -2.560 26.852 1.00 60.19 385 SER A CA 1
ATOM 3083 C C . SER A 1 385 ? -39.424 -1.184 26.920 1.00 60.19 385 SER A C 1
ATOM 3085 O O . SER A 1 385 ? -39.840 -0.769 27.996 1.00 60.19 385 SER A O 1
ATOM 3087 N N . PHE A 1 386 ? -39.623 -0.507 25.785 1.00 65.81 386 PHE A N 1
ATOM 3088 C CA . PHE A 1 386 ? -40.344 0.767 25.759 1.00 65.81 386 PHE A CA 1
ATOM 3089 C C . PHE A 1 386 ? -41.824 0.623 26.108 1.00 65.81 386 PHE A C 1
ATOM 3091 O O . PHE A 1 386 ? -42.364 1.477 26.803 1.00 65.81 386 PHE A O 1
ATOM 3098 N N . LEU A 1 387 ? -42.472 -0.467 25.693 1.00 65.25 387 LEU A N 1
ATOM 3099 C CA . LEU A 1 387 ? -43.837 -0.782 26.115 1.00 65.25 387 LEU A CA 1
ATOM 3100 C C . LEU A 1 387 ? -43.930 -0.972 27.633 1.00 65.25 387 LEU A C 1
ATOM 3102 O O . LEU A 1 387 ? -44.817 -0.418 28.273 1.00 65.25 387 LEU A O 1
ATOM 3106 N N . THR A 1 388 ? -42.986 -1.710 28.210 1.00 66.25 388 THR A N 1
ATOM 3107 C CA . THR A 1 388 ? -42.929 -1.978 29.651 1.00 66.25 388 THR A CA 1
ATOM 3108 C C . THR A 1 388 ? -42.641 -0.703 30.436 1.00 66.25 388 THR A C 1
ATOM 3110 O O . THR A 1 388 ? -43.333 -0.417 31.409 1.00 66.25 388 THR A O 1
ATOM 3113 N N . ILE A 1 389 ? -41.673 0.103 29.988 1.00 65.31 389 ILE A N 1
ATOM 3114 C CA . ILE A 1 389 ? -41.351 1.400 30.594 1.00 65.31 389 ILE A CA 1
ATOM 3115 C C . ILE A 1 389 ? -42.568 2.315 30.549 1.00 65.31 389 ILE A C 1
ATOM 3117 O O . ILE A 1 389 ? -42.890 2.938 31.550 1.00 65.31 389 ILE A O 1
ATOM 3121 N N . ALA A 1 390 ? -43.284 2.369 29.433 1.00 64.12 390 ALA A N 1
ATOM 3122 C CA . ALA A 1 390 ? -44.470 3.196 29.313 1.00 64.12 390 ALA A CA 1
ATOM 3123 C C . ALA A 1 390 ? -45.644 2.724 30.188 1.00 64.12 390 ALA A C 1
ATOM 3125 O O . ALA A 1 390 ? -46.309 3.553 30.809 1.00 64.12 390 ALA A O 1
ATOM 3126 N N . VAL A 1 391 ? -45.871 1.411 30.311 1.00 66.25 391 VAL A N 1
ATOM 3127 C CA . VAL A 1 391 ? -46.862 0.853 31.248 1.00 66.25 391 VAL A CA 1
ATOM 3128 C C . VAL A 1 391 ? -46.482 1.184 32.690 1.00 66.25 391 VAL A C 1
ATOM 3130 O O . VAL A 1 391 ? -47.314 1.699 33.431 1.00 66.25 391 VAL A O 1
ATOM 3133 N N . LEU A 1 392 ? -45.220 0.973 33.074 1.00 60.44 392 LEU A N 1
ATOM 3134 C CA . LEU A 1 392 ? -44.715 1.335 34.399 1.00 60.44 392 LEU A CA 1
ATOM 3135 C C . LEU A 1 392 ? -44.853 2.833 34.658 1.00 60.44 392 LEU A C 1
ATOM 3137 O O . LEU A 1 392 ? -45.270 3.234 35.736 1.00 60.44 392 LEU A O 1
ATOM 3141 N N . THR A 1 393 ? -44.577 3.655 33.651 1.00 62.81 393 THR A N 1
ATOM 3142 C CA . THR A 1 393 ? -44.716 5.108 33.720 1.00 62.81 393 THR A CA 1
ATOM 3143 C C . THR A 1 393 ? -46.178 5.500 33.957 1.00 62.81 393 THR A C 1
ATOM 3145 O O . THR A 1 393 ? -46.454 6.314 34.830 1.00 62.81 393 THR A O 1
ATOM 3148 N N . MET A 1 394 ? -47.128 4.863 33.264 1.00 60.47 394 MET A N 1
ATOM 3149 C CA . MET A 1 394 ? -48.572 5.072 33.448 1.00 60.47 394 MET A CA 1
ATOM 3150 C C . MET A 1 394 ? -49.095 4.550 34.800 1.00 60.47 394 MET A C 1
ATOM 3152 O O . MET A 1 394 ? -50.079 5.062 35.326 1.00 60.47 394 MET A O 1
ATOM 3156 N N . MET A 1 395 ? -48.450 3.537 35.380 1.00 58.88 395 MET A N 1
ATOM 3157 C CA . MET A 1 395 ? -48.765 3.036 36.723 1.00 58.88 395 MET A CA 1
ATOM 3158 C C . MET A 1 395 ? -48.185 3.945 37.817 1.00 58.88 395 MET A C 1
ATOM 3160 O O . MET A 1 395 ? -48.836 4.197 38.829 1.00 58.88 395 MET A O 1
ATOM 3164 N N . LEU A 1 396 ? -46.985 4.483 37.593 1.00 55.78 396 LEU A N 1
ATOM 3165 C CA . LEU A 1 396 ? -46.278 5.381 38.507 1.00 55.78 396 LEU A CA 1
ATOM 3166 C C . LEU A 1 396 ? -46.819 6.819 38.483 1.00 55.78 396 LEU A C 1
ATOM 3168 O O . LEU A 1 396 ? -46.540 7.575 39.409 1.00 55.78 396 LEU A O 1
ATOM 3172 N N . THR A 1 397 ? -47.642 7.201 37.497 1.00 60.19 397 THR A N 1
ATOM 3173 C CA . THR A 1 397 ? -48.371 8.485 37.519 1.00 60.19 397 THR A CA 1
ATOM 3174 C C . THR A 1 397 ? -49.510 8.517 38.547 1.00 60.19 397 THR A C 1
ATOM 3176 O O . THR A 1 397 ? -50.188 9.536 38.670 1.00 60.19 397 THR A O 1
ATOM 3179 N N . GLY A 1 398 ? -49.782 7.409 39.252 1.00 55.53 398 GLY A N 1
ATOM 3180 C CA . GLY A 1 398 ? -50.847 7.312 40.258 1.00 55.53 398 GLY A CA 1
ATOM 3181 C C . GLY A 1 398 ? -52.268 7.330 39.681 1.00 55.53 398 GLY A C 1
ATOM 3182 O O . GLY A 1 398 ? -53.238 7.297 40.432 1.00 55.53 398 GLY A O 1
ATOM 3183 N N . SER A 1 399 ? -52.407 7.359 38.351 1.00 55.38 399 SER A N 1
ATOM 3184 C CA . SER A 1 399 ? -53.698 7.453 37.655 1.00 55.38 399 SER A CA 1
ATOM 3185 C C . SER A 1 399 ? -54.423 6.104 37.527 1.00 55.38 399 SER A C 1
ATOM 3187 O O . SER A 1 399 ? -55.609 6.073 37.202 1.00 55.38 399 SER A O 1
ATOM 3189 N N . ILE A 1 400 ? -53.727 4.989 37.782 1.00 53.69 400 ILE A N 1
ATOM 3190 C CA . ILE A 1 400 ? -54.278 3.627 37.772 1.00 53.69 400 ILE A CA 1
ATOM 3191 C C . ILE A 1 400 ? -54.054 3.014 39.164 1.00 53.69 400 ILE A C 1
ATOM 3193 O O . ILE A 1 400 ? -52.904 2.780 39.536 1.00 53.69 400 ILE A O 1
ATOM 3197 N N . PRO A 1 401 ? -55.110 2.771 39.961 1.00 51.44 401 PRO A N 1
ATOM 3198 C CA . PRO A 1 401 ? -54.962 2.273 41.326 1.00 51.44 401 PRO A CA 1
ATOM 3199 C C . PRO A 1 401 ? -54.465 0.820 41.333 1.00 51.44 401 PRO A C 1
ATOM 3201 O O . PRO A 1 401 ? -55.056 -0.051 40.698 1.00 51.44 401 PRO A O 1
ATOM 3204 N N . LEU A 1 402 ? -53.378 0.564 42.067 1.00 45.09 402 LEU A N 1
ATOM 3205 C CA . LEU A 1 402 ? -52.695 -0.736 42.136 1.00 45.09 402 LEU A CA 1
ATOM 3206 C C . LEU A 1 402 ? -53.167 -1.652 43.276 1.00 45.09 402 LEU A C 1
ATOM 3208 O O . LEU A 1 402 ? -52.710 -2.788 43.375 1.00 45.09 402 LEU A O 1
ATOM 3212 N N . THR A 1 403 ? -54.093 -1.200 44.122 1.00 47.00 403 THR A N 1
ATOM 3213 C CA . THR A 1 403 ? -54.654 -1.990 45.226 1.00 47.00 403 THR A CA 1
ATOM 3214 C C . THR A 1 403 ? -56.140 -1.685 45.427 1.00 47.00 403 THR A C 1
ATOM 3216 O O . THR A 1 403 ? -56.623 -0.595 45.125 1.00 47.00 403 THR A O 1
ATOM 3219 N N . SER A 1 404 ? -56.883 -2.667 45.943 1.00 44.12 404 SER A N 1
ATOM 3220 C CA . SER A 1 404 ? -58.315 -2.569 46.263 1.00 44.12 404 SER A CA 1
ATOM 3221 C C . SER A 1 404 ? -58.620 -1.871 47.597 1.00 44.12 404 SER A C 1
ATOM 3223 O O . SER A 1 404 ? -59.789 -1.709 47.940 1.00 44.12 404 SER A O 1
ATOM 3225 N N . GLU A 1 405 ? -57.606 -1.433 48.347 1.00 41.22 405 GLU A N 1
ATOM 3226 C CA . GLU A 1 405 ? -57.783 -0.707 49.608 1.00 41.22 405 GLU A CA 1
ATOM 3227 C C . GLU A 1 405 ? -57.378 0.757 49.444 1.00 41.22 405 GLU A C 1
ATOM 3229 O O . GLU A 1 405 ? -56.215 1.151 49.501 1.00 4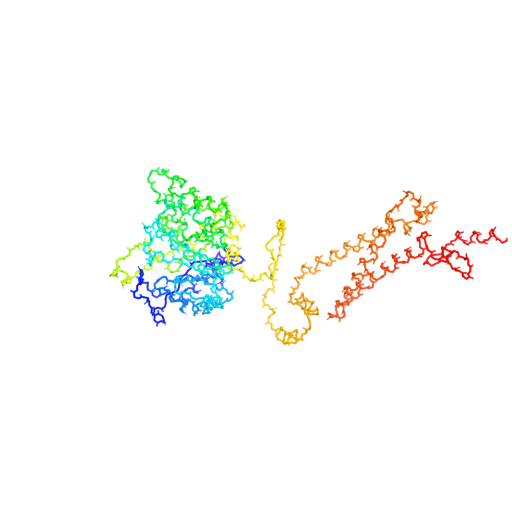1.22 405 GLU A O 1
ATOM 3234 N N . ILE A 1 406 ? -58.407 1.558 49.194 1.00 47.72 406 ILE A N 1
ATOM 3235 C CA . ILE A 1 406 ? -58.371 3.007 49.063 1.00 47.72 406 ILE A CA 1
ATOM 3236 C C . ILE A 1 406 ? -58.161 3.612 50.448 1.00 47.72 406 ILE A C 1
ATOM 3238 O O . ILE A 1 406 ? -58.988 3.398 51.337 1.00 47.72 406 ILE A O 1
ATOM 3242 N N . LYS A 1 407 ? -57.143 4.466 50.598 1.00 38.44 407 LYS A N 1
ATOM 3243 C CA . LYS A 1 407 ? -57.300 5.604 51.510 1.00 38.44 407 LYS A CA 1
ATOM 3244 C C . LYS A 1 407 ? -57.076 6.975 50.898 1.00 38.44 407 LYS A C 1
ATOM 3246 O O . LYS A 1 407 ? -57.815 7.847 51.310 1.00 38.44 407 LYS A O 1
ATOM 3251 N N . ASP A 1 408 ? -56.263 7.152 49.855 1.00 43.84 408 ASP A N 1
ATOM 3252 C CA . ASP A 1 408 ? -56.223 8.426 49.118 1.00 43.84 408 ASP A CA 1
ATOM 3253 C C . ASP A 1 408 ? -55.798 8.213 47.656 1.00 43.84 408 ASP A C 1
ATOM 3255 O O . ASP A 1 408 ? -54.707 7.715 47.383 1.00 43.84 408 ASP A O 1
ATOM 3259 N N . SER A 1 409 ? -56.660 8.577 46.703 1.00 46.88 409 SER A N 1
ATOM 3260 C CA . SER A 1 409 ? -56.300 8.663 45.282 1.00 46.88 409 SER A CA 1
ATOM 3261 C C . SER A 1 409 ? -55.431 9.899 45.052 1.00 46.88 409 SER A C 1
ATOM 3263 O O . SER A 1 409 ? -55.840 10.991 45.446 1.00 46.88 409 SER A O 1
ATOM 3265 N N . VAL A 1 410 ? -54.276 9.748 44.395 1.00 46.47 410 VAL A N 1
ATOM 3266 C CA . VAL A 1 410 ? -53.477 10.892 43.923 1.00 46.47 410 VAL A CA 1
ATOM 3267 C C . VAL A 1 410 ? -54.345 11.699 42.964 1.00 46.47 410 VAL A C 1
ATOM 3269 O O . VAL A 1 410 ? -54.906 11.145 42.014 1.00 46.47 410 VAL A O 1
ATOM 3272 N N . THR A 1 411 ? -54.532 12.980 43.261 1.00 49.19 411 THR A N 1
ATOM 3273 C CA . THR A 1 411 ? -55.396 13.840 42.465 1.00 49.19 411 THR A CA 1
ATOM 3274 C C . THR A 1 411 ? -54.578 14.395 41.301 1.00 49.19 411 THR A C 1
ATOM 3276 O O . THR A 1 411 ? -53.366 14.568 41.388 1.00 49.19 411 THR A O 1
ATOM 3279 N N . THR A 1 412 ? -55.223 14.640 40.167 1.00 47.38 412 THR A N 1
ATOM 3280 C CA . THR A 1 412 ? -54.595 15.306 39.016 1.00 47.38 412 THR A CA 1
ATOM 3281 C C . THR A 1 412 ? -54.838 16.818 39.050 1.00 47.38 412 THR A C 1
ATOM 3283 O O . THR A 1 412 ? -54.923 17.428 37.983 1.00 47.38 412 THR A O 1
ATOM 3286 N N . ASP A 1 413 ? -55.119 17.394 40.223 1.00 50.53 413 ASP A N 1
ATOM 3287 C CA . ASP A 1 413 ? -55.258 18.845 40.350 1.00 50.53 413 ASP A CA 1
ATOM 3288 C C . ASP A 1 413 ? -53.905 19.509 40.100 1.00 50.53 413 ASP A C 1
ATOM 3290 O O . ASP A 1 413 ? -52.874 18.992 40.526 1.00 50.53 413 ASP A O 1
ATOM 3294 N N . GLU A 1 414 ? -53.902 20.645 39.397 1.00 47.88 414 GLU A N 1
ATOM 3295 C CA . GLU A 1 414 ? -52.661 21.393 39.125 1.00 47.88 414 GLU A CA 1
ATOM 3296 C C . GLU A 1 414 ? -51.986 21.869 40.425 1.00 47.88 414 GLU A C 1
ATOM 3298 O O . GLU A 1 414 ? -50.772 22.059 40.446 1.00 47.88 414 GLU A O 1
ATOM 3303 N N . ASP A 1 415 ? -52.755 21.959 41.516 1.00 48.84 415 ASP A N 1
ATOM 3304 C CA . ASP A 1 415 ? -52.303 22.340 42.855 1.00 48.84 415 ASP A CA 1
ATOM 3305 C C . ASP A 1 415 ? -52.010 21.139 43.790 1.00 48.84 415 ASP A C 1
ATOM 3307 O O . ASP A 1 415 ? -51.727 21.343 44.972 1.00 48.84 415 ASP A O 1
ATOM 3311 N N . ASP A 1 416 ? -52.061 19.882 43.311 1.00 52.19 416 ASP A N 1
ATOM 3312 C CA . ASP A 1 416 ? -51.690 18.704 44.119 1.00 52.19 416 ASP A CA 1
ATOM 3313 C C . ASP A 1 416 ? -50.162 18.487 44.116 1.00 52.19 416 ASP A C 1
ATOM 3315 O O . ASP A 1 416 ? -49.579 18.122 43.086 1.00 52.19 416 ASP A O 1
ATOM 3319 N N . PRO A 1 417 ? -49.473 18.640 45.265 1.00 48.97 417 PRO A N 1
ATOM 3320 C CA . PRO A 1 417 ? -48.019 18.512 45.346 1.00 48.97 417 PRO A CA 1
ATOM 3321 C C . PRO A 1 417 ? -47.500 17.085 45.098 1.00 48.97 417 PRO A C 1
ATOM 3323 O O . PRO A 1 417 ? -46.285 16.878 45.092 1.00 48.97 417 PRO A O 1
ATOM 3326 N N . LYS A 1 418 ? -48.373 16.082 44.914 1.00 48.72 418 LYS A N 1
ATOM 3327 C CA . LYS A 1 418 ? -47.967 14.674 44.792 1.00 48.72 418 LYS A CA 1
ATOM 3328 C C . LYS A 1 418 ? -47.595 14.202 43.382 1.00 48.72 418 LYS A C 1
ATOM 3330 O O . LYS A 1 418 ? -46.992 13.133 43.301 1.00 48.72 418 LYS A O 1
ATOM 3335 N N . ALA A 1 419 ? -47.867 14.936 42.292 1.00 55.81 419 ALA A N 1
ATOM 3336 C CA . ALA A 1 419 ? -47.382 14.535 40.955 1.00 55.81 419 ALA A CA 1
ATOM 3337 C C . ALA A 1 419 ? -47.417 15.650 39.872 1.00 55.81 419 ALA A C 1
ATOM 3339 O O . ALA A 1 419 ? -48.182 15.541 38.909 1.00 55.81 419 ALA A O 1
ATOM 3340 N N . PRO A 1 420 ? -46.530 16.665 39.918 1.00 53.69 420 PRO A N 1
ATOM 3341 C CA . PRO A 1 420 ? -46.496 17.767 38.935 1.00 53.69 420 PRO A CA 1
ATOM 3342 C C . PRO A 1 420 ? -46.219 17.326 37.483 1.00 53.69 420 PRO A C 1
ATOM 3344 O O . PRO A 1 420 ? -46.418 18.087 36.540 1.00 53.69 420 PRO A O 1
ATOM 3347 N N . TYR A 1 421 ? -45.773 16.083 37.279 1.00 58.00 421 TYR A N 1
ATOM 3348 C CA . TYR A 1 421 ? -45.419 15.546 35.965 1.00 58.00 421 TYR A CA 1
ATOM 3349 C C . TYR A 1 421 ? -46.418 14.521 35.421 1.00 58.00 421 TYR A C 1
ATOM 3351 O O . TYR A 1 421 ? -46.201 14.014 34.323 1.00 58.00 421 TYR A O 1
ATOM 3359 N N . ALA A 1 422 ? -47.515 14.215 36.125 1.00 65.50 422 ALA A N 1
ATOM 3360 C CA . ALA A 1 422 ? -48.442 13.156 35.715 1.00 65.50 422 ALA A CA 1
ATOM 3361 C C . ALA A 1 422 ? -49.069 13.414 34.332 1.00 65.50 422 ALA A C 1
ATOM 3363 O O . ALA A 1 422 ? -49.050 12.534 33.471 1.00 65.50 422 ALA A O 1
ATOM 3364 N N . ILE A 1 423 ? -49.567 14.630 34.085 1.00 67.69 423 ILE A N 1
ATOM 3365 C CA . ILE A 1 423 ? -50.213 14.990 32.812 1.00 67.69 423 ILE A CA 1
ATOM 3366 C C . ILE A 1 423 ? -49.205 15.040 31.646 1.00 67.69 423 ILE A C 1
ATOM 3368 O O . ILE A 1 423 ? -49.451 14.360 30.644 1.00 67.69 423 ILE A O 1
ATOM 3372 N N . PRO A 1 424 ? -48.055 15.746 31.742 1.00 65.75 424 PRO A N 1
ATOM 3373 C CA . PRO A 1 424 ? -47.032 15.718 30.692 1.00 65.75 424 PRO A CA 1
ATOM 3374 C C . PRO A 1 424 ? -46.554 14.300 30.366 1.00 65.75 424 PRO A C 1
ATOM 3376 O O . PRO A 1 424 ? -46.387 13.938 29.202 1.00 65.75 424 PRO A O 1
ATOM 3379 N N . THR A 1 425 ? -46.396 13.471 31.395 1.00 68.19 425 THR A N 1
ATOM 3380 C CA . THR A 1 425 ? -45.942 12.090 31.250 1.00 68.19 425 THR A CA 1
ATOM 3381 C C . THR A 1 425 ? -46.980 11.223 30.530 1.00 68.19 425 THR A C 1
ATOM 3383 O O . THR A 1 425 ? -46.630 10.493 29.599 1.00 68.19 425 THR A O 1
ATOM 3386 N N . LEU A 1 426 ? -48.265 11.335 30.890 1.00 71.50 426 LEU A N 1
ATOM 3387 C CA . LEU A 1 426 ? -49.361 10.656 30.186 1.00 71.50 426 LEU A CA 1
ATOM 3388 C C . LEU A 1 426 ? -49.459 11.096 28.721 1.00 71.50 426 LEU A C 1
ATOM 3390 O O . LEU A 1 426 ? -49.682 10.261 27.841 1.00 71.50 426 LEU A O 1
ATOM 3394 N N . MET A 1 427 ? -49.249 12.384 28.445 1.00 72.62 427 MET A N 1
ATOM 3395 C CA . MET A 1 427 ? -49.287 12.939 27.094 1.00 72.62 427 MET A CA 1
ATOM 3396 C C . MET A 1 427 ? -48.163 12.385 26.217 1.00 72.62 427 MET A C 1
ATOM 3398 O O . MET A 1 427 ? -48.436 11.837 25.148 1.00 72.62 427 MET A O 1
ATOM 3402 N N . VAL A 1 428 ? -46.912 12.464 26.680 1.00 71.00 428 VAL A N 1
ATOM 3403 C CA . VAL A 1 428 ? -45.750 11.945 25.939 1.00 71.00 428 VAL A CA 1
ATOM 3404 C C . VAL A 1 428 ? -45.890 10.440 25.699 1.00 71.00 428 VAL A C 1
ATOM 3406 O O . VAL A 1 428 ? -45.686 9.970 24.579 1.00 71.00 428 VAL A O 1
ATOM 3409 N N . THR A 1 429 ? -46.333 9.696 26.714 1.00 74.81 429 THR A N 1
ATOM 3410 C CA . THR A 1 429 ? -46.535 8.243 26.624 1.00 74.81 429 THR A CA 1
ATOM 3411 C C . THR A 1 429 ? -47.625 7.870 25.613 1.00 74.81 429 THR A C 1
ATOM 3413 O O . THR A 1 429 ? -47.447 6.960 24.800 1.00 74.81 429 THR A O 1
ATOM 3416 N N . SER A 1 430 ? -48.739 8.607 25.598 1.00 81.38 430 SER A N 1
ATOM 3417 C CA . SER A 1 430 ? -49.842 8.372 24.655 1.00 81.38 430 SER A CA 1
ATOM 3418 C C . SER A 1 430 ? -49.437 8.673 23.208 1.00 81.38 430 SER A C 1
ATOM 3420 O O . SER A 1 430 ? -49.781 7.917 22.295 1.00 81.38 430 SER A O 1
ATOM 3422 N N . ILE A 1 431 ? -48.675 9.752 22.988 1.00 78.00 431 ILE A N 1
ATOM 3423 C CA . ILE A 1 431 ? -48.158 10.128 21.662 1.00 78.00 431 ILE A CA 1
ATOM 3424 C C . ILE A 1 431 ? -47.185 9.063 21.152 1.00 78.00 431 ILE A C 1
ATOM 3426 O O . ILE A 1 431 ? -47.317 8.606 20.015 1.00 78.00 431 ILE A O 1
ATOM 3430 N N . PHE A 1 432 ? -46.255 8.622 22.002 1.00 78.94 432 PHE A N 1
ATOM 3431 C CA . PHE A 1 432 ? -45.294 7.578 21.663 1.00 78.94 432 PHE A CA 1
ATOM 3432 C C . PHE A 1 432 ? -45.994 6.287 21.220 1.00 78.94 432 PHE A C 1
ATOM 3434 O O . PHE A 1 432 ? -45.711 5.756 20.147 1.00 78.94 432 PHE A O 1
ATOM 3441 N N . HIS A 1 433 ? -46.982 5.818 21.984 1.00 82.25 433 HIS A N 1
ATOM 3442 C CA . HIS A 1 433 ? -47.714 4.605 21.626 1.00 82.25 433 HIS A CA 1
ATOM 3443 C C . HIS A 1 433 ? -48.596 4.746 20.394 1.00 82.25 433 HIS A C 1
ATOM 3445 O O . HIS A 1 433 ? -48.716 3.791 19.630 1.00 82.25 433 HIS A O 1
ATOM 3451 N N . THR A 1 434 ? -49.143 5.932 20.140 1.00 85.12 434 THR A N 1
ATOM 3452 C CA . THR A 1 434 ? -49.855 6.206 1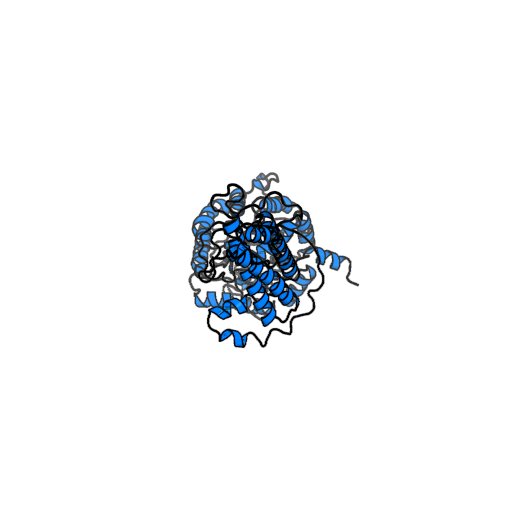8.886 1.00 85.12 434 THR A CA 1
ATOM 3453 C C . THR A 1 434 ? -48.909 6.083 17.687 1.00 85.12 434 THR A C 1
ATOM 3455 O O . THR A 1 434 ? -49.250 5.441 16.692 1.00 85.12 434 THR A O 1
ATOM 3458 N N . ALA A 1 435 ? -47.688 6.620 17.793 1.00 76.50 435 ALA A N 1
ATOM 3459 C CA . ALA A 1 435 ? -46.673 6.502 16.748 1.00 76.50 435 ALA A CA 1
ATOM 3460 C C . ALA A 1 435 ? -46.221 5.043 16.540 1.00 76.50 435 ALA A C 1
ATOM 3462 O O . ALA A 1 435 ? -46.129 4.582 15.400 1.00 76.50 435 ALA A O 1
ATOM 3463 N N . CYS A 1 436 ? -46.011 4.282 17.620 1.00 79.94 436 CYS A N 1
ATOM 3464 C CA . CYS A 1 436 ? -45.673 2.857 17.541 1.00 79.94 436 CYS A CA 1
ATOM 3465 C C . CYS A 1 436 ? -46.806 2.012 16.941 1.00 79.94 436 CYS A C 1
ATOM 3467 O O . CYS A 1 436 ? -46.535 1.124 16.132 1.00 79.94 436 CYS A O 1
ATOM 3469 N N . ALA A 1 437 ? -48.067 2.294 17.286 1.00 84.94 437 ALA A N 1
ATOM 3470 C CA . ALA A 1 437 ? -49.228 1.630 16.696 1.00 84.94 437 ALA A CA 1
ATOM 3471 C C . ALA A 1 437 ? -49.313 1.896 15.188 1.00 84.94 437 ALA A C 1
ATOM 3473 O O . ALA A 1 437 ? -49.508 0.963 14.410 1.00 84.94 437 ALA A O 1
ATOM 3474 N N . PHE A 1 438 ? -49.103 3.147 14.764 1.00 82.25 438 PHE A N 1
ATOM 3475 C CA . PHE A 1 438 ? -49.084 3.514 13.349 1.00 82.25 438 PHE A CA 1
ATOM 3476 C C . PHE A 1 438 ? -47.946 2.814 12.595 1.00 82.25 438 PHE A C 1
ATOM 3478 O O . PHE A 1 438 ? -48.170 2.235 11.534 1.00 82.25 438 PHE A O 1
ATOM 3485 N N . TYR A 1 439 ? -46.742 2.782 13.171 1.00 78.75 439 TYR A N 1
ATOM 3486 C CA . TYR A 1 439 ? -45.606 2.053 12.608 1.00 78.75 439 TYR A CA 1
ATOM 3487 C C . TYR A 1 439 ? -45.912 0.554 12.462 1.00 78.75 439 TYR A C 1
ATOM 3489 O O . TYR A 1 439 ? -45.783 -0.004 11.372 1.00 78.75 439 TYR A O 1
ATOM 3497 N N . ALA A 1 440 ? -46.399 -0.096 13.522 1.00 79.88 440 ALA A N 1
ATOM 3498 C CA . ALA A 1 440 ? -46.783 -1.506 13.476 1.00 79.88 440 ALA A CA 1
ATOM 3499 C C . ALA A 1 440 ? -47.878 -1.766 12.425 1.00 79.88 440 ALA A C 1
ATOM 3501 O O . ALA A 1 440 ? -47.808 -2.753 11.696 1.00 79.88 440 ALA A O 1
ATOM 3502 N N . TYR A 1 441 ? -48.837 -0.850 12.273 1.00 86.81 441 TYR A N 1
ATOM 3503 C CA . TYR A 1 441 ? -49.884 -0.942 11.258 1.00 86.81 441 TYR A CA 1
ATOM 3504 C C . TYR A 1 441 ? -49.309 -0.864 9.842 1.00 86.81 441 TYR A C 1
ATOM 3506 O O . TYR A 1 441 ? -49.636 -1.705 9.005 1.00 86.81 441 TYR A O 1
ATOM 3514 N N . THR A 1 442 ? -48.393 0.076 9.580 1.00 79.50 442 THR A N 1
ATOM 3515 C CA . THR A 1 442 ? -47.742 0.182 8.265 1.00 79.50 442 THR A CA 1
ATOM 3516 C C . THR A 1 442 ? -46.969 -1.081 7.896 1.00 79.50 442 THR A C 1
ATOM 3518 O O . THR A 1 442 ? -47.031 -1.511 6.746 1.00 79.50 442 THR A O 1
ATOM 3521 N N . TRP A 1 443 ? -46.316 -1.732 8.861 1.00 77.31 443 TRP A N 1
ATOM 3522 C CA . TRP A 1 443 ? -45.600 -2.991 8.642 1.00 77.31 443 TRP A CA 1
ATOM 3523 C C . TRP A 1 443 ? -46.524 -4.196 8.496 1.00 77.31 443 TRP A C 1
ATOM 3525 O O . TRP A 1 443 ? -46.253 -5.083 7.687 1.00 77.31 443 TRP A O 1
ATOM 3535 N N . TYR A 1 444 ? -47.637 -4.228 9.229 1.00 82.69 444 TYR A N 1
ATOM 3536 C CA . TYR A 1 444 ? -48.642 -5.272 9.068 1.00 82.69 444 TYR A CA 1
ATOM 3537 C C . TYR A 1 444 ? -49.275 -5.229 7.671 1.00 82.69 444 TYR A C 1
ATOM 3539 O O . TYR A 1 444 ? -49.315 -6.251 6.988 1.00 82.69 444 TYR A O 1
ATOM 3547 N N . VAL A 1 445 ? -49.704 -4.047 7.218 1.00 80.81 445 VAL A N 1
ATOM 3548 C CA . VAL A 1 445 ? -50.380 -3.880 5.921 1.00 80.81 445 VAL A CA 1
ATOM 3549 C C . VAL A 1 445 ? -49.426 -4.077 4.739 1.00 80.81 445 VAL A C 1
ATOM 3551 O O . VAL A 1 445 ? -49.839 -4.611 3.714 1.00 80.81 445 VAL A O 1
ATOM 3554 N N . SER A 1 446 ? -48.153 -3.687 4.865 1.00 69.38 446 SER A N 1
ATOM 3555 C CA . SER A 1 446 ? -47.166 -3.847 3.783 1.00 69.38 446 SER A CA 1
ATOM 3556 C C . SER A 1 446 ? -46.490 -5.222 3.747 1.00 69.38 446 SER A C 1
ATOM 3558 O O . SER A 1 446 ? -46.128 -5.685 2.669 1.00 69.38 446 SER A O 1
ATOM 3560 N N . GLY A 1 447 ? -46.312 -5.878 4.900 1.00 71.12 447 GLY A N 1
ATOM 3561 C CA . GLY A 1 447 ? -45.525 -7.109 5.026 1.00 71.12 447 GLY A CA 1
ATOM 3562 C C . GLY A 1 447 ? -46.310 -8.368 5.402 1.00 71.12 447 GLY A C 1
ATOM 3563 O O . GLY A 1 447 ? -45.728 -9.450 5.411 1.00 71.12 447 GLY A O 1
ATOM 3564 N N . GLY A 1 448 ? -47.596 -8.263 5.757 1.00 65.56 448 GLY A N 1
ATOM 3565 C CA . GLY A 1 448 ? -48.473 -9.406 6.059 1.00 65.56 448 GLY A CA 1
ATOM 3566 C C . GLY A 1 448 ? -48.109 -10.216 7.314 1.00 65.56 448 GLY A C 1
ATOM 3567 O O . GLY A 1 448 ? -48.676 -11.280 7.555 1.00 65.56 448 GLY A O 1
ATOM 3568 N N . GLN A 1 449 ? -47.164 -9.749 8.134 1.00 73.31 449 GLN A N 1
ATOM 3569 C CA . GLN A 1 449 ? -46.696 -10.479 9.315 1.00 73.31 449 GLN A CA 1
ATOM 3570 C C . GLN A 1 449 ? -47.642 -10.261 10.507 1.00 73.31 449 GLN A C 1
ATOM 3572 O O . GLN A 1 449 ? -47.695 -9.172 11.081 1.00 73.31 449 GLN A O 1
ATOM 3577 N N . GLY A 1 450 ? -48.346 -11.315 10.931 1.00 73.12 450 GLY A N 1
ATOM 3578 C CA . GLY A 1 450 ? -49.359 -11.253 11.998 1.00 73.12 450 GLY A CA 1
ATOM 3579 C C . GLY A 1 450 ? -48.859 -10.747 13.360 1.00 73.12 450 GLY A C 1
ATOM 3580 O O . GLY A 1 450 ? -49.638 -10.196 14.132 1.00 73.12 450 GLY A O 1
ATOM 3581 N N . LEU A 1 451 ? -47.555 -10.842 13.642 1.00 75.81 451 LEU A N 1
ATOM 3582 C CA . LEU A 1 451 ? -46.974 -10.322 14.885 1.00 75.81 451 LEU A CA 1
ATOM 3583 C C . LEU A 1 451 ? -47.120 -8.794 15.003 1.00 75.81 451 LEU A C 1
ATOM 3585 O O . LEU A 1 451 ? -47.335 -8.273 16.096 1.00 75.81 451 LEU A O 1
ATOM 3589 N N . PHE A 1 452 ? -47.057 -8.068 13.881 1.00 80.31 452 PHE A N 1
ATOM 3590 C CA . PHE A 1 452 ? -47.273 -6.622 13.886 1.00 80.31 452 PHE A CA 1
ATOM 3591 C C . PHE A 1 452 ? -48.743 -6.258 14.121 1.00 80.31 452 PHE A C 1
ATOM 3593 O O . PHE A 1 452 ? -48.996 -5.233 14.743 1.00 80.31 452 PHE A O 1
ATOM 3600 N N . ALA A 1 453 ? -49.705 -7.110 13.746 1.00 81.56 453 ALA A N 1
ATOM 3601 C CA . ALA A 1 453 ? -51.117 -6.896 14.085 1.00 81.56 453 ALA A CA 1
ATOM 3602 C C . ALA A 1 453 ? -51.360 -6.955 15.602 1.00 81.56 453 ALA A C 1
ATOM 3604 O O . ALA A 1 453 ? -52.104 -6.141 16.148 1.00 81.56 453 ALA A O 1
ATOM 3605 N N . ILE A 1 454 ? -50.676 -7.869 16.300 1.00 85.00 454 ILE A N 1
ATOM 3606 C CA . ILE A 1 454 ? -50.696 -7.933 17.769 1.00 85.00 454 ILE A CA 1
ATOM 3607 C C . ILE A 1 454 ? -50.082 -6.654 18.360 1.00 85.00 454 ILE A C 1
ATOM 3609 O O . ILE A 1 454 ? -50.640 -6.072 19.290 1.00 85.00 454 ILE A O 1
ATOM 3613 N N . GLY A 1 455 ? -48.980 -6.170 17.776 1.00 81.75 455 GLY A N 1
ATOM 3614 C CA . GLY A 1 455 ? -48.363 -4.894 18.148 1.00 81.75 455 GLY A CA 1
ATOM 3615 C C . GLY A 1 455 ? -49.311 -3.699 17.987 1.00 81.75 455 GLY A C 1
ATOM 3616 O O . GLY A 1 455 ? -49.417 -2.882 18.900 1.00 81.75 455 GLY A O 1
ATOM 3617 N N . VAL A 1 456 ? -50.057 -3.624 16.877 1.00 87.88 456 VAL A N 1
ATOM 3618 C CA . VAL A 1 456 ? -51.094 -2.597 16.658 1.00 87.88 456 VAL A CA 1
ATOM 3619 C C . VAL A 1 456 ? -52.131 -2.625 17.775 1.00 87.88 456 VAL A C 1
ATOM 3621 O O . VAL A 1 456 ? -52.421 -1.577 18.350 1.00 87.88 456 VAL A O 1
ATOM 3624 N N . ALA A 1 457 ? -52.670 -3.800 18.111 1.00 87.00 457 ALA A N 1
ATOM 3625 C CA . ALA A 1 457 ? -53.671 -3.930 19.166 1.00 87.00 457 ALA A CA 1
ATOM 3626 C C . ALA A 1 457 ? -53.128 -3.487 20.538 1.00 87.00 457 ALA A C 1
ATOM 3628 O O . ALA A 1 457 ? -53.786 -2.715 21.241 1.00 87.00 457 ALA A O 1
ATOM 3629 N N . GLY A 1 458 ? -51.912 -3.913 20.899 1.00 85.19 458 GLY A N 1
ATOM 3630 C CA . GLY A 1 458 ? -51.283 -3.569 22.177 1.00 85.19 458 GLY A CA 1
ATOM 3631 C C . GLY A 1 458 ? -51.004 -2.071 22.320 1.00 85.19 458 GLY A C 1
ATOM 3632 O O . GLY A 1 458 ? -51.470 -1.438 23.269 1.00 85.19 458 GLY A O 1
ATOM 3633 N N . TYR A 1 459 ? -50.307 -1.482 21.345 1.00 85.62 459 TYR A N 1
ATOM 3634 C CA . TYR A 1 459 ? -49.971 -0.057 21.366 1.00 85.62 459 TYR A CA 1
ATOM 3635 C C . TYR A 1 459 ? -51.215 0.840 21.284 1.00 85.62 459 TYR A C 1
ATOM 3637 O O . TYR A 1 459 ? -51.293 1.837 22.003 1.00 85.62 459 TYR A O 1
ATOM 3645 N N . SER A 1 460 ? -52.220 0.469 20.481 1.00 87.06 460 SER A N 1
ATOM 3646 C CA . SER A 1 460 ? -53.461 1.253 20.369 1.00 87.06 460 SER A CA 1
ATOM 3647 C C . SER A 1 460 ? -54.271 1.234 21.664 1.00 87.06 460 SER A C 1
ATOM 3649 O O . SER A 1 460 ? -54.850 2.251 22.036 1.00 87.06 460 SER A O 1
ATOM 3651 N N . SER A 1 461 ? -54.289 0.103 22.376 1.00 84.94 461 SER A N 1
ATOM 3652 C CA . SER A 1 461 ? -55.003 -0.015 23.653 1.00 84.94 461 SER A CA 1
ATOM 3653 C C . SER A 1 461 ? -54.400 0.904 24.714 1.00 84.94 461 SER A C 1
ATOM 3655 O O . SER A 1 461 ? -55.128 1.630 25.384 1.00 84.94 461 SER A O 1
ATOM 3657 N N . ILE A 1 462 ? -53.071 0.942 24.830 1.00 82.19 462 ILE A N 1
ATOM 3658 C CA . ILE A 1 462 ? -52.400 1.802 25.816 1.00 82.19 462 ILE A CA 1
ATOM 3659 C C . ILE A 1 462 ? -52.525 3.278 25.434 1.00 82.19 462 ILE A C 1
ATOM 3661 O O . ILE A 1 462 ? -52.813 4.102 26.300 1.00 82.19 462 ILE A O 1
ATOM 3665 N N . ALA A 1 463 ? -52.400 3.619 24.147 1.00 84.25 463 ALA A N 1
ATOM 3666 C CA . ALA A 1 463 ? -52.656 4.979 23.675 1.00 84.25 463 ALA A CA 1
ATOM 3667 C C . ALA A 1 463 ? -54.096 5.433 23.985 1.00 84.25 463 ALA A C 1
ATOM 3669 O O . ALA A 1 463 ? -54.305 6.560 24.432 1.00 84.25 463 ALA A O 1
ATOM 3670 N N . ALA A 1 464 ? -55.085 4.550 23.809 1.00 84.94 464 ALA A N 1
ATOM 3671 C CA . ALA A 1 464 ? -56.481 4.838 24.127 1.00 84.94 464 ALA A CA 1
ATOM 3672 C C . ALA A 1 464 ? -56.713 5.039 25.634 1.00 84.94 464 ALA A C 1
ATOM 3674 O O . ALA A 1 464 ? -57.442 5.954 26.014 1.00 84.94 464 ALA A O 1
ATOM 3675 N N . ILE A 1 465 ? -56.075 4.236 26.493 1.00 80.50 465 ILE A N 1
ATOM 3676 C CA . ILE A 1 465 ? -56.148 4.392 27.955 1.00 80.50 465 ILE A CA 1
ATOM 3677 C C . ILE A 1 465 ? -55.480 5.699 28.393 1.00 80.50 465 ILE A C 1
ATOM 3679 O O . ILE A 1 465 ? -56.069 6.455 29.162 1.00 80.50 465 ILE A O 1
ATOM 3683 N N . GLY A 1 466 ? -54.293 6.015 27.871 1.00 78.12 466 GLY A N 1
ATOM 3684 C CA . GLY A 1 466 ? -53.607 7.272 28.169 1.00 78.12 466 GLY A CA 1
ATOM 3685 C C . GLY A 1 466 ? -54.421 8.498 27.738 1.00 78.12 466 GLY A C 1
ATOM 3686 O O . GLY A 1 466 ? -54.590 9.440 28.516 1.00 78.12 466 GLY A O 1
ATOM 3687 N N . LEU A 1 467 ? -55.035 8.449 26.549 1.00 80.00 467 LEU A N 1
ATOM 3688 C CA . LEU A 1 467 ? -55.963 9.479 26.076 1.00 80.00 467 LEU A CA 1
ATOM 3689 C C . LEU A 1 467 ? -57.219 9.585 26.951 1.00 80.00 467 LEU A C 1
ATOM 3691 O O . LEU A 1 467 ? -57.662 10.691 27.258 1.00 80.00 467 LEU A O 1
ATOM 3695 N N . TRP A 1 468 ? -57.778 8.455 27.387 1.00 77.25 468 TRP A N 1
ATOM 3696 C CA . TRP A 1 468 ? -58.911 8.425 28.310 1.00 77.25 468 TRP A CA 1
ATOM 3697 C C . TRP A 1 468 ? -58.574 9.104 29.641 1.00 77.25 468 TRP A C 1
ATOM 3699 O O . TRP A 1 468 ? -59.326 9.964 30.102 1.00 77.25 468 TRP A O 1
ATOM 3709 N N . CYS A 1 469 ? -57.419 8.783 30.227 1.00 72.31 469 CYS A N 1
ATOM 3710 C CA . CYS A 1 469 ? -56.937 9.418 31.451 1.00 72.31 469 CYS A CA 1
ATOM 3711 C C . CYS A 1 469 ? -56.776 10.934 31.269 1.00 72.31 469 CYS A C 1
ATOM 3713 O O . CYS A 1 469 ? -57.233 11.708 32.106 1.00 72.31 469 CYS A O 1
ATOM 3715 N N . MET A 1 470 ? -56.223 11.389 30.142 1.00 72.38 470 MET A N 1
ATOM 3716 C CA . MET A 1 470 ? -56.106 12.826 29.869 1.00 72.38 470 MET A CA 1
ATOM 3717 C C . MET A 1 470 ? -57.465 13.526 29.731 1.00 72.38 470 MET A C 1
ATOM 3719 O O . MET A 1 470 ? -57.623 14.646 30.212 1.00 72.38 470 MET A O 1
ATOM 3723 N N . LEU A 1 471 ? -58.455 12.886 29.100 1.00 70.69 471 LEU A N 1
ATOM 3724 C CA . LEU A 1 471 ? -59.765 13.494 28.840 1.00 70.69 471 LEU A CA 1
ATOM 3725 C C . LEU A 1 471 ? -60.716 13.472 30.043 1.00 70.69 471 LEU A C 1
ATOM 3727 O O . LEU A 1 471 ? -61.561 14.363 30.159 1.00 70.69 471 LEU A O 1
ATOM 3731 N N . PHE A 1 472 ? -60.618 12.451 30.895 1.00 66.75 472 PHE A N 1
ATOM 3732 C CA . PHE A 1 472 ? -61.618 12.181 31.933 1.00 66.75 472 PHE A CA 1
ATOM 3733 C C . PHE A 1 472 ? -61.045 12.049 33.344 1.00 66.75 472 PHE A C 1
ATOM 3735 O O . PHE A 1 472 ? -61.795 12.225 34.303 1.00 66.75 472 PHE A O 1
ATOM 3742 N N . ALA A 1 473 ? -59.749 11.757 33.485 1.00 61.75 473 ALA A N 1
ATOM 3743 C CA . ALA A 1 473 ? -59.097 11.678 34.789 1.00 61.75 473 ALA A CA 1
ATOM 3744 C C . ALA A 1 473 ? -58.374 12.979 35.179 1.00 61.75 473 ALA A C 1
ATOM 3746 O O . ALA A 1 473 ? -58.187 13.182 36.371 1.00 61.75 473 ALA A O 1
ATOM 3747 N N . SER A 1 474 ? -58.045 13.876 34.234 1.00 58.72 474 SER A N 1
ATOM 3748 C CA . SER A 1 474 ? -57.427 15.187 34.521 1.00 58.72 474 SER A CA 1
ATOM 3749 C C . SER A 1 474 ? -58.403 16.201 35.153 1.00 58.72 474 SER A C 1
ATOM 3751 O O . SER A 1 474 ? -59.624 16.068 35.027 1.00 58.72 474 SER A O 1
ATOM 3753 N N . SER A 1 475 ? -57.886 17.226 35.846 1.00 54.88 475 SER A N 1
ATOM 3754 C CA . SER A 1 475 ? -58.674 18.294 36.501 1.00 54.88 475 SER A CA 1
ATOM 3755 C C . SER A 1 475 ? -59.501 19.138 35.521 1.00 54.88 475 SER A C 1
ATOM 3757 O O . SER A 1 475 ? -60.586 19.599 35.864 1.00 54.88 475 SER A O 1
ATOM 3759 N N . ASN A 1 476 ? -59.054 19.246 34.266 1.00 53.06 476 ASN A N 1
ATOM 3760 C CA . ASN A 1 476 ? -59.718 19.992 33.190 1.00 53.06 476 ASN A CA 1
ATOM 3761 C C . ASN A 1 476 ? -60.707 19.146 32.346 1.00 53.06 476 ASN A C 1
ATOM 3763 O O . ASN A 1 476 ? -61.143 19.571 31.270 1.00 53.06 476 ASN A O 1
ATOM 3767 N N . GLY A 1 477 ? -61.072 17.939 32.799 1.00 54.53 477 GLY A N 1
ATOM 3768 C CA . GLY A 1 477 ? -61.987 17.031 32.095 1.00 54.53 477 GLY A CA 1
ATOM 3769 C C . GLY A 1 477 ? -63.385 17.629 31.857 1.00 54.53 477 GLY A C 1
ATOM 3770 O O . GLY A 1 477 ? -64.036 18.141 32.765 1.00 54.53 477 GLY A O 1
ATOM 3771 N N . ARG A 1 478 ? -63.879 17.573 30.610 1.00 52.44 478 ARG A N 1
ATOM 3772 C CA . ARG A 1 478 ? -65.106 18.273 30.164 1.00 52.44 478 ARG A CA 1
ATOM 3773 C C . ARG A 1 478 ? -66.368 17.889 30.960 1.00 52.44 478 ARG A C 1
ATOM 3775 O O . ARG A 1 478 ? -66.970 16.837 30.718 1.00 52.44 478 ARG A O 1
ATOM 3782 N N . ILE A 1 479 ? -66.850 18.827 31.777 1.00 54.19 479 ILE A N 1
ATOM 3783 C CA . ILE A 1 479 ? -68.190 18.834 32.386 1.00 54.19 479 ILE A CA 1
ATOM 3784 C C . ILE A 1 479 ? -69.256 18.934 31.279 1.00 54.19 479 ILE A C 1
ATOM 3786 O O . ILE A 1 479 ? -69.169 19.760 30.366 1.00 54.19 479 ILE A O 1
ATOM 3790 N N . SER A 1 480 ? -70.280 18.077 31.331 1.00 47.16 480 SER A N 1
ATOM 3791 C CA . SER A 1 480 ? -71.398 18.119 30.379 1.00 47.16 480 SER A CA 1
ATOM 3792 C C . SER A 1 480 ? -72.242 19.377 30.595 1.00 47.16 480 SER A C 1
ATOM 3794 O O . SER A 1 480 ? -72.974 19.476 31.579 1.00 47.16 480 SER A O 1
ATOM 3796 N N . ARG A 1 481 ? -72.227 20.308 29.632 1.00 50.16 481 ARG A N 1
ATOM 3797 C CA . ARG A 1 481 ? -73.064 21.526 29.667 1.00 50.16 481 ARG A CA 1
ATOM 3798 C C . ARG A 1 481 ? -74.574 21.253 29.714 1.00 50.16 481 ARG A C 1
ATOM 3800 O O . ARG A 1 481 ? -75.324 22.140 30.093 1.00 50.16 481 ARG A O 1
ATOM 3807 N N . ARG A 1 482 ? -75.030 20.058 29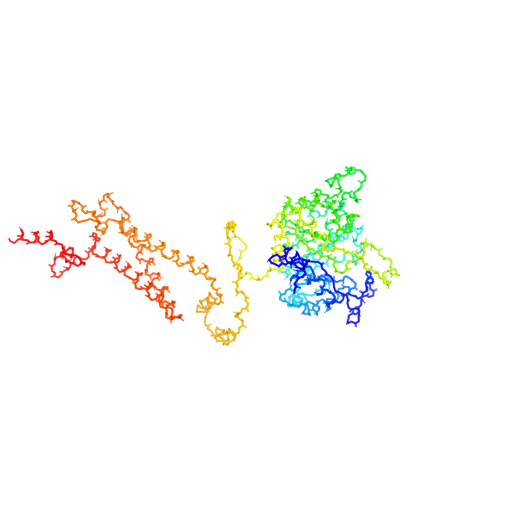.318 1.00 45.69 482 ARG A N 1
ATOM 3808 C CA . ARG A 1 482 ? -76.463 19.726 29.212 1.00 45.69 482 ARG A CA 1
ATOM 3809 C C . ARG A 1 482 ? -77.049 19.104 30.482 1.00 45.69 482 ARG A C 1
ATOM 3811 O O . ARG A 1 482 ? -78.259 19.129 30.652 1.00 45.69 482 ARG A O 1
ATOM 3818 N N . THR A 1 483 ? -76.214 18.527 31.346 1.00 55.34 483 THR A N 1
ATOM 3819 C CA . THR A 1 483 ? -76.668 17.783 32.536 1.00 55.34 483 THR A CA 1
ATOM 3820 C C . THR A 1 483 ? -76.005 18.236 33.833 1.00 5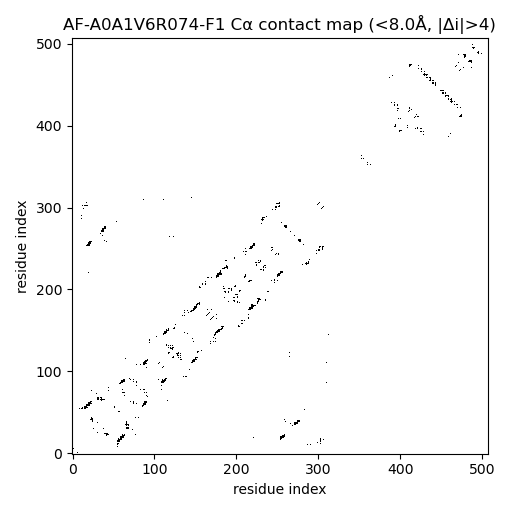5.34 483 THR A C 1
ATOM 3822 O O . THR A 1 483 ? -76.408 17.768 34.890 1.00 55.34 483 THR A O 1
ATOM 3825 N N . GLY A 1 484 ? -74.981 19.100 33.784 1.00 52.97 484 GLY A N 1
ATOM 3826 C CA . GLY A 1 484 ? -74.278 19.613 34.969 1.00 52.97 484 GLY A CA 1
ATOM 3827 C C . GLY A 1 484 ? -73.514 18.558 35.781 1.00 52.97 484 GLY A C 1
ATOM 3828 O O . GLY A 1 484 ? -72.815 18.906 36.725 1.00 52.97 484 GLY A O 1
ATOM 3829 N N . ALA A 1 485 ? -73.621 17.278 35.418 1.00 52.59 485 ALA A N 1
ATOM 3830 C CA . ALA A 1 485 ? -72.979 16.180 36.119 1.00 52.59 485 ALA A CA 1
ATOM 3831 C C . ALA A 1 485 ? -71.494 16.075 35.747 1.00 52.59 485 ALA A C 1
ATOM 3833 O O . ALA A 1 485 ? -71.126 16.074 34.564 1.00 52.59 485 ALA A O 1
ATOM 3834 N N . ASP A 1 486 ? -70.661 15.935 36.778 1.00 53.78 486 ASP A N 1
ATOM 3835 C CA . ASP A 1 486 ? -69.253 15.579 36.661 1.00 53.78 486 ASP A CA 1
ATOM 3836 C C . ASP A 1 486 ? -69.132 14.163 36.068 1.00 53.78 486 ASP A C 1
ATOM 3838 O O . ASP A 1 486 ? -69.631 13.179 36.627 1.00 53.78 486 ASP A O 1
ATOM 3842 N N . LYS A 1 487 ? -68.469 14.049 34.911 1.00 51.12 487 LYS A N 1
ATOM 3843 C CA . LYS A 1 487 ? -68.244 12.763 34.235 1.00 51.12 487 LYS A CA 1
ATOM 3844 C C . LYS A 1 487 ? -67.298 11.837 35.008 1.00 51.12 487 LYS A C 1
ATOM 3846 O O . LYS A 1 487 ? -67.274 10.651 34.697 1.00 51.12 487 LYS A O 1
ATOM 3851 N N . ARG A 1 488 ? -66.626 12.301 36.071 1.00 50.53 488 ARG A N 1
ATOM 3852 C CA . ARG A 1 488 ? -65.910 11.433 37.031 1.00 50.53 488 ARG A CA 1
ATOM 3853 C C . ARG A 1 488 ? -66.819 10.403 37.723 1.00 50.53 488 ARG A C 1
ATOM 3855 O O . ARG A 1 488 ? -66.332 9.459 38.343 1.00 50.53 488 ARG A O 1
ATOM 3862 N N . THR A 1 489 ? -68.142 10.556 37.617 1.00 48.06 489 THR A N 1
ATOM 3863 C CA . THR A 1 489 ? -69.141 9.637 38.189 1.00 48.06 489 THR A CA 1
ATOM 3864 C C . THR A 1 489 ? -69.590 8.514 37.246 1.00 48.06 489 THR A C 1
ATOM 3866 O O . THR A 1 489 ? -70.262 7.580 37.692 1.00 48.06 489 THR A O 1
ATOM 3869 N N . THR A 1 490 ? -69.224 8.545 35.957 1.00 49.34 490 THR A N 1
ATOM 3870 C CA . THR A 1 490 ? -69.580 7.458 35.035 1.00 49.34 490 THR A CA 1
ATOM 3871 C C . THR A 1 490 ? -68.669 6.266 35.295 1.00 49.34 490 THR A C 1
ATOM 3873 O O . THR A 1 490 ? -67.463 6.365 35.106 1.00 49.34 490 THR A O 1
ATOM 3876 N N . GLY A 1 491 ? -69.245 5.154 35.759 1.00 50.44 491 GLY A N 1
ATOM 3877 C CA . GLY A 1 491 ? -68.540 3.947 36.207 1.00 50.44 491 GLY A CA 1
ATOM 3878 C C . GLY A 1 491 ? -67.863 3.125 35.105 1.00 50.44 491 GLY A C 1
ATOM 3879 O O . GLY A 1 491 ? -67.957 1.900 35.122 1.00 50.44 491 GLY A O 1
ATOM 3880 N N . PHE A 1 492 ? -67.229 3.786 34.141 1.00 47.56 492 PHE A N 1
ATOM 3881 C CA . PHE A 1 492 ? -66.498 3.176 33.044 1.00 47.56 492 PHE A CA 1
ATOM 3882 C C . PHE A 1 492 ? -65.029 3.635 33.074 1.00 47.56 492 PHE A C 1
ATOM 3884 O O . PHE A 1 492 ? -64.780 4.837 33.170 1.00 47.56 492 PHE A O 1
ATOM 3891 N N . PRO A 1 493 ? -64.047 2.721 32.970 1.00 47.62 493 PRO A N 1
ATOM 3892 C CA . PRO A 1 493 ? -64.210 1.268 32.851 1.00 47.62 493 PRO A CA 1
ATOM 3893 C C . PRO A 1 493 ? -64.532 0.563 34.184 1.00 47.62 493 PRO A C 1
ATOM 3895 O O . PRO A 1 493 ? -64.897 -0.609 34.168 1.00 47.62 493 PRO A O 1
ATOM 3898 N N . PHE A 1 494 ? -64.453 1.263 35.324 1.00 53.81 494 PHE A N 1
ATOM 3899 C CA . PHE A 1 494 ? -64.717 0.698 36.653 1.00 53.81 494 PHE A CA 1
ATOM 3900 C C . PHE A 1 494 ? -65.779 1.478 37.427 1.00 53.81 494 PHE A C 1
ATOM 3902 O O . PHE A 1 494 ? -65.877 2.703 37.352 1.00 53.81 494 PHE A O 1
ATOM 3909 N N . LYS A 1 495 ? -66.578 0.749 38.208 1.00 51.03 495 LYS A N 1
ATOM 3910 C CA . LYS A 1 495 ? -67.713 1.281 38.966 1.00 51.03 495 LYS A CA 1
ATOM 3911 C C . LYS A 1 495 ? -67.222 2.117 40.157 1.00 51.03 495 LYS A C 1
ATOM 3913 O O . LYS A 1 495 ? -66.536 1.596 41.027 1.00 51.03 495 LYS A O 1
ATOM 3918 N N . ASN A 1 496 ? -67.614 3.391 40.232 1.00 58.03 496 ASN A N 1
ATOM 3919 C CA . ASN A 1 496 ? -67.256 4.278 41.344 1.00 58.03 496 ASN A CA 1
ATOM 3920 C C . ASN A 1 496 ? -68.374 4.308 42.408 1.00 58.03 496 ASN A C 1
ATOM 3922 O O . ASN A 1 496 ? -69.383 5.000 42.259 1.00 58.03 496 ASN A O 1
ATOM 3926 N N . SER A 1 497 ? -68.218 3.530 43.483 1.00 58.59 497 SER A N 1
ATOM 3927 C CA . SER A 1 497 ? -69.204 3.414 44.571 1.00 58.59 497 SER A CA 1
ATOM 3928 C C . SER A 1 497 ? -69.294 4.646 45.481 1.00 58.59 497 SER A C 1
ATOM 3930 O O . SER A 1 497 ? -70.339 4.873 46.090 1.00 58.59 497 SER A O 1
ATOM 3932 N N . GLU A 1 498 ? -68.239 5.458 45.567 1.00 54.94 498 GLU A N 1
ATOM 3933 C CA . GLU A 1 498 ? -68.204 6.673 46.398 1.00 54.94 498 GLU A CA 1
ATOM 3934 C C . GLU A 1 498 ? -68.993 7.826 45.754 1.00 54.94 498 GLU A C 1
ATOM 3936 O O . GLU A 1 498 ? -69.769 8.513 46.426 1.00 54.94 498 GLU A O 1
ATOM 3941 N N . ALA A 1 499 ? -68.913 7.969 44.427 1.00 52.06 499 ALA A N 1
ATOM 3942 C CA . ALA A 1 499 ? -69.733 8.916 43.667 1.00 52.06 499 ALA A CA 1
ATOM 3943 C C . ALA A 1 499 ? -71.246 8.660 43.835 1.00 52.06 499 ALA A C 1
ATOM 3945 O O . ALA A 1 499 ? -72.032 9.593 44.024 1.00 52.06 499 ALA A O 1
ATOM 3946 N N . ALA A 1 500 ? -71.656 7.387 43.843 1.00 54.75 500 ALA A N 1
ATOM 3947 C CA . ALA A 1 500 ? -73.050 6.989 44.046 1.00 54.75 500 ALA A CA 1
ATOM 3948 C C . ALA A 1 500 ? -73.570 7.294 45.466 1.00 54.75 500 ALA A C 1
ATOM 3950 O O . ALA A 1 500 ? -74.764 7.549 45.640 1.00 54.75 500 ALA A O 1
ATOM 3951 N N . LYS A 1 501 ? -72.696 7.303 46.486 1.00 55.44 501 LYS A N 1
ATOM 3952 C CA . LYS A 1 501 ? -73.061 7.694 47.861 1.00 55.44 501 LYS A CA 1
ATOM 3953 C C . LYS A 1 501 ? -73.261 9.205 47.996 1.00 55.44 501 LYS A C 1
ATOM 3955 O O . LYS A 1 501 ? -74.202 9.616 48.670 1.00 55.44 501 LYS A O 1
ATOM 3960 N N . LYS A 1 502 ? -72.428 10.030 47.344 1.00 53.97 502 LYS A N 1
ATOM 3961 C CA . LYS A 1 502 ? -72.583 11.500 47.345 1.00 53.97 502 LYS A CA 1
ATOM 3962 C C . LYS A 1 502 ? -73.891 11.947 46.686 1.00 53.97 502 LYS A C 1
ATOM 3964 O O . LYS A 1 502 ? -74.576 12.796 47.244 1.00 53.97 502 LYS A O 1
ATOM 3969 N N . HIS A 1 503 ? -74.302 11.304 45.591 1.00 52.41 503 HIS A N 1
ATOM 3970 C CA . HIS A 1 503 ? -75.600 11.570 44.953 1.00 52.41 503 HIS A CA 1
ATOM 3971 C C . HIS A 1 503 ? -76.811 11.243 45.841 1.00 52.41 503 HIS A C 1
ATOM 3973 O O . HIS A 1 503 ? -77.878 11.816 45.653 1.00 52.41 503 HIS A O 1
ATOM 3979 N N . ARG A 1 504 ? -76.657 10.342 46.820 1.00 51.06 504 ARG A N 1
ATOM 3980 C CA . ARG A 1 504 ? -77.733 9.924 47.730 1.00 51.06 504 ARG A CA 1
ATOM 3981 C C . ARG A 1 504 ? -77.894 10.832 48.959 1.00 51.06 504 ARG A C 1
ATOM 3983 O O . ARG A 1 504 ? -78.880 10.695 49.668 1.00 51.06 504 ARG A O 1
ATOM 3990 N N . LYS A 1 505 ? -76.929 11.722 49.228 1.00 51.06 505 LYS A N 1
ATOM 3991 C CA . LYS A 1 505 ? -76.952 12.686 50.348 1.00 51.06 505 LYS A CA 1
ATOM 3992 C C . LYS A 1 505 ? -77.352 14.111 49.936 1.00 51.06 505 LYS A C 1
ATOM 3994 O O . LYS A 1 505 ? -77.447 14.967 50.805 1.00 51.06 505 LYS A O 1
ATOM 3999 N N . GLY A 1 506 ? -77.532 14.367 48.640 1.00 51.84 506 GLY A N 1
ATOM 4000 C CA . GLY A 1 506 ? -77.855 15.687 48.083 1.00 51.84 506 GLY A CA 1
ATOM 4001 C C . GLY A 1 506 ? -79.195 15.746 47.347 1.00 51.84 506 GLY A C 1
ATOM 4002 O O . GLY A 1 506 ? -79.315 16.525 46.406 1.00 51.84 506 GLY A O 1
ATOM 4003 N N . LEU A 1 507 ? -80.152 14.897 47.733 1.00 42.00 507 LEU A N 1
ATOM 4004 C CA . LEU A 1 507 ? -81.558 14.939 47.320 1.00 42.00 507 LEU A CA 1
ATOM 4005 C C . LEU A 1 507 ? -82.427 15.184 48.549 1.00 42.00 507 LEU A C 1
ATOM 4007 O O . LEU A 1 507 ? -82.159 14.502 49.567 1.00 42.00 507 LEU A O 1
#

InterPro domains:
  IPR006680 Amidohydrolase-related [PF04909] (18-310)
  IPR032466 Metal-dependent hydrolase [SSF51556] (14-310)
  IPR052358 Aromatic Compound Degradation Hydrolases [PTHR35563] (9-312)

Nearest PDB structures (foldseek):
  4d8l-assembly1_A  TM=8.383E-01  e=4.356E-14  Sphingomonas paucimobilis
  4mup-assembly3_C  TM=8.589E-01  e=1.548E-13  Agrobacterium fabrum str. C58
  4dia-assembly1_A  TM=8.506E-01  e=1.399E-13  Sphingomonas paucimobilis
  4di9-assembly1_A  TM=8.161E-01  e=1.032E-13  Sphingomonas paucimobilis
  3nl6-assembly1_B-2  TM=3.739E-01  e=2.317E+00  Nakaseomyces glabratus

Secondary structure (DSSP, 8-state):
---HHHHHHHHH-TT--EEEEE--B-TTTSPPPTT-S-BPPPB-HHHHHHHHHHHT--EEEEEPPGGGTT-THHHHHHHHHH-TTTEEEEE---TTT--HHHHHHHHHTTEEEEE--TTTTT-TT-HHHHHHHHHHHHHHTTTSTT-EEEE--S-GGGHHHHHHHIIIIIITTT-EEEE-GGGGPPPGGGS-GGGTT-GGGSTTHHHHHHHHHTTSEEEEEE-GGGT-S-TTT-GGGHHHHHHHHHH-GGGEEEE--BTT-----PPPHHHHTSB-PPPP--HHHHHHHHHHTS-HHHHHIIIIIHHHHHH------S--S-----------------TTS--SS-TTSHHHHTTS-HHHHHHHHTTSS---HHHHHHHHHHHHHHHHHHHHHHHHTS-S--SS--S-PPP--TT-TT-TTHHHHHHHHHHHHHHHHHHHHHHHHHH--HHHHHHHHHHHHHHHHHHHIIIIISTT----TTT---GGGS-SSS--HHHHHHHTS--

Sequence (507 aa):
MISEDSTAVLQLFPNGGWDVHHHIFEPERFPYSPDRHLTPPPATISRYNVFKRQLGITNSVLTHGLSYGSDCSCLTTFTTDLGPDITRAIGVIDPEVVTRSQLKDMHDAGVRGIRVNLYHYKAMHDLERQKVALRAHANALESCAGWSMAFTHVHPEFWPELKPVIVNDIVSNGVRLVTDHFALLKGTSMLPAECQGDITKQEGFQALIELVRDGHLFVKISAPYRVSTEAPHFEDMKPLVRAFFDANPRQVLWGSDWPHTPLMKVRTREEALKDTPYLEVDDLAWLKSLRTWLSDKEWHSLMVLNPRRLSRLHILDGRMAGTSEFTFDCWTEHDSDHAARRDSACFPYVAHILKMPRAPRLQAMLTLCPSKAMEIYFARCLGFSFLTIAVLTMMLTGSIPLTSEIKDSVTTDEDDPKAPYAIPTLMVTSIFHTACAFYAYTWYVSGGQGLFAIGVAGYSSIAAIGLWCMLFASSNGRISRRTGADKRTTGFPFKNSEAAKKHRKGL